Protein AF-A0A535AXN0-F1 (afdb_monomer_lite)

Structure (mmCIF, N/CA/C/O backbone):
data_AF-A0A535AXN0-F1
#
_entry.id   AF-A0A535AXN0-F1
#
loop_
_atom_site.group_PDB
_atom_site.id
_atom_site.type_symbol
_atom_site.label_atom_id
_atom_site.label_alt_id
_atom_site.label_comp_id
_atom_site.label_asym_id
_atom_site.label_entity_id
_atom_site.label_seq_id
_atom_site.pdbx_PDB_ins_code
_atom_site.Cartn_x
_atom_site.Cartn_y
_atom_site.Cartn_z
_atom_site.occupancy
_atom_site.B_iso_or_equiv
_atom_site.auth_seq_id
_atom_site.auth_comp_id
_atom_site.auth_asym_id
_atom_site.auth_atom_id
_atom_site.pdbx_PDB_model_num
ATOM 1 N N . MET A 1 1 ? -4.168 15.571 4.339 1.00 54.66 1 MET A N 1
ATOM 2 C CA . MET A 1 1 ? -5.260 16.503 3.947 1.00 54.66 1 MET A CA 1
ATOM 3 C C . MET A 1 1 ? -6.375 15.758 3.228 1.00 54.66 1 MET A C 1
ATOM 5 O O . MET A 1 1 ? -7.516 15.892 3.648 1.00 54.66 1 MET A O 1
ATOM 9 N N . SER A 1 2 ? -6.088 14.974 2.182 1.00 71.62 2 SER A N 1
ATOM 10 C CA . SER A 1 2 ? -7.107 14.157 1.498 1.00 71.62 2 SER A CA 1
ATOM 11 C C . SER A 1 2 ? -7.768 13.126 2.425 1.00 71.62 2 SER A C 1
ATOM 13 O O . SER A 1 2 ? -8.986 12.974 2.404 1.00 71.62 2 SER A O 1
ATOM 15 N N . ASP A 1 3 ? -6.998 12.490 3.307 1.00 82.44 3 ASP A N 1
ATOM 16 C CA . ASP A 1 3 ? -7.505 11.619 4.371 1.00 82.44 3 ASP A CA 1
ATOM 17 C C . ASP A 1 3 ? -8.405 12.361 5.366 1.00 82.44 3 ASP A C 1
ATOM 19 O O . ASP A 1 3 ? -9.475 11.862 5.700 1.00 82.44 3 ASP A O 1
ATOM 23 N N . CYS A 1 4 ? -8.018 13.564 5.805 1.00 85.75 4 CYS A N 1
ATOM 24 C CA . CYS A 1 4 ? -8.821 14.381 6.718 1.00 85.75 4 CYS A CA 1
ATOM 25 C C . CYS A 1 4 ? -10.216 14.661 6.138 1.00 85.75 4 CYS A C 1
ATOM 27 O O . CYS A 1 4 ? -11.217 14.509 6.837 1.00 85.75 4 CYS A O 1
ATOM 29 N N . ILE A 1 5 ? -10.286 15.022 4.850 1.00 88.62 5 ILE A N 1
ATOM 30 C CA . ILE A 1 5 ? -11.553 15.284 4.152 1.00 88.62 5 ILE A CA 1
ATOM 31 C C . ILE A 1 5 ? -12.386 14.001 4.060 1.00 88.62 5 ILE A C 1
ATOM 33 O O . ILE A 1 5 ? -13.572 14.026 4.382 1.00 88.62 5 ILE A O 1
ATOM 37 N N . ALA A 1 6 ? -11.775 12.870 3.692 1.00 91.56 6 ALA A N 1
ATOM 38 C CA . ALA A 1 6 ? -12.471 11.586 3.633 1.00 91.56 6 ALA A CA 1
ATOM 39 C C . ALA A 1 6 ? -13.056 11.187 5.001 1.00 91.56 6 ALA A C 1
ATOM 41 O O . ALA A 1 6 ? -14.216 10.788 5.089 1.00 91.56 6 ALA A O 1
ATOM 42 N N . ARG A 1 7 ? -12.296 11.359 6.091 1.00 91.75 7 ARG A N 1
ATOM 43 C CA . ARG A 1 7 ? -12.771 11.091 7.461 1.00 91.75 7 ARG A CA 1
ATOM 44 C C . ARG A 1 7 ? -13.912 12.018 7.871 1.00 91.75 7 ARG A C 1
ATOM 46 O O . ARG A 1 7 ? -14.872 11.561 8.493 1.00 91.75 7 ARG A O 1
ATOM 53 N N . MET A 1 8 ? -13.824 13.300 7.515 1.00 91.94 8 MET A N 1
ATOM 54 C CA . MET A 1 8 ? -14.873 14.286 7.778 1.00 91.94 8 MET A CA 1
ATOM 55 C C . MET A 1 8 ? -16.177 13.911 7.061 1.00 91.94 8 MET A C 1
ATOM 57 O O . MET A 1 8 ? -17.225 13.846 7.699 1.00 91.94 8 MET A O 1
ATOM 61 N N . LEU A 1 9 ? -16.107 13.605 5.762 1.00 93.25 9 LEU A N 1
ATOM 62 C CA . LEU A 1 9 ? -17.261 13.187 4.960 1.00 93.25 9 LEU A CA 1
ATOM 63 C C . LEU A 1 9 ? -17.874 11.883 5.486 1.00 93.25 9 LEU A C 1
ATOM 65 O O . LEU A 1 9 ? -19.088 11.813 5.667 1.00 93.25 9 LEU A O 1
ATOM 69 N N . TYR A 1 10 ? -17.041 10.895 5.822 1.00 93.69 10 TYR A N 1
ATOM 70 C CA . TYR A 1 10 ? -17.498 9.642 6.426 1.00 93.69 10 TYR A CA 1
ATOM 71 C C . TYR A 1 10 ? -18.230 9.871 7.749 1.00 93.69 10 TYR A C 1
ATOM 73 O O . TYR A 1 10 ? -19.306 9.318 7.968 1.00 93.69 10 TYR A O 1
ATOM 81 N N . SER A 1 11 ? -17.688 10.735 8.610 1.00 91.81 11 SER A N 1
ATOM 82 C CA . SER A 1 11 ? -18.324 11.098 9.881 1.00 91.81 11 SER A CA 1
ATOM 83 C C . SER A 1 11 ? -19.662 11.815 9.676 1.00 91.81 11 SER A C 1
ATOM 85 O O . SER A 1 11 ? -20.567 11.662 10.486 1.00 91.81 11 SER A O 1
ATOM 87 N N . ALA A 1 12 ? -19.829 12.548 8.575 1.00 91.81 12 ALA A N 1
ATOM 88 C CA . ALA A 1 12 ? -21.104 13.154 8.191 1.00 91.81 12 ALA A CA 1
ATOM 89 C C . ALA A 1 12 ? -22.101 12.156 7.559 1.00 91.81 12 ALA A C 1
ATOM 91 O O . ALA A 1 12 ? -23.173 12.558 7.114 1.00 91.81 12 ALA A O 1
ATOM 92 N N . GLY A 1 13 ? -21.764 10.862 7.503 1.00 91.06 13 GLY A N 1
ATOM 93 C CA . GLY A 1 13 ? -22.598 9.811 6.918 1.00 91.06 13 GLY A CA 1
ATOM 94 C C . GLY A 1 13 ? -22.396 9.603 5.415 1.00 91.06 13 GLY A C 1
ATOM 95 O O . GLY A 1 13 ? -23.083 8.768 4.829 1.00 91.06 13 GLY A O 1
ATOM 96 N N . ASN A 1 14 ? -21.454 10.311 4.781 1.00 91.88 14 ASN A N 1
ATOM 97 C CA . ASN A 1 14 ? -21.142 10.119 3.369 1.00 91.88 14 ASN A CA 1
ATOM 98 C C . ASN A 1 14 ? -20.102 9.001 3.186 1.00 91.88 14 ASN A C 1
ATOM 100 O O . ASN A 1 14 ? -18.931 9.155 3.525 1.00 91.88 14 ASN A O 1
ATOM 104 N N . GLN A 1 15 ? -20.538 7.871 2.630 1.00 87.25 15 GLN A N 1
ATOM 105 C CA . GLN A 1 15 ? -19.675 6.719 2.351 1.00 87.25 15 GLN A CA 1
ATOM 106 C C . GLN A 1 15 ? -19.031 6.756 0.959 1.00 87.25 15 GLN A C 1
ATOM 108 O O . GLN A 1 15 ? -18.202 5.893 0.668 1.00 87.25 15 GLN A O 1
ATOM 113 N N . ASP A 1 16 ? -19.369 7.738 0.119 1.00 91.62 16 ASP A N 1
ATOM 114 C CA . ASP A 1 16 ? -18.702 7.978 -1.163 1.00 91.62 16 ASP A CA 1
ATOM 115 C C . ASP A 1 16 ? -17.383 8.724 -0.930 1.00 91.62 16 ASP A C 1
ATOM 117 O O . ASP A 1 16 ? -17.217 9.916 -1.193 1.00 91.62 16 ASP A O 1
ATOM 121 N N . ILE A 1 17 ? -16.464 7.999 -0.301 1.00 93.69 17 ILE A N 1
ATOM 122 C CA . ILE A 1 17 ? -15.123 8.445 0.036 1.00 93.69 17 ILE A CA 1
ATOM 123 C C . ILE A 1 17 ? -14.109 7.421 -0.455 1.00 93.69 17 ILE A C 1
ATOM 125 O O . ILE A 1 17 ? -14.351 6.211 -0.466 1.00 93.69 17 ILE A O 1
ATOM 129 N N . ASN A 1 18 ? -12.924 7.913 -0.786 1.00 92.31 18 ASN A N 1
ATOM 130 C CA . ASN A 1 18 ? -11.798 7.089 -1.181 1.00 92.31 18 ASN A CA 1
ATOM 131 C C . ASN A 1 18 ? -10.652 7.290 -0.194 1.00 92.31 18 ASN A C 1
ATOM 133 O O . ASN A 1 18 ? -10.380 8.407 0.254 1.00 92.31 18 ASN A O 1
ATOM 137 N N . ALA A 1 19 ? -9.948 6.204 0.108 1.00 93.31 19 ALA A N 1
ATOM 138 C CA . ALA A 1 19 ? -8.625 6.280 0.693 1.00 93.31 19 ALA A CA 1
ATOM 139 C C . ALA A 1 19 ? -7.721 7.113 -0.209 1.00 93.31 19 ALA A C 1
ATOM 141 O O . ALA A 1 19 ? -7.874 7.030 -1.424 1.00 93.31 19 ALA A O 1
ATOM 142 N N . PRO A 1 20 ? -6.803 7.926 0.332 1.00 88.56 20 PRO A N 1
ATOM 143 C CA . PRO A 1 20 ? -5.921 8.724 -0.503 1.00 88.56 20 PRO A CA 1
ATOM 144 C C . PRO A 1 20 ? -5.189 7.882 -1.533 1.00 88.56 20 PRO A C 1
ATOM 146 O O . PRO A 1 20 ? -4.758 6.760 -1.267 1.00 88.56 20 PRO A O 1
ATOM 149 N N . TRP A 1 21 ? -5.055 8.435 -2.728 1.00 84.75 21 TRP A N 1
ATOM 150 C CA . TRP A 1 21 ? -4.371 7.772 -3.816 1.00 84.75 21 TRP A CA 1
ATOM 151 C C . TRP A 1 21 ? -3.410 8.713 -4.497 1.00 84.75 21 TRP A C 1
ATOM 153 O O . TRP A 1 21 ? -3.575 9.930 -4.442 1.00 84.75 21 TRP A O 1
ATOM 163 N N . GLN A 1 22 ? -2.414 8.086 -5.117 1.00 67.62 22 GLN A N 1
ATOM 164 C CA . GLN A 1 22 ? -1.168 8.697 -5.541 1.00 67.62 22 GLN A CA 1
ATOM 165 C C . GLN A 1 22 ? -0.289 9.162 -4.373 1.00 67.62 22 GLN A C 1
ATOM 167 O O . GLN A 1 22 ? -0.715 9.871 -3.462 1.00 67.62 22 GLN A O 1
ATOM 172 N N . GLY A 1 23 ? 0.981 8.754 -4.409 1.00 61.34 23 GLY A N 1
ATOM 173 C CA . GLY A 1 23 ? 2.008 9.319 -3.544 1.00 61.34 23 GLY A CA 1
ATOM 174 C C . GLY A 1 23 ? 2.173 10.822 -3.792 1.00 61.34 23 GLY A C 1
ATOM 175 O O . GLY A 1 23 ? 1.845 11.329 -4.866 1.00 61.34 23 GLY A O 1
ATOM 176 N N . VAL A 1 24 ? 2.742 11.525 -2.808 1.00 52.12 24 VAL A N 1
ATOM 177 C CA . VAL A 1 24 ? 2.989 12.988 -2.784 1.00 52.12 24 VAL A CA 1
ATOM 178 C C . VAL A 1 24 ? 3.671 13.526 -4.061 1.00 52.12 24 VAL A C 1
ATOM 180 O O . VAL A 1 24 ? 3.621 14.718 -4.352 1.00 52.12 24 VAL A O 1
ATOM 183 N N . TRP A 1 25 ? 4.285 12.650 -4.854 1.00 55.31 25 TRP A N 1
ATOM 184 C CA . TRP A 1 25 ? 5.150 12.975 -5.983 1.00 55.31 25 TRP A CA 1
ATOM 185 C C . TRP A 1 25 ? 4.444 13.150 -7.339 1.00 55.31 25 TRP A C 1
ATOM 187 O O . TRP A 1 25 ? 5.086 13.615 -8.277 1.00 55.31 25 TRP A O 1
ATOM 197 N N . TYR A 1 26 ? 3.153 12.813 -7.462 1.00 57.91 26 TYR A N 1
ATOM 198 C CA . TYR A 1 26 ? 2.438 12.743 -8.752 1.00 57.91 26 TYR A CA 1
ATOM 199 C C . TYR A 1 26 ? 1.319 13.782 -8.933 1.00 57.91 26 TYR A C 1
ATOM 201 O O . TYR A 1 26 ? 0.366 13.543 -9.675 1.00 57.91 26 TYR A O 1
ATOM 209 N N . ALA A 1 27 ? 1.449 14.951 -8.297 1.00 51.69 27 ALA A N 1
ATOM 210 C CA . ALA A 1 27 ? 0.465 16.036 -8.318 1.00 51.69 27 ALA A CA 1
ATOM 211 C C . ALA A 1 27 ? 0.296 16.705 -9.709 1.00 51.69 27 ALA A C 1
ATOM 213 O O . ALA A 1 27 ? 0.666 17.857 -9.915 1.00 51.69 27 ALA A O 1
ATOM 214 N N . GLY A 1 28 ? -0.295 15.989 -10.673 1.00 52.88 28 GLY A N 1
ATOM 215 C CA . GLY A 1 28 ? -0.845 16.515 -11.933 1.00 52.88 28 GLY A CA 1
ATOM 216 C C . GLY A 1 28 ? 0.128 16.789 -13.079 1.00 52.88 28 GLY A C 1
ATOM 217 O O . GLY A 1 28 ? -0.326 17.195 -14.145 1.00 52.88 28 GLY A O 1
ATOM 218 N N . GLY A 1 29 ? 1.433 16.588 -12.894 1.00 59.72 29 GLY A N 1
ATOM 219 C CA . GLY A 1 29 ? 2.435 16.735 -13.956 1.00 59.72 29 GLY A CA 1
ATOM 220 C C . GLY A 1 29 ? 2.799 15.405 -14.629 1.00 59.72 29 GLY A C 1
ATOM 221 O O . GLY A 1 29 ? 2.585 14.338 -14.038 1.00 59.72 29 GLY A O 1
ATOM 222 N N . PRO A 1 30 ? 3.398 15.429 -15.837 1.00 61.28 30 PRO A N 1
ATOM 223 C CA . PRO A 1 30 ? 4.089 14.241 -16.318 1.00 61.28 30 PRO A CA 1
ATOM 224 C C . PRO A 1 30 ? 5.195 13.902 -15.319 1.00 61.28 30 PRO A C 1
ATOM 226 O O . PRO A 1 30 ? 5.858 14.808 -14.819 1.00 61.28 30 PRO A O 1
ATOM 229 N N . GLY A 1 31 ? 5.372 12.618 -15.002 1.00 72.12 31 GLY A N 1
ATOM 230 C CA . GLY A 1 31 ? 6.266 12.206 -13.917 1.00 72.12 31 GLY A CA 1
ATOM 231 C C . GLY A 1 31 ? 7.673 12.784 -14.083 1.00 72.12 31 GLY A C 1
ATOM 232 O O . GLY A 1 31 ? 8.094 13.648 -13.319 1.00 72.12 31 GLY A O 1
ATOM 233 N N . PHE A 1 32 ? 8.388 12.343 -15.117 1.00 79.75 32 PHE A N 1
ATOM 234 C CA . PHE A 1 32 ? 9.748 12.801 -15.400 1.00 79.75 32 PHE A CA 1
ATOM 235 C C . PHE A 1 32 ? 9.852 13.357 -16.807 1.00 79.75 32 PHE A C 1
ATOM 237 O O . PHE A 1 32 ? 9.308 12.777 -17.749 1.00 79.75 32 PHE A O 1
ATOM 244 N N . PHE A 1 33 ? 10.581 14.463 -16.944 1.00 87.12 33 PHE A N 1
ATOM 245 C CA . PHE A 1 33 ? 10.860 15.095 -18.221 1.00 87.12 33 PHE A CA 1
ATOM 246 C C . PHE A 1 33 ? 12.129 14.525 -18.823 1.00 87.12 33 PHE A C 1
ATOM 248 O O . PHE A 1 33 ? 13.201 14.602 -18.218 1.00 87.12 33 PHE A O 1
ATOM 255 N N . TYR A 1 34 ? 11.998 14.014 -20.041 1.00 91.12 34 TYR A N 1
ATOM 256 C CA . TYR A 1 34 ? 13.124 13.579 -20.850 1.00 91.12 34 TYR A CA 1
ATOM 257 C C . TYR A 1 34 ? 13.596 14.717 -21.744 1.00 91.12 34 TYR A C 1
ATOM 259 O O . TYR A 1 34 ? 12.904 15.719 -21.934 1.00 91.12 34 TYR A O 1
ATOM 267 N N . GLY A 1 35 ? 14.836 14.624 -22.197 1.00 92.31 35 GLY A N 1
ATOM 268 C CA . GLY A 1 35 ? 15.426 15.558 -23.146 1.00 92.31 35 GLY A CA 1
ATOM 269 C C . GLY A 1 35 ? 16.575 14.923 -23.905 1.00 92.31 35 GLY A C 1
ATOM 270 O O . GLY A 1 35 ? 16.973 13.813 -23.556 1.00 92.31 35 GLY A O 1
ATOM 271 N N . GLY A 1 36 ? 17.078 15.629 -24.913 1.00 93.69 36 GLY A N 1
ATOM 272 C CA . GLY A 1 36 ? 18.008 15.099 -25.914 1.00 93.69 36 GLY A CA 1
ATOM 273 C C . GLY A 1 36 ? 17.283 14.883 -27.238 1.00 93.69 36 GLY A C 1
ATOM 274 O O . GLY A 1 36 ? 16.280 15.552 -27.497 1.00 93.69 36 GLY A O 1
ATOM 275 N N . HIS A 1 37 ? 17.749 13.938 -28.045 1.00 94.25 37 HIS A N 1
ATOM 276 C CA . HIS A 1 37 ? 17.153 13.603 -29.337 1.00 94.25 37 HIS A CA 1
ATOM 277 C C . HIS A 1 37 ? 16.773 12.123 -29.407 1.00 94.25 37 HIS A C 1
ATOM 279 O O . HIS A 1 37 ? 17.422 11.273 -28.806 1.00 94.25 37 HIS A O 1
ATOM 285 N N . HIS A 1 38 ? 15.708 11.795 -30.136 1.00 91.00 38 HIS A N 1
ATOM 286 C CA . HIS A 1 38 ? 15.384 10.395 -30.427 1.00 91.00 38 HIS A CA 1
ATOM 287 C C . HIS A 1 38 ? 16.184 9.872 -31.638 1.00 91.00 38 HIS A C 1
ATOM 289 O O . HIS A 1 38 ? 16.898 10.640 -32.285 1.00 91.00 38 HIS A O 1
ATOM 295 N N . ARG A 1 39 ? 15.969 8.610 -32.035 1.00 89.50 39 ARG A N 1
ATOM 296 C CA . ARG A 1 39 ? 16.710 7.935 -33.122 1.00 89.50 39 ARG A CA 1
ATOM 297 C C . ARG A 1 39 ? 16.725 8.649 -34.476 1.00 89.50 39 ARG A C 1
ATOM 299 O O . ARG A 1 39 ? 17.743 8.592 -35.155 1.00 89.50 39 ARG A O 1
ATOM 306 N N . ASP A 1 40 ? 15.665 9.377 -34.833 1.00 91.06 40 ASP A N 1
ATOM 307 C CA . ASP A 1 40 ? 15.621 10.146 -36.091 1.00 91.06 40 ASP A CA 1
ATOM 308 C C . ASP A 1 40 ? 16.097 11.605 -35.924 1.00 91.06 40 ASP A C 1
ATOM 310 O O . ASP A 1 40 ? 15.832 12.459 -36.764 1.00 91.06 40 ASP A O 1
ATOM 314 N N . GLY A 1 41 ? 16.767 11.928 -34.811 1.00 90.81 41 GLY A N 1
ATOM 315 C CA . GLY A 1 41 ? 17.361 13.245 -34.562 1.00 90.81 41 GLY A CA 1
ATOM 316 C C . GLY A 1 41 ? 16.383 14.367 -34.191 1.00 90.81 41 GLY A C 1
ATOM 317 O O . GLY A 1 41 ? 16.794 15.522 -34.138 1.00 90.81 41 GLY A O 1
ATOM 318 N N . ILE A 1 42 ? 15.105 14.074 -33.920 1.00 91.00 42 ILE A N 1
ATOM 319 C CA . ILE A 1 42 ? 14.134 15.080 -33.455 1.00 91.00 42 ILE A CA 1
ATOM 320 C C . ILE A 1 42 ? 14.318 15.302 -31.944 1.00 91.00 42 ILE A C 1
ATOM 322 O O . ILE A 1 42 ? 14.463 14.327 -31.196 1.00 91.00 42 ILE A O 1
ATOM 326 N N . PRO A 1 43 ? 14.295 16.565 -31.476 1.00 91.50 43 PRO A N 1
ATOM 327 C CA . PRO A 1 43 ? 14.364 16.877 -30.057 1.00 91.50 43 PRO A CA 1
ATOM 328 C C . PRO A 1 43 ? 13.215 16.260 -29.255 1.00 91.50 43 PRO A C 1
ATOM 330 O O . PRO A 1 43 ? 12.039 16.406 -29.591 1.00 91.50 43 PRO A O 1
ATOM 333 N N . VAL A 1 44 ? 13.560 15.649 -28.127 1.00 88.31 44 VAL A N 1
ATOM 334 C CA . VAL A 1 44 ? 12.626 15.245 -27.077 1.00 88.31 44 VAL A CA 1
ATOM 335 C C . VAL A 1 44 ? 12.583 16.362 -26.041 1.00 88.31 44 VAL A C 1
ATOM 337 O O . VAL A 1 44 ? 13.614 16.787 -25.532 1.00 88.31 44 VAL A O 1
ATOM 340 N N . ALA A 1 45 ? 11.393 16.853 -25.710 1.00 80.62 45 ALA A N 1
ATOM 341 C CA . ALA A 1 45 ? 11.211 17.882 -24.682 1.00 80.62 45 ALA A CA 1
ATOM 342 C C . ALA A 1 45 ? 9.898 17.686 -23.913 1.00 80.62 45 ALA A C 1
ATOM 344 O O . ALA A 1 45 ? 9.200 18.645 -23.590 1.00 80.62 45 ALA A O 1
ATOM 345 N N . GLN A 1 46 ? 9.535 16.431 -23.637 1.00 80.31 46 GLN A N 1
ATOM 346 C CA . GLN A 1 46 ? 8.254 16.101 -23.021 1.00 80.31 46 GLN A CA 1
ATOM 347 C C . GLN A 1 46 ? 8.406 15.078 -21.901 1.00 80.31 46 GLN A C 1
ATOM 349 O O . GLN A 1 46 ? 9.325 14.256 -21.883 1.00 80.31 46 GLN A O 1
ATOM 354 N N . GLY A 1 47 ? 7.496 15.148 -20.933 1.00 83.75 47 GLY A N 1
ATOM 355 C CA . GLY A 1 47 ? 7.465 14.202 -19.835 1.00 83.75 47 GLY A CA 1
ATOM 356 C C . GLY A 1 47 ? 6.633 12.960 -20.136 1.00 83.75 47 GLY A C 1
ATOM 357 O O . GLY A 1 47 ? 5.726 12.988 -20.965 1.00 83.75 47 GLY A O 1
ATOM 358 N N . LEU A 1 48 ? 6.972 11.862 -19.463 1.00 85.56 48 LEU A N 1
ATOM 359 C CA . LEU A 1 48 ? 6.245 10.604 -19.586 1.00 85.56 48 LEU A CA 1
ATOM 360 C C . LEU A 1 48 ? 4.967 10.654 -18.730 1.00 85.56 48 LEU A C 1
ATOM 362 O O . LEU A 1 48 ? 5.032 10.822 -17.509 1.00 85.56 48 LEU A O 1
ATOM 366 N N . TYR A 1 49 ? 3.812 10.496 -19.376 1.00 84.94 49 TYR A N 1
ATOM 367 C CA . TYR A 1 49 ? 2.482 10.614 -18.757 1.00 84.94 49 TYR A CA 1
ATOM 368 C C . TYR A 1 49 ? 1.903 9.288 -18.249 1.00 84.94 49 TYR A C 1
ATOM 370 O O . TYR A 1 49 ? 0.730 9.205 -17.897 1.00 84.94 49 TYR A O 1
ATOM 378 N N . ASP A 1 50 ? 2.729 8.254 -18.122 1.00 85.62 50 ASP A N 1
ATOM 379 C CA . ASP A 1 50 ? 2.320 6.988 -17.508 1.00 85.62 50 ASP A CA 1
ATOM 380 C C . ASP A 1 50 ? 1.821 7.155 -16.056 1.00 85.62 50 ASP A C 1
ATOM 382 O O . ASP A 1 50 ? 1.152 6.270 -15.533 1.00 85.62 50 ASP A O 1
ATOM 386 N N . SER A 1 51 ? 2.100 8.289 -15.396 1.00 82.62 51 SER A N 1
ATOM 387 C CA . SER A 1 51 ? 1.514 8.647 -14.094 1.00 82.62 51 SER A CA 1
ATOM 388 C C . SER A 1 51 ? -0.017 8.748 -14.111 1.00 82.62 51 SER A C 1
ATOM 390 O O . SER A 1 51 ? -0.641 8.764 -13.048 1.00 82.62 51 SER A O 1
ATOM 392 N N . HIS A 1 52 ? -0.635 8.808 -15.294 1.00 86.69 52 HIS A N 1
ATOM 393 C CA . HIS A 1 52 ? -2.079 8.671 -15.462 1.00 86.69 52 HIS A CA 1
ATOM 394 C C . HIS A 1 52 ? -2.578 7.241 -15.224 1.00 86.69 52 HIS A C 1
ATOM 396 O O . HIS A 1 52 ? -3.744 7.055 -14.915 1.00 86.69 52 HIS A O 1
ATOM 402 N N . GLY A 1 53 ? -1.700 6.239 -15.258 1.00 87.00 53 GLY A N 1
ATOM 403 C CA . GLY A 1 53 ? -2.000 4.844 -14.934 1.00 87.00 53 GLY A CA 1
ATOM 404 C C . GLY A 1 53 ? -1.742 4.506 -13.467 1.00 87.00 53 GLY A C 1
ATOM 405 O O . GLY A 1 53 ? -1.260 3.414 -13.168 1.00 87.00 53 GLY A O 1
ATOM 406 N N . ALA A 1 54 ? -1.999 5.431 -12.541 1.00 88.12 54 ALA A N 1
ATOM 407 C CA . ALA A 1 54 ? -1.849 5.156 -11.114 1.00 88.12 54 ALA A CA 1
ATOM 408 C C . ALA A 1 54 ? -3.036 4.369 -10.556 1.00 88.12 54 ALA A C 1
ATOM 410 O O . ALA A 1 54 ? -4.130 4.360 -11.121 1.00 88.12 54 ALA A O 1
ATOM 411 N N . GLY A 1 55 ? -2.824 3.719 -9.417 1.00 91.00 55 GLY A N 1
ATOM 412 C CA . GLY A 1 55 ? -3.904 3.051 -8.703 1.00 91.00 55 GLY A CA 1
ATOM 413 C C . GLY A 1 55 ? -4.813 4.042 -7.977 1.00 91.00 55 GLY A C 1
ATOM 414 O O . GLY A 1 55 ? -4.327 4.958 -7.316 1.00 91.00 55 GLY A O 1
ATOM 415 N N . LEU A 1 56 ? -6.132 3.851 -8.069 1.00 92.44 56 LEU A N 1
ATOM 416 C CA . LEU A 1 56 ? -7.103 4.634 -7.297 1.00 92.44 56 LEU A CA 1
ATOM 417 C C . LEU A 1 56 ? -7.237 4.095 -5.871 1.00 92.44 56 LEU A C 1
ATOM 419 O O . LEU A 1 56 ? -6.941 2.935 -5.603 1.00 92.44 56 LEU A O 1
ATOM 423 N N . GLY A 1 57 ? -7.717 4.916 -4.946 1.00 93.94 57 GLY A N 1
ATOM 424 C CA . GLY A 1 57 ? -7.875 4.525 -3.547 1.00 93.94 57 GLY A CA 1
ATOM 425 C C . GLY A 1 57 ? -9.069 3.611 -3.310 1.00 93.94 57 GLY A C 1
ATOM 426 O O . GLY A 1 57 ? -10.089 3.728 -3.997 1.00 93.94 57 GLY A O 1
ATOM 427 N N . ALA A 1 58 ? -8.950 2.725 -2.320 1.00 96.31 58 ALA A N 1
ATOM 428 C CA . ALA A 1 58 ? -10.052 1.888 -1.853 1.00 96.31 58 ALA A CA 1
ATOM 429 C C . ALA A 1 58 ? -11.204 2.722 -1.274 1.00 96.31 58 ALA A C 1
ATOM 431 O O . ALA A 1 58 ? -11.018 3.869 -0.883 1.00 96.31 58 ALA A O 1
ATOM 432 N N . THR A 1 59 ? -12.390 2.135 -1.170 1.00 95.81 59 THR A N 1
ATOM 433 C CA . THR A 1 59 ? -13.590 2.779 -0.606 1.00 95.81 59 THR A CA 1
ATOM 434 C C . THR A 1 59 ? -14.181 1.906 0.509 1.00 95.81 59 THR A C 1
ATOM 436 O O . THR A 1 59 ? -13.766 0.753 0.653 1.00 95.81 59 THR A O 1
ATOM 439 N N . PRO A 1 60 ? -15.198 2.380 1.253 1.00 96.12 60 PRO A N 1
ATOM 440 C CA . PRO A 1 60 ? -15.920 1.550 2.216 1.00 96.12 60 PRO A CA 1
ATOM 441 C C . PRO A 1 60 ? -16.625 0.317 1.632 1.00 96.12 60 PRO A C 1
ATOM 443 O O . PRO A 1 60 ? -17.059 -0.539 2.402 1.00 96.12 60 PRO A O 1
ATOM 446 N N . THR A 1 61 ? -16.782 0.223 0.307 1.00 95.88 61 THR A N 1
ATOM 447 C CA . THR A 1 61 ? -17.609 -0.810 -0.345 1.00 95.88 61 THR A CA 1
ATOM 448 C C . THR A 1 61 ? -16.915 -1.565 -1.478 1.00 95.88 61 THR A C 1
ATOM 450 O O . THR A 1 61 ? -17.423 -2.596 -1.919 1.00 95.88 61 THR A O 1
ATOM 453 N N . ARG A 1 62 ? -15.769 -1.082 -1.969 1.00 96.50 62 ARG A N 1
ATOM 454 C CA . ARG A 1 62 ? -15.036 -1.682 -3.092 1.00 96.50 62 ARG A CA 1
ATOM 455 C C . ARG A 1 62 ? -13.551 -1.342 -3.086 1.00 96.50 62 ARG A C 1
ATOM 457 O O . ARG A 1 62 ? -13.139 -0.291 -2.588 1.00 96.50 62 ARG A O 1
ATOM 464 N N . ASP A 1 63 ? -12.787 -2.208 -3.742 1.00 97.88 63 ASP A N 1
ATOM 465 C CA . ASP A 1 63 ? -11.380 -1.985 -4.062 1.00 97.88 63 ASP A CA 1
ATOM 466 C C . ASP A 1 63 ? -11.192 -0.750 -4.965 1.00 97.88 63 ASP A C 1
ATOM 468 O O . ASP A 1 63 ? -12.080 -0.332 -5.724 1.00 97.88 63 ASP A O 1
ATOM 472 N N . GLY A 1 64 ? -9.998 -0.173 -4.882 1.00 95.44 64 GLY A N 1
ATOM 473 C CA . GLY A 1 64 ? -9.511 0.834 -5.804 1.00 95.44 64 GLY A CA 1
ATOM 474 C C . GLY A 1 64 ? -9.192 0.230 -7.172 1.00 95.44 64 GLY A C 1
ATOM 475 O O . GLY A 1 64 ? -8.782 -0.924 -7.300 1.00 95.44 64 GLY A O 1
ATOM 476 N N . VAL A 1 65 ? -9.377 1.023 -8.225 1.00 94.44 65 VAL A N 1
ATOM 477 C CA . VAL A 1 65 ? -9.142 0.581 -9.605 1.00 94.44 65 VAL A CA 1
ATOM 478 C C . VAL A 1 65 ? -7.637 0.542 -9.880 1.00 94.44 65 VAL A C 1
ATOM 480 O O . VAL A 1 65 ? -6.943 1.541 -9.680 1.00 94.44 65 VAL A O 1
ATOM 483 N N . HIS A 1 66 ? -7.128 -0.610 -10.321 1.00 94.00 66 HIS A N 1
ATOM 484 C CA . HIS A 1 66 ? -5.740 -0.753 -10.771 1.00 94.00 66 HIS A CA 1
ATOM 485 C C . HIS A 1 66 ? -5.507 0.080 -12.031 1.00 94.00 66 HIS A C 1
ATOM 487 O O . HIS A 1 66 ? -6.331 0.023 -12.942 1.00 94.00 66 HIS A O 1
ATOM 493 N N . CYS A 1 67 ? -4.412 0.841 -12.081 1.00 91.44 67 CYS A N 1
ATOM 494 C CA . CYS A 1 67 ? -4.113 1.776 -13.171 1.00 91.44 67 CYS A CA 1
ATOM 495 C C . CYS A 1 67 ? -5.325 2.622 -13.611 1.00 91.44 67 CYS A C 1
ATOM 497 O O . CYS A 1 67 ? -5.553 2.826 -14.800 1.00 91.44 67 CYS A O 1
ATOM 499 N N . GLY A 1 68 ? -6.136 3.056 -12.644 1.00 90.00 68 GLY A N 1
ATOM 500 C CA . GLY A 1 68 ? -7.449 3.640 -12.889 1.00 90.00 68 GLY A CA 1
ATOM 501 C C . GLY A 1 68 ? -7.474 5.146 -13.130 1.00 90.00 68 GLY A C 1
ATOM 502 O O . GLY A 1 68 ? -8.550 5.656 -13.418 1.00 90.00 68 GLY A O 1
ATOM 503 N N . GLY A 1 69 ? -6.358 5.863 -12.980 1.00 86.31 69 GLY A N 1
ATOM 504 C CA . GLY A 1 69 ? -6.312 7.295 -13.288 1.00 86.31 69 GLY A CA 1
ATOM 505 C C . GLY A 1 69 ? -5.356 8.101 -12.413 1.00 86.31 69 GLY A C 1
ATOM 506 O O . GLY A 1 69 ? -4.762 7.597 -11.457 1.00 86.31 69 GLY A O 1
ATOM 507 N N . ASN A 1 70 ? -5.256 9.401 -12.709 1.00 82.25 70 ASN A N 1
ATOM 508 C CA . ASN A 1 70 ? -4.592 10.377 -11.844 1.00 82.25 70 ASN A CA 1
ATOM 509 C C . ASN A 1 70 ? -5.609 11.169 -11.016 1.00 82.25 70 ASN A C 1
ATOM 511 O O . ASN A 1 70 ? -6.691 11.465 -11.506 1.00 82.25 70 ASN A O 1
ATOM 515 N N . MET A 1 71 ? -5.284 11.552 -9.777 1.00 78.12 71 MET A N 1
ATOM 516 C CA . MET A 1 71 ? -6.215 12.321 -8.935 1.00 78.12 71 MET A CA 1
ATOM 517 C C . MET A 1 71 ? -6.632 13.666 -9.557 1.00 78.12 71 MET A C 1
ATOM 519 O O . MET A 1 71 ? -7.761 14.103 -9.357 1.00 78.12 71 MET A O 1
ATOM 523 N N . ASN A 1 72 ? -5.750 14.290 -10.343 1.00 78.50 72 ASN A N 1
ATOM 524 C CA . ASN A 1 72 ? -6.019 15.565 -11.011 1.00 78.50 72 ASN A CA 1
ATOM 525 C C . ASN A 1 72 ? -6.668 15.387 -12.390 1.00 78.50 72 ASN A C 1
ATOM 527 O O . ASN A 1 72 ? -7.292 16.315 -12.898 1.00 78.50 72 ASN A O 1
ATOM 531 N N . ILE A 1 73 ? -6.524 14.204 -12.996 1.00 80.94 73 ILE A N 1
ATOM 532 C CA . ILE A 1 73 ? -7.124 13.848 -14.289 1.00 80.94 73 ILE A CA 1
ATOM 533 C C . ILE A 1 73 ? -7.656 12.407 -14.191 1.00 80.94 73 ILE A C 1
ATOM 535 O O . ILE A 1 73 ? -7.022 11.478 -14.701 1.00 80.94 73 ILE A O 1
ATOM 539 N N . PRO A 1 74 ? -8.796 12.181 -13.510 1.00 78.19 74 PRO A N 1
ATOM 540 C CA . PRO A 1 74 ? -9.284 10.826 -13.232 1.00 78.19 74 PRO A CA 1
ATOM 541 C C . PRO A 1 74 ? -9.657 10.036 -14.488 1.00 78.19 74 PRO A C 1
ATOM 543 O O . PRO A 1 74 ? -9.581 8.816 -14.490 1.00 78.19 74 PRO A O 1
ATOM 546 N N . SER A 1 75 ? -10.027 10.728 -15.565 1.00 83.50 75 SER A N 1
ATOM 547 C CA . SER A 1 75 ? -10.302 10.146 -16.883 1.00 83.50 75 SER A CA 1
ATOM 548 C C . SER A 1 75 ? -9.062 10.046 -17.782 1.00 83.50 75 SER A C 1
ATOM 550 O O . SER A 1 75 ? -9.183 9.727 -18.964 1.00 83.50 75 SER A O 1
ATOM 552 N N . GLY A 1 76 ? -7.873 10.358 -17.258 1.00 78.94 76 GLY A N 1
ATOM 553 C CA . GLY A 1 76 ? -6.623 10.312 -18.007 1.00 78.94 76 GLY A CA 1
ATOM 554 C C . GLY A 1 76 ? -6.224 8.877 -18.341 1.00 78.94 76 GLY A C 1
ATOM 555 O O . GLY A 1 76 ? -6.216 8.011 -17.472 1.00 78.94 76 GLY A O 1
ATOM 556 N N . GLY A 1 77 ? -5.863 8.636 -19.600 1.00 83.06 77 GLY A N 1
ATOM 557 C CA . GLY A 1 77 ? -5.270 7.376 -20.048 1.00 83.06 77 GLY A CA 1
ATOM 558 C C . GLY A 1 77 ? -3.744 7.439 -20.110 1.00 83.06 77 GLY A C 1
ATOM 559 O O . GLY A 1 77 ? -3.146 8.519 -20.072 1.00 83.06 77 GLY A O 1
ATOM 560 N N . ILE A 1 78 ? -3.123 6.269 -20.249 1.00 88.81 78 ILE A N 1
ATOM 561 C CA . ILE A 1 78 ? -1.700 6.125 -20.581 1.00 88.81 78 ILE A CA 1
ATOM 562 C C . ILE A 1 78 ? -1.547 5.781 -22.063 1.00 88.81 78 ILE A C 1
ATOM 564 O O . ILE A 1 78 ? -2.356 5.035 -22.610 1.00 88.81 78 ILE A O 1
ATOM 568 N N . SER A 1 79 ? -0.519 6.326 -22.713 1.00 90.31 79 SER A N 1
ATOM 569 C CA . SER A 1 79 ? -0.261 6.098 -24.140 1.00 90.31 79 SER A CA 1
ATOM 570 C C . SER A 1 79 ? 0.164 4.656 -24.425 1.00 90.31 79 SER A C 1
ATOM 572 O O . SER A 1 79 ? 0.731 3.988 -23.558 1.00 90.31 79 SER A O 1
ATOM 574 N N . ASP A 1 80 ? -0.028 4.182 -25.653 1.00 94.31 80 ASP A N 1
ATOM 575 C CA . ASP A 1 80 ? 0.553 2.914 -26.104 1.00 94.31 80 ASP A CA 1
ATOM 576 C C . ASP A 1 80 ? 2.084 2.954 -26.062 1.00 94.31 80 ASP A C 1
ATOM 578 O O . ASP A 1 80 ? 2.699 3.982 -26.359 1.00 94.31 80 ASP A O 1
ATOM 582 N N . VAL A 1 81 ? 2.709 1.826 -25.706 1.00 94.56 81 VAL A N 1
ATOM 583 C CA . VAL A 1 81 ? 4.179 1.730 -25.655 1.00 94.56 81 VAL A CA 1
ATOM 584 C C . VAL A 1 81 ? 4.797 1.990 -27.028 1.00 94.56 81 VAL A C 1
ATOM 586 O O . VAL A 1 81 ? 5.763 2.734 -27.120 1.00 94.56 81 VAL A O 1
ATOM 589 N N . GLU A 1 82 ? 4.168 1.506 -28.101 1.00 94.44 82 GLU A N 1
ATOM 590 C CA . GLU A 1 82 ? 4.597 1.728 -29.488 1.00 94.44 82 GLU A CA 1
ATOM 591 C C . GLU A 1 82 ? 4.627 3.223 -29.836 1.00 94.44 82 GLU A C 1
ATOM 593 O O . GLU A 1 82 ? 5.560 3.722 -30.464 1.00 94.44 82 GLU A O 1
ATOM 598 N N . ARG A 1 83 ? 3.627 3.979 -29.360 1.00 92.12 83 ARG A N 1
ATOM 599 C CA . ARG A 1 83 ? 3.572 5.431 -29.546 1.00 92.12 83 ARG A CA 1
ATOM 600 C C . ARG A 1 83 ? 4.701 6.136 -28.807 1.00 92.12 83 ARG A C 1
ATOM 602 O O . ARG A 1 83 ? 5.257 7.095 -29.341 1.00 92.12 83 ARG A O 1
ATOM 609 N N . ILE A 1 84 ? 5.025 5.667 -27.605 1.00 92.06 84 ILE A N 1
ATOM 610 C CA . ILE A 1 84 ? 6.128 6.200 -26.807 1.00 92.06 84 ILE A CA 1
ATOM 611 C C . ILE A 1 84 ? 7.466 5.886 -27.490 1.00 92.06 84 ILE A C 1
ATOM 613 O O . ILE A 1 84 ? 8.266 6.797 -27.660 1.00 92.06 84 ILE A O 1
ATOM 617 N N . GLU A 1 85 ? 7.705 4.659 -27.952 1.00 93.00 85 GLU A N 1
ATOM 618 C CA . GLU A 1 85 ? 8.964 4.272 -28.616 1.00 93.00 85 GLU A CA 1
ATOM 619 C C . GLU A 1 85 ? 9.220 4.999 -29.944 1.00 93.00 85 GLU A C 1
ATOM 621 O O . GLU A 1 85 ? 10.374 5.167 -30.341 1.00 93.00 85 GLU A O 1
ATOM 626 N N . MET A 1 86 ? 8.166 5.475 -30.617 1.00 90.00 86 MET A N 1
ATOM 627 C CA . MET A 1 86 ? 8.298 6.356 -31.784 1.00 90.00 86 MET A CA 1
ATOM 628 C C . MET A 1 86 ? 8.743 7.780 -31.419 1.00 90.00 86 MET A C 1
ATOM 630 O O . MET A 1 86 ? 9.341 8.462 -32.241 1.00 90.00 86 MET A O 1
ATOM 634 N N . GLN A 1 87 ? 8.408 8.271 -30.221 1.00 89.31 87 GLN A N 1
ATOM 635 C CA . GLN A 1 87 ? 8.656 9.666 -29.822 1.00 89.31 87 GLN A CA 1
ATOM 636 C C . GLN A 1 87 ? 9.856 9.830 -28.889 1.00 89.31 87 GLN A C 1
ATOM 638 O O . GLN A 1 87 ? 10.463 10.898 -28.846 1.00 89.31 87 GLN A O 1
ATOM 643 N N . TYR A 1 88 ? 10.181 8.793 -28.125 1.00 92.94 88 TYR A N 1
ATOM 644 C CA . TYR A 1 88 ? 11.236 8.780 -27.124 1.00 92.94 88 TYR A CA 1
ATOM 645 C C . TYR A 1 88 ? 12.321 7.778 -27.529 1.00 92.94 88 TYR A C 1
ATOM 647 O O . TYR A 1 88 ? 12.017 6.779 -28.180 1.00 92.94 88 TYR A O 1
ATOM 655 N N . PRO A 1 89 ? 13.585 7.979 -27.116 1.00 94.62 89 PRO A N 1
ATOM 656 C CA . PRO A 1 89 ? 14.669 7.037 -27.379 1.00 94.62 89 PRO A CA 1
ATOM 657 C C . PRO A 1 89 ? 14.596 5.835 -26.436 1.00 94.62 89 PRO A C 1
ATOM 659 O O . PRO A 1 89 ? 15.551 5.541 -25.723 1.00 94.62 8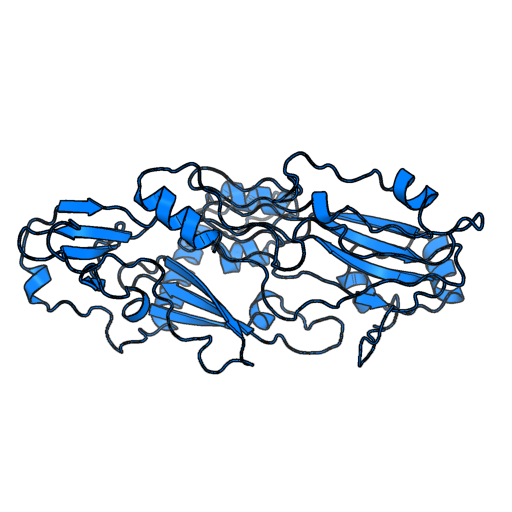9 PRO A O 1
ATOM 662 N N . PHE A 1 90 ? 13.437 5.188 -26.355 1.00 94.38 90 PHE A N 1
ATOM 663 C CA . PHE A 1 90 ? 13.194 4.062 -25.466 1.00 94.38 90 PHE A CA 1
ATOM 664 C C . PHE A 1 90 ? 13.019 2.778 -26.268 1.00 94.38 90 PHE A C 1
ATOM 666 O O . PHE A 1 90 ? 12.534 2.786 -27.399 1.00 94.38 90 PHE A O 1
ATOM 673 N N . LEU A 1 91 ? 13.386 1.677 -25.629 1.00 94.19 91 LEU A N 1
ATOM 674 C CA . LEU A 1 91 ? 12.940 0.333 -25.956 1.00 94.19 91 LEU A CA 1
ATOM 675 C C . LEU A 1 91 ? 12.399 -0.292 -24.669 1.00 94.19 91 LEU A C 1
ATOM 677 O O . LEU A 1 91 ? 13.156 -0.482 -23.714 1.00 94.19 91 LEU A O 1
ATOM 681 N N . TYR A 1 92 ? 11.100 -0.561 -24.606 1.00 95.94 92 TYR A N 1
ATOM 682 C CA . TYR A 1 92 ? 10.452 -1.161 -23.446 1.00 95.94 92 TYR A CA 1
ATOM 683 C C . TYR A 1 92 ? 10.689 -2.669 -23.418 1.00 95.94 92 TYR A C 1
ATOM 685 O O . TYR A 1 92 ? 10.463 -3.376 -24.395 1.00 95.94 92 TYR A O 1
ATOM 693 N N . PHE A 1 93 ? 11.076 -3.182 -22.253 1.00 95.75 93 PHE A N 1
ATOM 694 C CA . PHE A 1 93 ? 11.053 -4.619 -21.974 1.00 95.75 93 PHE A CA 1
ATOM 695 C C . PHE A 1 93 ? 9.747 -5.033 -21.300 1.00 95.75 93 PHE A C 1
ATOM 697 O O . PHE A 1 93 ? 9.283 -6.158 -21.463 1.00 95.75 93 PHE A O 1
ATOM 704 N N . THR A 1 94 ? 9.143 -4.129 -20.525 1.00 94.81 94 THR A N 1
ATOM 705 C CA . THR A 1 94 ? 7.911 -4.407 -19.786 1.00 94.81 94 THR A CA 1
ATOM 706 C C . THR A 1 94 ? 7.186 -3.121 -19.403 1.00 94.81 94 THR A C 1
ATOM 708 O O . THR A 1 94 ? 7.804 -2.096 -19.091 1.00 94.81 94 THR A O 1
ATOM 711 N N . ARG A 1 95 ? 5.857 -3.206 -19.366 1.00 93.62 95 ARG A N 1
ATOM 712 C CA . ARG A 1 95 ? 4.974 -2.286 -18.649 1.00 93.62 95 ARG A CA 1
ATOM 713 C C . ARG A 1 95 ? 3.822 -3.108 -18.086 1.00 93.62 95 ARG A C 1
ATOM 715 O O . ARG A 1 95 ? 3.031 -3.649 -18.854 1.00 93.62 95 ARG A O 1
ATOM 722 N N . ASN A 1 96 ? 3.750 -3.248 -16.767 1.00 92.25 96 ASN A N 1
ATOM 723 C CA . ASN A 1 96 ? 2.818 -4.176 -16.123 1.00 92.25 96 ASN A CA 1
ATOM 724 C C . ASN A 1 96 ? 2.400 -3.677 -14.731 1.00 92.25 96 ASN A C 1
ATOM 726 O O . ASN A 1 96 ? 2.911 -2.665 -14.257 1.00 92.25 96 ASN A O 1
ATOM 730 N N . PHE A 1 97 ? 1.464 -4.356 -14.072 1.00 91.69 97 PHE A N 1
ATOM 731 C CA . PHE A 1 97 ? 1.040 -4.030 -12.713 1.00 91.69 97 PHE A CA 1
ATOM 732 C C . PHE A 1 97 ? 2.166 -4.211 -11.703 1.00 91.69 97 PHE A C 1
ATOM 734 O O . PHE A 1 97 ? 2.930 -5.173 -11.757 1.00 91.69 97 PHE A O 1
ATOM 741 N N . HIS A 1 98 ? 2.244 -3.290 -10.747 1.00 87.62 98 HIS A N 1
ATOM 742 C CA . HIS A 1 98 ? 3.208 -3.379 -9.662 1.00 87.62 98 HIS A CA 1
ATOM 743 C C . HIS A 1 98 ? 2.740 -4.411 -8.624 1.00 87.62 98 HIS A C 1
ATOM 745 O O . HIS A 1 98 ? 1.685 -4.256 -8.001 1.00 87.62 98 HIS A O 1
ATOM 751 N N . LEU A 1 99 ? 3.512 -5.488 -8.462 1.00 90.00 99 LEU A N 1
ATOM 752 C CA . LEU A 1 99 ? 3.251 -6.520 -7.460 1.00 90.00 99 LEU A CA 1
ATOM 753 C C . LEU A 1 99 ? 3.318 -5.895 -6.061 1.00 90.00 99 LEU A C 1
ATOM 755 O O . LEU A 1 99 ? 4.318 -5.277 -5.705 1.00 90.00 99 LEU A O 1
ATOM 759 N N . ASN A 1 100 ? 2.264 -6.081 -5.264 1.00 90.81 100 ASN A N 1
ATOM 760 C CA . ASN A 1 100 ? 2.085 -5.478 -3.938 1.00 90.81 100 ASN A CA 1
ATOM 761 C C . ASN A 1 100 ? 2.004 -3.935 -3.934 1.00 90.81 100 ASN A C 1
ATOM 763 O O . ASN A 1 100 ? 2.175 -3.317 -2.886 1.00 90.81 100 ASN A O 1
ATOM 767 N N . GLY A 1 101 ? 1.730 -3.300 -5.080 1.00 89.06 101 GLY A N 1
ATOM 768 C CA . GLY A 1 101 ? 1.789 -1.838 -5.204 1.00 89.06 101 GLY A CA 1
ATOM 769 C C . GLY A 1 101 ? 0.619 -1.062 -4.596 1.00 89.06 101 GLY A C 1
ATOM 770 O O . GLY A 1 101 ? 0.777 0.108 -4.238 1.00 89.06 101 GLY A O 1
ATOM 771 N N . GLY A 1 102 ? -0.551 -1.692 -4.473 1.00 92.19 102 GLY A N 1
ATOM 772 C CA . GLY A 1 102 ? -1.724 -1.113 -3.812 1.00 92.19 102 GLY A CA 1
ATOM 773 C C . GLY A 1 102 ? -1.673 -1.289 -2.294 1.00 92.19 102 GLY A C 1
ATOM 774 O O . GLY A 1 102 ? -1.191 -2.306 -1.799 1.00 92.19 102 GLY A O 1
ATOM 775 N N . GLY A 1 103 ? -2.196 -0.315 -1.548 1.00 94.50 103 GLY A N 1
ATOM 776 C CA . GLY A 1 103 ? -2.297 -0.404 -0.095 1.00 94.50 103 GLY A CA 1
ATOM 777 C C . GLY A 1 103 ? -3.245 -1.522 0.337 1.00 94.50 103 GLY A C 1
ATOM 778 O O . GLY A 1 103 ? -4.384 -1.601 -0.132 1.00 94.50 103 GLY A O 1
ATOM 779 N N . ALA A 1 104 ? -2.771 -2.395 1.223 1.00 95.94 104 ALA A N 1
ATOM 780 C CA . ALA A 1 104 ? -3.552 -3.516 1.730 1.00 95.94 104 ALA A CA 1
ATOM 781 C C . ALA A 1 104 ? -4.710 -3.042 2.616 1.00 95.94 104 ALA A C 1
ATOM 783 O O . ALA A 1 104 ? -4.565 -2.104 3.396 1.00 95.94 104 ALA A O 1
ATOM 784 N N . GLY A 1 105 ? -5.860 -3.704 2.537 1.00 97.50 105 GLY A N 1
ATOM 785 C CA . GLY A 1 105 ? -6.982 -3.430 3.431 1.00 97.50 105 GLY A CA 1
ATOM 786 C C . GLY A 1 105 ? -8.088 -4.469 3.313 1.00 97.50 105 GLY A C 1
ATOM 787 O O . GLY A 1 105 ? -7.994 -5.405 2.520 1.00 97.50 105 GLY A O 1
ATOM 788 N N . LYS A 1 106 ? -9.174 -4.290 4.073 1.00 98.44 106 LYS A N 1
ATOM 789 C CA . LYS A 1 106 ? -10.455 -4.978 3.816 1.00 98.44 106 LYS A CA 1
ATOM 790 C C . LYS A 1 106 ? -10.836 -4.814 2.342 1.00 98.44 106 LYS A C 1
ATOM 792 O O . LYS A 1 106 ? -11.146 -5.796 1.663 1.00 98.44 106 LYS A O 1
ATOM 797 N N . PHE A 1 107 ? -10.715 -3.580 1.856 1.00 98.38 107 PHE A N 1
ATOM 798 C CA . PHE A 1 107 ? -10.675 -3.252 0.439 1.00 98.38 107 PHE A CA 1
ATOM 799 C C . PHE A 1 107 ? -9.290 -2.725 0.071 1.00 98.38 107 PHE A C 1
ATOM 801 O O . PHE A 1 107 ? -8.734 -1.864 0.757 1.00 98.38 107 PHE A O 1
ATOM 808 N N . ASN A 1 108 ? -8.736 -3.256 -1.012 1.00 96.81 108 ASN A N 1
ATOM 809 C CA . ASN A 1 108 ? -7.392 -2.935 -1.466 1.00 96.81 108 ASN A CA 1
ATOM 810 C C . ASN A 1 108 ? -7.392 -1.638 -2.250 1.00 96.81 108 ASN A C 1
ATOM 812 O O . ASN A 1 108 ? -8.283 -1.389 -3.063 1.00 96.81 108 ASN A O 1
ATOM 816 N N . GLY A 1 109 ? -6.362 -0.826 -2.049 1.00 95.81 109 GLY A N 1
ATOM 817 C CA . GLY A 1 109 ? -6.053 0.232 -2.989 1.00 95.81 109 GLY A CA 1
ATOM 818 C C . GLY A 1 109 ? -5.682 -0.362 -4.345 1.00 95.81 109 GLY A C 1
ATOM 819 O O . GLY A 1 109 ? -5.153 -1.472 -4.446 1.00 95.81 109 GLY A O 1
ATOM 820 N N . GLY A 1 110 ? -5.968 0.372 -5.412 1.00 94.56 110 GLY A N 1
ATOM 821 C CA . GLY A 1 110 ? -5.559 -0.018 -6.748 1.00 94.56 110 GLY A CA 1
ATOM 822 C C . GLY A 1 110 ? -4.034 -0.063 -6.834 1.00 94.56 110 GLY A C 1
ATOM 823 O O . GLY A 1 110 ? -3.368 0.812 -6.284 1.00 94.56 110 GLY A O 1
ATOM 824 N N . THR A 1 111 ? -3.463 -1.051 -7.522 1.00 92.44 111 THR A N 1
ATOM 825 C CA . THR A 1 111 ? -2.036 -1.007 -7.848 1.00 92.44 111 THR A CA 1
ATOM 826 C C . THR A 1 111 ? -1.787 -0.077 -9.035 1.00 92.44 111 THR A C 1
ATOM 828 O O . THR A 1 111 ? -2.650 0.075 -9.906 1.00 92.44 111 THR A O 1
ATOM 831 N N . GLY A 1 112 ? -0.626 0.573 -9.050 1.00 89.88 112 GLY A N 1
ATOM 832 C CA . GLY A 1 112 ? -0.134 1.273 -10.230 1.00 89.88 112 GLY A CA 1
ATOM 833 C C . GLY A 1 112 ? 0.609 0.326 -11.174 1.00 89.88 112 GLY A C 1
ATOM 834 O O . GLY A 1 112 ? 0.550 -0.901 -11.049 1.00 89.88 112 GLY A O 1
ATOM 835 N N . SER A 1 113 ? 1.331 0.902 -12.127 1.00 89.44 113 SER A N 1
ATOM 836 C CA . SER A 1 113 ? 2.172 0.159 -13.068 1.00 89.44 113 SER A CA 1
ATOM 837 C C . SER A 1 113 ? 3.654 0.290 -12.735 1.00 89.44 113 SER A C 1
ATOM 839 O O . SER A 1 113 ? 4.080 1.341 -12.268 1.00 89.44 113 SER A O 1
ATOM 841 N N . PHE A 1 114 ? 4.469 -0.691 -13.095 1.00 89.75 114 PHE A N 1
ATOM 842 C CA . PHE A 1 114 ? 5.912 -0.529 -13.247 1.00 89.75 114 PHE A CA 1
ATOM 843 C C . PHE A 1 114 ? 6.328 -0.705 -14.707 1.00 89.75 114 PHE A C 1
ATOM 845 O O . PHE A 1 114 ? 5.567 -1.207 -15.538 1.00 89.75 114 PHE A O 1
ATOM 852 N N . ARG A 1 115 ? 7.545 -0.266 -15.016 1.00 91.62 115 ARG A N 1
ATOM 853 C CA . ARG A 1 115 ? 8.156 -0.357 -16.337 1.00 91.62 115 ARG A CA 1
ATOM 854 C C . ARG A 1 115 ? 9.655 -0.580 -16.226 1.00 91.62 115 ARG A C 1
ATOM 856 O O . ARG A 1 115 ? 10.302 -0.068 -15.313 1.00 91.62 115 ARG A O 1
ATOM 863 N N . VAL A 1 116 ? 10.183 -1.301 -17.203 1.00 94.38 116 VAL A N 1
ATOM 864 C CA . VAL A 1 116 ? 11.617 -1.426 -17.458 1.00 94.38 116 VAL A CA 1
ATOM 865 C C . VAL A 1 116 ? 11.824 -1.128 -18.932 1.00 94.38 116 VAL A C 1
ATOM 867 O O . VAL A 1 116 ? 11.190 -1.746 -19.789 1.00 94.38 116 VAL A O 1
ATOM 870 N N . TYR A 1 117 ? 12.674 -0.153 -19.218 1.00 94.62 117 TYR A N 1
ATOM 871 C CA . TYR A 1 117 ? 13.020 0.240 -20.578 1.00 94.62 117 TYR A CA 1
ATOM 872 C C . TYR A 1 117 ? 14.490 0.624 -20.658 1.00 94.62 117 TYR A C 1
ATOM 874 O O . TYR A 1 117 ? 15.122 0.997 -19.670 1.00 94.62 117 TYR A O 1
ATOM 882 N N . MET A 1 118 ? 15.031 0.525 -21.859 1.00 95.12 118 MET A N 1
ATOM 883 C CA . MET A 1 118 ? 16.402 0.858 -22.192 1.00 95.12 118 MET A CA 1
ATOM 884 C C . MET A 1 118 ? 16.433 2.127 -23.039 1.00 95.12 118 MET A C 1
ATOM 886 O O . MET A 1 118 ? 15.561 2.326 -23.883 1.00 95.12 118 MET A O 1
ATOM 890 N N . ILE A 1 119 ? 17.452 2.965 -22.855 1.00 94.94 119 ILE A N 1
ATOM 891 C CA . ILE A 1 119 ? 17.733 4.052 -23.791 1.00 94.94 119 ILE A CA 1
ATOM 892 C C . ILE A 1 119 ? 18.318 3.474 -25.076 1.00 94.94 119 ILE A C 1
ATOM 894 O O . ILE A 1 119 ? 19.325 2.771 -25.040 1.00 94.94 119 ILE A O 1
ATOM 898 N N . TYR A 1 120 ? 17.702 3.779 -26.210 1.00 93.56 120 TYR A N 1
ATOM 899 C CA . TYR A 1 120 ? 18.065 3.217 -27.503 1.00 93.56 120 TYR A CA 1
ATOM 900 C C . TYR A 1 120 ? 17.985 4.271 -28.609 1.00 93.56 120 TYR A C 1
ATOM 902 O O . TYR A 1 120 ? 16.971 4.961 -28.739 1.00 93.56 120 TYR A O 1
ATOM 910 N N . GLY A 1 121 ? 19.047 4.392 -29.412 1.00 91.69 121 GLY A N 1
ATOM 911 C CA . GLY A 1 121 ? 19.100 5.337 -30.526 1.00 91.69 121 GLY A CA 1
ATOM 912 C C . GLY A 1 121 ? 19.234 6.795 -30.087 1.00 91.69 121 GLY A C 1
ATOM 913 O O . GLY A 1 121 ? 18.703 7.681 -30.741 1.00 91.69 121 GLY A O 1
ATOM 914 N N . SER A 1 122 ? 19.904 7.066 -28.966 1.00 93.81 122 SER A N 1
ATOM 915 C CA . SER A 1 122 ? 20.152 8.434 -28.499 1.00 93.81 122 SER A CA 1
ATOM 916 C C . SER A 1 122 ? 21.513 8.554 -27.841 1.00 93.81 122 SER A C 1
ATOM 918 O O . SER A 1 122 ? 21.864 7.751 -26.980 1.00 93.81 122 SER A O 1
ATOM 920 N N . GLN A 1 123 ? 22.231 9.627 -28.168 1.00 89.25 123 GLN A N 1
ATOM 921 C CA . GLN A 1 123 ? 23.562 9.909 -27.621 1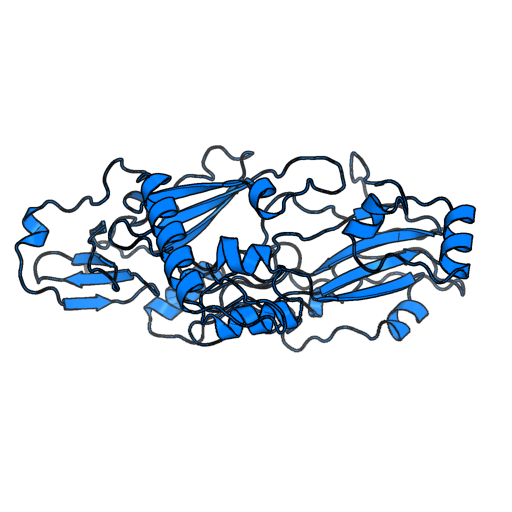.00 89.25 123 GLN A CA 1
ATOM 922 C C . GLN A 1 123 ? 23.553 10.971 -26.512 1.00 89.25 123 GLN A C 1
ATOM 924 O O . GLN A 1 123 ? 24.508 11.061 -25.746 1.00 89.25 123 GLN A O 1
ATOM 929 N N . ASP A 1 124 ? 22.473 11.742 -26.380 1.00 93.88 124 ASP A N 1
ATOM 930 C CA . ASP A 1 124 ? 22.377 12.886 -25.467 1.00 93.88 124 ASP A CA 1
ATOM 931 C C . ASP A 1 124 ? 21.120 12.847 -24.576 1.00 93.88 124 ASP A C 1
ATOM 933 O O . ASP A 1 124 ? 20.666 13.879 -24.071 1.00 93.88 124 ASP A O 1
ATOM 937 N N . CYS A 1 125 ? 20.557 11.652 -24.342 1.00 94.06 125 CYS A N 1
ATOM 938 C CA . CYS A 1 125 ? 19.355 11.523 -23.524 1.00 94.06 125 CYS A CA 1
ATOM 939 C C . CYS A 1 125 ? 19.645 11.930 -22.074 1.00 94.06 125 CYS A C 1
ATOM 941 O O . CYS A 1 125 ? 20.645 11.535 -21.469 1.00 94.06 125 CYS A O 1
ATOM 943 N N . SER A 1 126 ? 18.736 12.701 -21.487 1.00 92.50 126 SER A N 1
ATOM 944 C CA . SER A 1 126 ? 18.781 13.069 -20.075 1.00 92.50 126 SER A CA 1
ATOM 945 C C . SER A 1 126 ? 17.383 13.164 -19.476 1.00 92.50 126 SER A C 1
ATOM 947 O O . SER A 1 126 ? 16.395 13.351 -20.188 1.00 92.50 126 SER A O 1
ATOM 949 N N . VAL A 1 127 ? 17.294 13.068 -18.150 1.00 89.94 127 VAL A N 1
ATOM 950 C CA . VAL A 1 127 ? 16.021 13.052 -17.421 1.00 89.94 127 VAL A CA 1
ATOM 951 C C . VAL A 1 127 ? 16.063 13.926 -16.166 1.00 89.94 127 VAL A C 1
ATOM 953 O O . VAL A 1 127 ? 17.068 13.982 -15.454 1.00 89.94 127 VAL A O 1
ATOM 956 N N . SER A 1 128 ? 14.954 14.596 -15.849 1.00 85.44 128 SER A N 1
ATOM 957 C CA . SER A 1 128 ? 14.735 15.199 -14.529 1.00 85.44 128 SER A CA 1
ATOM 958 C C . SER A 1 128 ? 14.378 14.104 -13.515 1.00 85.44 128 SER A C 1
ATOM 960 O O . SER A 1 128 ? 13.208 13.878 -13.220 1.00 85.44 128 SER A O 1
ATOM 962 N N . TYR A 1 129 ? 15.371 13.360 -13.041 1.00 78.31 129 TYR A N 1
ATOM 963 C CA . TYR A 1 129 ? 15.155 12.146 -12.257 1.00 78.31 129 TYR A CA 1
ATOM 964 C C . TYR A 1 129 ? 15.180 12.398 -10.750 1.00 78.31 129 TYR A C 1
ATOM 966 O O . TYR A 1 129 ? 16.003 13.164 -10.251 1.00 78.31 129 TYR A O 1
ATOM 974 N N . ARG A 1 130 ? 14.314 11.695 -10.014 1.00 75.88 130 ARG A N 1
ATOM 975 C CA . ARG A 1 130 ? 14.388 11.590 -8.553 1.00 75.88 130 ARG A CA 1
ATOM 976 C C . ARG A 1 130 ? 14.311 10.124 -8.127 1.00 75.88 130 ARG A C 1
ATOM 978 O O . ARG A 1 130 ? 13.370 9.451 -8.552 1.00 75.88 130 ARG A O 1
ATOM 985 N N . PRO A 1 131 ? 15.249 9.632 -7.297 1.00 74.12 131 PRO A N 1
ATOM 986 C CA . PRO A 1 131 ? 15.235 8.265 -6.796 1.00 74.12 131 PRO A CA 1
ATOM 987 C C . PRO A 1 131 ? 14.010 8.021 -5.912 1.00 74.12 131 PRO A C 1
ATOM 989 O O . PRO A 1 131 ? 13.286 8.948 -5.541 1.00 74.12 131 PRO A O 1
ATOM 992 N N . TYR A 1 132 ? 13.777 6.752 -5.586 1.00 75.88 132 TYR A N 1
ATOM 993 C CA . TYR A 1 132 ? 12.744 6.374 -4.629 1.00 75.88 132 TYR A CA 1
ATOM 994 C C . TYR A 1 132 ? 12.962 7.087 -3.284 1.00 75.88 132 TYR A C 1
ATOM 996 O O . TYR A 1 132 ? 14.080 7.108 -2.771 1.00 75.88 132 TYR A O 1
ATOM 1004 N N . SER A 1 133 ? 11.904 7.649 -2.690 1.00 71.50 133 SER A N 1
ATOM 1005 C CA . SER A 1 133 ? 11.994 8.542 -1.521 1.00 71.50 133 SER A CA 1
ATOM 1006 C C . SER A 1 133 ? 12.362 7.857 -0.201 1.00 71.50 133 SER A C 1
ATOM 1008 O O . S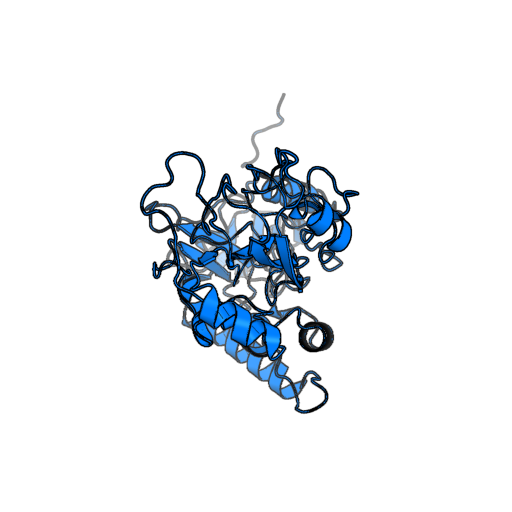ER A 1 133 ? 12.364 8.518 0.833 1.00 71.50 133 SER A O 1
ATOM 1010 N N . ARG A 1 134 ? 12.651 6.546 -0.211 1.00 82.88 134 ARG A N 1
ATOM 1011 C CA . ARG A 1 134 ? 12.998 5.735 0.977 1.00 82.88 134 ARG A CA 1
ATOM 1012 C C . ARG A 1 134 ? 11.937 5.796 2.093 1.00 82.88 134 ARG A C 1
ATOM 1014 O O . ARG A 1 134 ? 12.213 5.421 3.225 1.00 82.88 134 ARG A O 1
ATOM 1021 N N . LEU A 1 135 ? 10.721 6.222 1.755 1.00 81.69 135 LEU A N 1
ATOM 1022 C CA . LEU A 1 135 ? 9.556 6.375 2.626 1.00 81.69 135 LEU A CA 1
ATOM 1023 C C . LEU A 1 135 ? 8.338 5.743 1.944 1.00 81.69 135 LEU A C 1
ATOM 1025 O O . LEU A 1 135 ? 8.327 5.661 0.712 1.00 81.69 135 LEU A O 1
ATOM 1029 N N . PRO A 1 136 ? 7.326 5.305 2.707 1.00 77.19 136 PRO A N 1
ATOM 1030 C CA . PRO A 1 136 ? 6.085 4.803 2.128 1.00 77.19 136 PRO A CA 1
ATOM 1031 C C . PRO A 1 136 ? 5.307 5.904 1.393 1.00 77.19 136 PRO A C 1
ATOM 1033 O O . PRO A 1 136 ? 5.426 7.088 1.717 1.00 77.19 136 PRO A O 1
ATOM 1036 N N . GLU A 1 137 ? 4.483 5.513 0.417 1.00 76.44 137 GLU A N 1
ATOM 1037 C CA . GLU A 1 137 ? 3.716 6.453 -0.400 1.00 76.44 137 GLU A CA 1
ATOM 1038 C C . GLU A 1 137 ? 2.229 6.485 -0.017 1.00 76.44 137 GLU A C 1
ATOM 1040 O O . GLU A 1 137 ? 1.533 5.469 0.018 1.00 76.44 137 GLU A O 1
ATOM 1045 N N . GLY A 1 138 ? 1.716 7.695 0.219 1.00 78.06 138 GLY A N 1
ATOM 1046 C CA . GLY A 1 138 ? 0.310 7.918 0.553 1.00 78.06 138 GLY A CA 1
ATOM 1047 C C . GLY A 1 138 ? -0.051 7.491 1.977 1.00 78.06 138 GLY A C 1
ATOM 1048 O O . GLY A 1 138 ? 0.812 7.329 2.839 1.00 78.06 138 GLY A O 1
ATOM 1049 N N . VAL A 1 139 ? -1.352 7.346 2.226 1.00 87.56 139 VAL A N 1
ATOM 1050 C CA . VAL A 1 139 ? -1.919 6.863 3.493 1.00 87.56 139 VAL A CA 1
ATOM 1051 C C . VAL A 1 139 ? -3.142 5.997 3.196 1.00 87.56 139 VAL A C 1
ATOM 1053 O O . VAL A 1 139 ? -3.830 6.230 2.201 1.00 87.56 139 VAL A O 1
ATOM 1056 N N . GLY A 1 140 ? -3.421 5.004 4.036 1.00 93.00 140 GLY A N 1
ATOM 1057 C CA . GLY A 1 140 ? -4.685 4.268 3.981 1.00 93.00 140 GLY A CA 1
ATOM 1058 C C . GLY A 1 140 ? -5.752 4.874 4.896 1.00 93.00 140 GLY A C 1
ATOM 1059 O O . GLY A 1 140 ? -5.505 5.838 5.628 1.00 93.00 140 GLY A O 1
ATOM 1060 N N . LEU A 1 141 ? -6.961 4.314 4.855 1.00 95.31 141 LEU A N 1
ATOM 1061 C CA . LEU A 1 141 ? -8.069 4.719 5.720 1.00 95.31 141 LEU A CA 1
ATOM 1062 C C . LEU A 1 141 ? -8.490 3.608 6.669 1.00 95.31 141 LEU A C 1
ATOM 1064 O O . LEU A 1 141 ? -8.668 2.455 6.278 1.00 95.31 141 LEU A O 1
ATOM 1068 N N . PHE A 1 142 ? -8.720 4.005 7.918 1.00 96.44 142 PHE A N 1
ATOM 1069 C CA . PHE A 1 142 ? -9.374 3.196 8.943 1.00 96.44 142 PHE A CA 1
ATOM 1070 C C . PHE A 1 142 ? -8.769 1.802 9.137 1.00 96.44 142 PHE A C 1
ATOM 1072 O O . PHE A 1 142 ? -9.499 0.829 9.288 1.00 96.44 142 PHE A O 1
ATOM 1079 N N . GLY A 1 143 ? -7.439 1.704 9.103 1.00 96.50 143 GLY A N 1
ATOM 1080 C CA . GLY A 1 143 ? -6.698 0.451 9.260 1.00 96.50 143 GLY A CA 1
ATOM 1081 C C . GLY A 1 143 ? -6.147 -0.113 7.954 1.00 96.50 143 GLY A C 1
ATOM 1082 O O . GLY A 1 143 ? -5.353 -1.045 8.000 1.00 96.50 143 GLY A O 1
ATOM 1083 N N . GLY A 1 144 ? -6.513 0.469 6.810 1.00 96.62 144 GLY A N 1
ATOM 1084 C CA . GLY A 1 144 ? -5.853 0.177 5.545 1.00 96.62 144 GLY A CA 1
ATOM 1085 C C . GLY A 1 144 ? -4.428 0.729 5.519 1.00 96.62 144 GLY A C 1
ATOM 1086 O O . GLY A 1 144 ? -4.155 1.801 6.066 1.00 96.62 144 GLY A O 1
ATOM 1087 N N . HIS A 1 145 ? -3.523 0.006 4.868 1.00 94.50 145 HIS A N 1
ATOM 1088 C CA . HIS A 1 145 ? -2.128 0.393 4.705 1.00 94.50 145 HIS A CA 1
ATOM 1089 C C . HIS A 1 145 ? -1.951 1.459 3.611 1.00 94.50 145 HIS A C 1
ATOM 1091 O O . HIS A 1 145 ? -2.737 1.522 2.654 1.00 94.50 145 HIS A O 1
ATOM 1097 N N . PRO A 1 146 ? -0.892 2.283 3.714 1.00 91.44 146 PRO A N 1
ATOM 1098 C CA . PRO A 1 146 ? -0.379 3.076 2.599 1.00 91.44 146 PRO A CA 1
ATOM 1099 C C . PRO A 1 146 ? 0.001 2.211 1.388 1.00 91.44 146 PRO A C 1
ATOM 1101 O O . PRO A 1 146 ? 0.167 0.996 1.498 1.00 91.44 146 PRO A O 1
ATOM 1104 N N . ALA A 1 147 ? 0.153 2.846 0.228 1.00 87.50 147 ALA A N 1
ATOM 1105 C CA . ALA A 1 147 ? 0.569 2.182 -1.002 1.00 87.50 147 ALA A CA 1
ATOM 1106 C C . ALA A 1 147 ? 2.102 2.104 -1.122 1.00 87.50 147 ALA A C 1
ATOM 1108 O O . ALA A 1 147 ? 2.853 2.697 -0.342 1.00 87.50 147 ALA A O 1
ATOM 1109 N N . GLY A 1 148 ? 2.569 1.412 -2.163 1.00 72.00 148 GLY A N 1
ATOM 1110 C CA . GLY A 1 148 ? 3.953 1.530 -2.627 1.00 72.00 148 GLY A CA 1
ATOM 1111 C C . GLY A 1 148 ? 4.975 0.637 -1.924 1.00 72.00 148 GLY A C 1
ATOM 1112 O O . GLY A 1 148 ? 6.174 0.817 -2.144 1.00 72.00 148 GLY A O 1
ATOM 1113 N N . ILE A 1 149 ? 4.547 -0.356 -1.131 1.00 70.06 149 ILE A N 1
ATOM 1114 C CA . ILE A 1 149 ? 5.469 -1.389 -0.640 1.00 70.06 149 ILE A CA 1
ATOM 1115 C C . ILE A 1 149 ? 6.084 -2.085 -1.861 1.00 70.06 149 ILE A C 1
ATOM 1117 O O . ILE A 1 149 ? 5.389 -2.675 -2.682 1.00 70.06 149 ILE A O 1
ATOM 1121 N N . GLY A 1 150 ? 7.406 -1.991 -2.003 1.00 62.97 150 GLY A N 1
ATOM 1122 C CA . GLY A 1 150 ? 8.129 -2.643 -3.092 1.00 62.97 150 GLY A CA 1
ATOM 1123 C C . GLY A 1 150 ? 8.285 -1.825 -4.377 1.00 62.97 150 GLY A C 1
ATOM 1124 O O . GLY A 1 150 ? 8.770 -2.391 -5.357 1.00 62.97 150 GLY A O 1
ATOM 1125 N N . GLY A 1 151 ? 7.964 -0.524 -4.403 1.00 72.62 151 GLY A N 1
ATOM 1126 C CA . GLY A 1 151 ? 8.290 0.357 -5.537 1.00 72.62 151 GLY A CA 1
ATOM 1127 C C . GLY A 1 151 ? 9.796 0.374 -5.844 1.00 72.62 151 GLY A C 1
ATOM 1128 O O . GLY A 1 151 ? 10.622 0.454 -4.931 1.00 72.62 151 GLY A O 1
ATOM 1129 N N . ILE A 1 152 ? 10.179 0.246 -7.120 1.00 74.12 152 ILE A N 1
ATOM 1130 C CA . ILE A 1 152 ? 11.582 0.328 -7.569 1.00 74.12 152 ILE A CA 1
ATOM 1131 C C . ILE A 1 152 ? 11.711 1.477 -8.540 1.00 74.12 152 ILE A C 1
ATOM 1133 O O . ILE A 1 152 ? 11.060 1.485 -9.581 1.00 74.12 152 ILE A O 1
ATOM 1137 N N . ARG A 1 153 ? 12.604 2.412 -8.216 1.00 85.19 153 ARG A N 1
ATOM 1138 C CA . ARG A 1 153 ? 13.074 3.388 -9.185 1.00 85.19 153 ARG A CA 1
ATOM 1139 C C . ARG A 1 153 ? 14.589 3.441 -9.191 1.00 85.19 153 ARG A C 1
ATOM 1141 O O . ARG A 1 153 ? 15.193 3.844 -8.194 1.00 85.19 153 ARG A O 1
ATOM 1148 N N . ALA A 1 154 ? 15.174 3.053 -10.316 1.00 88.44 154 ALA A N 1
ATOM 1149 C CA . ALA A 1 154 ? 16.613 3.002 -10.496 1.00 88.44 154 ALA A CA 1
ATOM 1150 C C . ALA A 1 154 ? 17.033 3.271 -11.937 1.00 88.44 154 ALA A C 1
ATOM 1152 O O . ALA A 1 154 ? 16.309 2.992 -12.893 1.00 88.44 154 ALA A O 1
ATOM 1153 N N . VAL A 1 155 ? 18.245 3.806 -12.058 1.00 90.81 155 VAL A N 1
ATOM 1154 C CA . VAL A 1 155 ? 18.974 3.944 -13.317 1.00 90.81 155 VAL A CA 1
ATOM 1155 C C . VAL A 1 155 ? 20.153 2.988 -13.252 1.00 90.81 155 VAL A C 1
ATOM 1157 O O . VAL A 1 155 ? 20.893 3.002 -12.270 1.00 90.81 155 VAL A O 1
ATOM 1160 N N . TYR A 1 156 ? 20.339 2.199 -14.301 1.00 91.75 156 TYR A N 1
ATOM 1161 C CA . TYR A 1 156 ? 21.371 1.179 -14.393 1.00 91.75 156 TYR A CA 1
ATOM 1162 C C . TYR A 1 156 ? 22.282 1.455 -15.583 1.00 91.75 156 TYR A C 1
ATOM 1164 O O . TYR A 1 156 ? 21.838 1.523 -16.733 1.00 91.75 156 TYR A O 1
ATOM 1172 N N . ARG A 1 157 ? 23.580 1.598 -15.312 1.00 92.00 157 ARG A N 1
ATOM 1173 C CA . ARG A 1 157 ? 24.615 1.632 -16.347 1.00 92.00 157 ARG A CA 1
ATOM 1174 C C . ARG A 1 157 ? 24.883 0.211 -16.808 1.00 92.00 157 ARG A C 1
ATOM 1176 O O . ARG A 1 157 ? 25.117 -0.677 -15.996 1.00 92.00 157 ARG A O 1
ATOM 1183 N N . THR A 1 158 ? 24.857 0.011 -18.114 1.00 89.50 158 THR A N 1
ATOM 1184 C CA . THR A 1 158 ? 25.081 -1.292 -18.738 1.00 89.50 158 THR A CA 1
ATOM 1185 C C . THR A 1 158 ? 26.367 -1.268 -19.557 1.00 89.50 158 THR A C 1
ATOM 1187 O O . THR A 1 158 ? 26.927 -0.208 -19.850 1.00 89.50 158 THR A O 1
ATOM 1190 N N . VAL A 1 159 ? 26.841 -2.455 -19.934 1.00 79.75 159 VAL A N 1
ATOM 1191 C CA . VAL A 1 159 ? 27.929 -2.620 -20.901 1.00 79.75 159 VAL A CA 1
ATOM 1192 C C . VAL A 1 159 ? 27.306 -3.059 -22.226 1.00 79.75 159 VAL A C 1
ATOM 1194 O O . VAL A 1 159 ? 26.802 -4.173 -22.340 1.00 79.75 159 VAL A O 1
ATOM 1197 N N . GLY A 1 160 ? 27.317 -2.181 -23.234 1.00 71.25 160 GLY A N 1
ATOM 1198 C CA . GLY A 1 160 ? 26.535 -2.366 -24.466 1.00 71.25 160 GLY A CA 1
ATOM 1199 C C . GLY A 1 160 ? 26.795 -3.682 -25.213 1.00 71.25 160 GLY A C 1
ATOM 1200 O O . GLY A 1 160 ? 25.849 -4.326 -25.655 1.00 71.25 160 GLY A O 1
ATOM 1201 N N . ALA A 1 161 ? 28.050 -4.135 -25.317 1.00 72.38 161 ALA A N 1
ATOM 1202 C CA . ALA A 1 161 ? 28.382 -5.362 -26.053 1.00 72.38 161 ALA A CA 1
ATOM 1203 C C . ALA A 1 161 ? 27.788 -6.629 -25.409 1.00 72.38 161 ALA A C 1
ATOM 1205 O O . ALA A 1 161 ? 27.195 -7.448 -26.106 1.00 72.38 161 ALA A O 1
ATOM 1206 N N . SER A 1 162 ? 27.890 -6.776 -24.083 1.00 79.38 162 SER A N 1
ATOM 1207 C CA . SER A 1 162 ? 27.297 -7.918 -23.374 1.00 79.38 162 SER A CA 1
ATOM 1208 C C . SER A 1 162 ? 25.773 -7.828 -23.330 1.00 79.38 162 SER A C 1
ATOM 1210 O O . SER A 1 162 ? 25.095 -8.848 -23.433 1.00 79.38 162 SER A O 1
ATOM 1212 N N . LEU A 1 163 ? 25.226 -6.614 -23.235 1.00 87.06 163 LEU A N 1
ATOM 1213 C CA . LEU A 1 163 ? 23.789 -6.380 -23.284 1.00 87.06 163 LEU A CA 1
ATOM 1214 C C . LEU A 1 163 ? 23.187 -6.828 -24.621 1.00 87.06 163 LEU A C 1
ATOM 1216 O O . LEU A 1 163 ? 22.221 -7.585 -24.633 1.00 87.06 163 LEU A O 1
ATOM 1220 N N . LEU A 1 164 ? 23.767 -6.397 -25.743 1.00 88.12 164 LEU A N 1
ATOM 1221 C CA . LEU A 1 164 ? 23.260 -6.728 -27.075 1.00 88.12 164 LEU A CA 1
ATOM 1222 C C . LEU A 1 164 ? 23.301 -8.236 -27.354 1.00 88.12 164 LEU A C 1
ATOM 1224 O O . LEU A 1 164 ? 22.363 -8.755 -27.950 1.00 88.12 164 LEU A O 1
ATOM 1228 N N . GLU A 1 165 ? 24.333 -8.955 -26.903 1.00 89.56 165 GLU A N 1
ATOM 1229 C CA . GLU A 1 165 ? 24.390 -10.421 -27.029 1.00 89.56 165 GLU A CA 1
ATOM 1230 C C . GLU A 1 165 ? 23.269 -11.117 -26.236 1.00 89.56 165 GLU A C 1
ATOM 1232 O O . GLU A 1 165 ? 22.615 -12.035 -26.741 1.00 89.56 165 GLU A O 1
ATOM 1237 N N . ARG A 1 166 ? 22.957 -10.631 -25.027 1.00 91.75 166 ARG A N 1
ATOM 1238 C CA . ARG A 1 166 ? 21.809 -11.133 -24.252 1.00 91.75 166 ARG A CA 1
ATOM 1239 C C . ARG A 1 166 ? 20.489 -10.864 -24.973 1.00 91.75 166 ARG A C 1
ATOM 1241 O O . ARG A 1 166 ? 19.696 -11.788 -25.135 1.00 91.75 166 ARG A O 1
ATOM 1248 N N . LEU A 1 167 ? 20.291 -9.650 -25.488 1.00 92.75 167 LEU A N 1
ATOM 1249 C CA . LEU A 1 167 ? 19.086 -9.297 -26.247 1.00 92.75 167 LEU A CA 1
ATOM 1250 C C . LEU A 1 167 ? 18.929 -10.161 -27.513 1.00 92.75 167 LEU A C 1
ATOM 1252 O O . LEU A 1 167 ? 17.840 -10.667 -27.774 1.00 92.75 167 LEU A O 1
ATOM 1256 N N . LYS A 1 168 ? 20.012 -10.408 -28.267 1.00 92.81 168 LYS A N 1
ATOM 1257 C CA . LYS A 1 168 ? 20.001 -11.281 -29.462 1.00 92.81 168 LYS A CA 1
ATOM 1258 C C . LYS A 1 168 ? 19.617 -12.726 -29.153 1.00 92.81 168 LYS A C 1
ATOM 1260 O O . LYS A 1 168 ? 19.020 -13.386 -29.997 1.00 92.81 168 LYS A O 1
ATOM 1265 N N . SER A 1 169 ? 19.951 -13.216 -27.960 1.00 93.38 169 SER A N 1
ATOM 1266 C CA . SER A 1 169 ? 19.551 -14.552 -27.496 1.00 93.38 169 SER A CA 1
ATOM 1267 C C . SER A 1 169 ? 18.138 -14.597 -26.896 1.00 93.38 169 SER A C 1
ATOM 1269 O O . SER A 1 169 ? 17.723 -15.638 -26.392 1.00 93.38 169 SER A O 1
ATOM 1271 N N . GLY A 1 170 ? 17.384 -13.493 -26.966 1.00 92.81 170 GLY A N 1
ATOM 1272 C CA . GLY A 1 170 ? 16.000 -13.413 -26.497 1.00 92.81 170 GLY A CA 1
ATOM 1273 C C . GLY A 1 170 ? 15.858 -13.199 -24.990 1.00 92.81 170 GLY A C 1
ATOM 1274 O O . GLY A 1 170 ? 14.781 -13.427 -24.447 1.00 92.81 170 GLY A O 1
ATOM 1275 N N . GLN A 1 171 ? 16.920 -12.777 -24.302 1.00 92.69 171 GLN A N 1
ATOM 1276 C CA . GLN A 1 171 ? 16.873 -12.453 -22.877 1.00 92.69 171 GLN A CA 1
ATOM 1277 C C . GLN A 1 171 ? 16.649 -10.954 -22.684 1.00 92.69 171 GLN A C 1
ATOM 1279 O O . GLN A 1 171 ? 17.286 -10.154 -23.363 1.00 92.69 171 GLN A O 1
ATOM 1284 N N . TYR A 1 172 ? 15.799 -10.566 -21.733 1.00 92.00 172 TYR A N 1
ATOM 1285 C CA . TYR A 1 172 ? 15.575 -9.174 -21.319 1.00 92.00 172 TYR A CA 1
ATOM 1286 C C . TYR A 1 172 ? 14.964 -9.132 -19.902 1.00 92.00 172 TYR A C 1
ATOM 1288 O O . TYR A 1 172 ? 14.193 -10.032 -19.557 1.00 92.00 172 TYR A O 1
ATOM 1296 N N . PRO A 1 173 ? 15.289 -8.126 -19.064 1.00 92.38 173 PRO A N 1
ATOM 1297 C CA . PRO A 1 173 ? 14.754 -8.024 -17.710 1.00 92.38 173 PRO A CA 1
ATOM 1298 C C . PRO A 1 173 ? 13.328 -7.460 -17.743 1.00 92.38 173 PRO A C 1
ATOM 1300 O O . PRO A 1 173 ? 13.110 -6.303 -18.108 1.00 92.38 173 PRO A O 1
ATOM 1303 N N . ILE A 1 174 ? 12.350 -8.273 -17.346 1.00 91.50 174 ILE A N 1
ATOM 1304 C CA . ILE A 1 174 ? 10.919 -7.918 -17.330 1.00 91.50 174 ILE A CA 1
ATOM 1305 C C . ILE A 1 174 ? 10.396 -7.567 -15.935 1.00 91.50 174 ILE A C 1
ATOM 1307 O O . ILE A 1 174 ? 9.226 -7.208 -15.788 1.00 91.50 174 ILE A O 1
ATOM 1311 N N . GLN A 1 175 ? 11.248 -7.666 -14.920 1.00 89.31 175 GLN A N 1
ATOM 1312 C CA . GLN A 1 175 ? 10.995 -7.223 -13.556 1.00 89.31 175 GLN A CA 1
ATOM 1313 C C . GLN A 1 175 ? 12.215 -6.446 -13.041 1.00 89.31 175 GLN A C 1
ATOM 1315 O O . GLN A 1 175 ? 13.340 -6.750 -13.443 1.00 89.31 175 GLN A O 1
ATOM 1320 N N . PRO A 1 176 ? 12.044 -5.433 -12.174 1.00 84.50 176 PRO A N 1
ATOM 1321 C CA . PRO A 1 176 ? 13.185 -4.634 -11.744 1.00 84.50 176 PRO A CA 1
ATOM 1322 C C . PRO A 1 176 ? 14.192 -5.398 -10.866 1.00 84.50 176 PRO A C 1
ATOM 1324 O O . PRO A 1 176 ? 15.377 -5.096 -10.911 1.00 84.50 176 PRO A O 1
ATOM 1327 N N . ASP A 1 177 ? 13.752 -6.401 -10.104 1.00 84.62 177 ASP A N 1
ATOM 1328 C CA . ASP A 1 177 ? 14.615 -7.275 -9.293 1.00 84.62 177 ASP A CA 1
ATOM 1329 C C . ASP A 1 177 ? 15.548 -8.158 -10.142 1.00 84.62 177 ASP A C 1
ATOM 1331 O O . ASP A 1 177 ? 16.681 -8.421 -9.738 1.00 84.62 177 ASP A O 1
ATOM 1335 N N . GLN A 1 178 ? 15.125 -8.543 -11.351 1.00 89.12 178 GLN A N 1
ATOM 1336 C CA . GLN A 1 178 ? 15.971 -9.266 -12.310 1.00 89.12 178 GLN A CA 1
ATOM 1337 C C . GLN A 1 178 ? 17.172 -8.441 -12.774 1.00 89.12 178 GLN A C 1
ATOM 1339 O O . GLN A 1 178 ? 18.200 -9.012 -13.122 1.00 89.12 178 GLN A O 1
ATOM 1344 N N . ILE A 1 179 ? 17.074 -7.106 -12.793 1.00 87.88 179 ILE A N 1
ATOM 1345 C CA . ILE A 1 179 ? 18.159 -6.244 -13.283 1.00 87.88 179 ILE A CA 1
ATOM 1346 C C . ILE A 1 179 ? 19.403 -6.421 -12.407 1.00 87.88 179 ILE A C 1
ATOM 1348 O O . ILE A 1 179 ? 20.497 -6.646 -12.928 1.00 87.88 179 ILE A O 1
ATOM 1352 N N . ASP A 1 180 ? 19.213 -6.369 -11.089 1.00 83.12 180 ASP A N 1
ATOM 1353 C CA . ASP A 1 180 ? 20.272 -6.583 -10.104 1.00 83.12 180 ASP A CA 1
ATOM 1354 C C . ASP A 1 180 ? 20.637 -8.072 -9.983 1.00 83.12 180 ASP A C 1
ATOM 1356 O O . ASP A 1 180 ? 21.820 -8.418 -10.023 1.00 83.12 180 ASP A O 1
ATOM 1360 N N . GLY A 1 181 ? 19.633 -8.956 -9.892 1.00 85.69 181 GLY A N 1
ATOM 1361 C CA . GLY A 1 181 ? 19.825 -10.398 -9.689 1.00 85.69 181 GLY A CA 1
ATOM 1362 C C . GLY A 1 181 ? 20.543 -11.110 -10.838 1.00 85.69 181 GLY A C 1
ATOM 1363 O O . GLY A 1 181 ? 21.401 -11.954 -10.593 1.00 85.69 181 GLY A O 1
ATOM 1364 N N . ASP A 1 182 ? 20.259 -10.720 -12.082 1.00 89.25 182 ASP A N 1
ATOM 1365 C CA . ASP A 1 182 ? 20.874 -11.298 -13.283 1.00 89.25 182 ASP A CA 1
ATOM 1366 C C . ASP A 1 182 ? 21.983 -10.397 -13.861 1.00 89.25 182 ASP A C 1
ATOM 1368 O O . ASP A 1 182 ? 22.346 -10.521 -15.040 1.00 89.25 182 ASP A O 1
ATOM 1372 N N . HIS A 1 183 ? 22.486 -9.448 -13.063 1.00 88.44 183 HIS A N 1
ATOM 1373 C CA . HIS A 1 183 ? 23.617 -8.574 -13.385 1.00 88.44 183 HIS A CA 1
ATOM 1374 C C . HIS A 1 183 ? 23.501 -7.862 -14.748 1.00 88.44 183 HIS A C 1
ATOM 1376 O O . HIS A 1 183 ? 24.438 -7.844 -15.550 1.00 88.44 183 HIS A O 1
ATOM 1382 N N . TRP A 1 184 ? 22.337 -7.276 -15.043 1.00 90.31 184 TRP A N 1
ATOM 1383 C CA . TRP A 1 184 ? 22.103 -6.519 -16.283 1.00 90.31 184 TRP A CA 1
ATOM 1384 C C . TRP A 1 184 ? 22.853 -5.185 -16.329 1.00 90.31 184 TRP A C 1
ATOM 1386 O O . TRP A 1 184 ? 23.156 -4.682 -17.412 1.00 90.31 184 TRP A O 1
ATOM 1396 N N . GLY A 1 185 ? 23.168 -4.613 -15.170 1.00 89.94 185 GLY A N 1
ATOM 1397 C CA . GLY A 1 185 ? 23.908 -3.366 -15.060 1.00 89.94 185 GLY A CA 1
ATOM 1398 C C . GLY A 1 185 ? 24.265 -3.037 -13.619 1.00 89.94 185 GLY A C 1
ATOM 1399 O O . GLY A 1 185 ? 23.958 -3.789 -12.699 1.00 89.94 185 GLY A O 1
ATOM 1400 N N . THR A 1 186 ? 24.917 -1.897 -13.430 1.00 90.12 186 THR A N 1
ATOM 1401 C CA . THR A 1 186 ? 25.238 -1.354 -12.112 1.00 90.12 186 THR A CA 1
ATOM 1402 C C . THR A 1 186 ? 24.388 -0.130 -11.831 1.00 90.12 186 THR A C 1
ATOM 1404 O O . THR A 1 186 ? 24.172 0.719 -12.700 1.00 90.12 186 THR A O 1
ATOM 1407 N N . VAL A 1 187 ? 23.895 -0.035 -10.602 1.00 89.38 187 VAL A N 1
ATOM 1408 C CA . VAL A 1 187 ? 23.109 1.110 -10.153 1.00 89.38 187 VAL A CA 1
ATOM 1409 C C . VAL A 1 187 ? 23.930 2.393 -10.302 1.00 89.38 187 VAL A C 1
ATOM 1411 O O . VAL A 1 187 ? 25.071 2.485 -9.857 1.00 89.38 187 VAL A O 1
ATOM 1414 N N . ALA A 1 188 ? 23.337 3.393 -10.946 1.00 87.12 188 ALA A N 1
ATOM 1415 C CA . ALA A 1 188 ? 23.996 4.626 -11.355 1.00 87.12 188 ALA A CA 1
ATOM 1416 C C . ALA A 1 188 ? 23.216 5.859 -10.893 1.00 87.12 188 ALA A C 1
ATOM 1418 O O . ALA A 1 188 ? 22.850 6.735 -11.682 1.00 87.12 188 ALA A O 1
ATOM 1419 N N . HIS A 1 189 ? 22.954 5.923 -9.588 1.00 80.19 189 HIS A N 1
ATOM 1420 C CA . HIS A 1 189 ? 22.404 7.120 -8.966 1.00 80.19 189 HIS A CA 1
ATOM 1421 C C . HIS A 1 189 ? 23.491 8.192 -8.801 1.00 80.19 189 HIS A C 1
ATOM 1423 O O . HIS A 1 189 ? 24.588 7.881 -8.335 1.00 80.19 189 HIS A O 1
ATOM 1429 N N . PRO A 1 190 ? 23.210 9.464 -9.138 1.00 73.56 190 PRO A N 1
ATOM 1430 C CA . PRO A 1 190 ? 24.095 10.549 -8.743 1.00 73.56 190 PRO A CA 1
ATOM 1431 C C . PRO A 1 190 ? 24.075 10.686 -7.217 1.00 73.56 190 PRO A C 1
ATOM 1433 O O . PRO A 1 190 ? 22.996 10.693 -6.626 1.00 73.56 190 PRO A O 1
ATOM 1436 N N . VAL A 1 191 ? 25.246 10.856 -6.596 1.00 70.44 191 VAL A N 1
ATOM 1437 C CA . VAL A 1 191 ? 25.365 11.140 -5.150 1.00 70.44 191 VAL A CA 1
ATOM 1438 C C . VAL A 1 191 ? 24.643 12.444 -4.789 1.00 70.44 191 VAL A C 1
ATOM 1440 O O . VAL A 1 191 ? 23.971 12.530 -3.768 1.00 70.44 191 VAL A O 1
ATOM 1443 N N . GLU A 1 192 ? 24.722 13.444 -5.671 1.00 70.62 192 GLU A N 1
ATOM 1444 C CA . GLU A 1 192 ? 23.947 14.681 -5.593 1.00 70.62 192 GLU A CA 1
ATOM 1445 C C . GLU A 1 192 ? 23.244 14.939 -6.927 1.00 70.62 192 GLU A C 1
ATOM 1447 O O . GLU A 1 192 ? 23.867 14.923 -7.992 1.00 70.62 192 GLU A O 1
ATOM 1452 N N . ILE A 1 193 ? 21.944 15.227 -6.882 1.00 72.94 193 ILE A N 1
ATOM 1453 C CA . ILE A 1 193 ? 21.158 15.526 -8.083 1.00 72.94 193 ILE A CA 1
ATOM 1454 C C . ILE A 1 193 ? 21.201 17.033 -8.339 1.00 72.94 193 ILE A C 1
ATOM 1456 O O . ILE A 1 193 ? 20.360 17.788 -7.852 1.00 72.94 193 ILE A O 1
ATOM 1460 N N . LYS A 1 194 ? 22.196 17.474 -9.114 1.00 75.25 194 LYS A N 1
ATOM 1461 C CA . LYS A 1 194 ? 22.304 18.853 -9.614 1.00 75.25 194 LYS A CA 1
ATOM 1462 C C . LYS A 1 194 ? 21.845 18.903 -11.070 1.00 75.25 194 LYS A C 1
ATOM 1464 O O . LYS A 1 194 ? 22.620 18.642 -11.983 1.00 75.25 194 LYS A O 1
ATOM 1469 N N . GLY A 1 195 ? 20.573 19.232 -11.286 1.00 82.94 195 GLY A N 1
ATOM 1470 C CA . GLY A 1 195 ? 19.995 19.331 -12.628 1.00 82.94 195 GLY A CA 1
ATOM 1471 C C . GLY A 1 195 ? 19.528 17.986 -13.191 1.00 82.94 195 GLY A C 1
ATOM 1472 O O . GLY A 1 195 ? 18.883 17.205 -12.492 1.00 82.94 195 GLY A O 1
ATOM 1473 N N . ARG A 1 196 ? 19.787 17.747 -14.481 1.00 87.50 196 ARG A N 1
ATOM 1474 C CA . ARG A 1 196 ? 19.345 16.542 -15.201 1.00 87.50 196 ARG A CA 1
ATOM 1475 C C . ARG A 1 196 ? 20.362 15.407 -15.073 1.00 87.50 196 ARG A C 1
ATOM 1477 O O . ARG A 1 196 ? 21.565 15.642 -15.057 1.00 87.50 196 ARG A O 1
ATOM 1484 N N . VAL A 1 197 ? 19.867 14.173 -15.025 1.00 89.88 197 VAL A N 1
ATOM 1485 C CA . VAL A 1 197 ? 20.686 12.954 -15.016 1.00 89.88 197 VAL A CA 1
ATOM 1486 C C . VAL A 1 197 ? 20.883 12.476 -16.448 1.00 89.88 197 VAL A C 1
ATOM 1488 O O . VAL A 1 197 ? 19.907 12.265 -17.166 1.00 89.88 197 VAL A O 1
ATOM 1491 N N . ASN A 1 198 ? 22.138 12.292 -16.857 1.00 91.75 198 ASN A N 1
ATOM 1492 C CA . ASN A 1 198 ? 22.470 11.783 -18.186 1.00 91.75 198 ASN A CA 1
ATOM 1493 C C . ASN A 1 198 ? 22.166 10.286 -18.294 1.00 91.75 198 ASN A C 1
ATOM 1495 O O . ASN A 1 198 ? 22.597 9.490 -17.452 1.00 91.75 198 ASN A O 1
ATOM 1499 N N . LEU A 1 199 ? 21.507 9.897 -19.381 1.00 93.06 199 LEU A N 1
ATOM 1500 C CA . LEU A 1 199 ? 21.187 8.521 -19.736 1.00 93.06 199 LEU A CA 1
ATOM 1501 C C . LEU A 1 199 ? 21.820 8.155 -21.097 1.00 93.06 199 LEU A C 1
ATOM 1503 O O . LEU A 1 199 ? 21.119 8.120 -22.102 1.00 93.06 199 LEU A O 1
ATOM 1507 N N . PRO A 1 200 ? 23.141 7.901 -21.155 1.00 92.62 200 PRO A N 1
ATOM 1508 C CA . PRO A 1 200 ? 23.799 7.278 -22.296 1.00 92.62 200 PRO A CA 1
ATOM 1509 C C . PRO A 1 200 ? 23.027 6.105 -22.895 1.00 92.62 200 PRO A C 1
ATOM 1511 O O . PRO A 1 200 ? 22.299 5.402 -22.185 1.00 92.62 200 PRO A O 1
ATOM 1514 N N . GLU A 1 201 ? 23.256 5.863 -24.183 1.00 93.38 201 GLU A N 1
ATOM 1515 C CA . GLU A 1 201 ? 22.710 4.708 -24.889 1.00 93.38 201 GLU A CA 1
ATOM 1516 C C . GLU A 1 201 ? 22.936 3.409 -24.101 1.00 93.38 201 GLU A C 1
ATOM 1518 O O . GLU A 1 201 ? 23.952 3.236 -23.423 1.00 93.38 201 GLU A O 1
ATOM 1523 N N . PHE A 1 202 ? 21.948 2.519 -24.162 1.00 93.62 202 PHE A N 1
ATOM 1524 C CA . PHE A 1 202 ? 21.868 1.246 -23.449 1.00 93.62 202 PHE A CA 1
ATOM 1525 C C . PHE A 1 202 ? 21.641 1.326 -21.935 1.00 93.62 202 PHE A C 1
ATOM 1527 O O . PHE A 1 202 ? 21.481 0.288 -21.293 1.00 93.62 202 PHE A O 1
ATOM 1534 N N . THR A 1 203 ? 21.554 2.522 -21.345 1.00 94.38 203 THR A N 1
ATOM 1535 C CA . THR A 1 203 ? 21.141 2.677 -19.940 1.00 94.38 203 THR A CA 1
ATOM 1536 C C . THR A 1 203 ? 19.756 2.063 -19.730 1.00 94.38 203 THR A C 1
ATOM 1538 O O . THR A 1 203 ? 18.826 2.396 -20.462 1.00 94.38 203 THR A O 1
ATOM 1541 N N . ILE A 1 204 ? 19.602 1.204 -18.722 1.00 94.25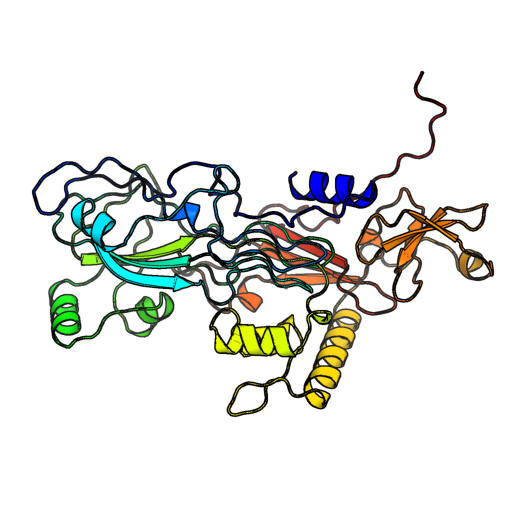 204 ILE A N 1
ATOM 1542 C CA . ILE A 1 204 ? 18.300 0.647 -18.335 1.00 94.25 204 ILE A CA 1
ATOM 1543 C C . ILE A 1 204 ? 17.710 1.514 -17.226 1.00 94.25 204 ILE A C 1
ATOM 1545 O O . ILE A 1 204 ? 18.402 1.902 -16.286 1.00 94.25 204 ILE A O 1
ATOM 1549 N N . VAL A 1 205 ? 16.421 1.815 -17.324 1.00 92.56 205 VAL A N 1
ATOM 1550 C CA . VAL A 1 205 ? 15.664 2.523 -16.297 1.00 92.56 205 VAL A CA 1
ATOM 1551 C C . VAL A 1 205 ? 14.517 1.633 -15.839 1.00 92.56 205 VAL A C 1
ATOM 1553 O O . VAL A 1 205 ? 13.704 1.179 -16.644 1.00 92.56 205 VAL A O 1
ATOM 1556 N N . ALA A 1 206 ? 14.458 1.405 -14.530 1.00 91.19 206 ALA A N 1
ATOM 1557 C CA . ALA A 1 206 ? 13.298 0.840 -13.864 1.00 91.19 206 ALA A CA 1
ATOM 1558 C C . ALA A 1 206 ? 12.538 1.963 -13.166 1.00 91.19 206 ALA A C 1
ATOM 1560 O O . ALA A 1 206 ? 13.128 2.777 -12.449 1.00 91.19 206 ALA A O 1
ATOM 1561 N N . ASP A 1 207 ? 11.230 2.005 -13.371 1.00 88.06 207 ASP A N 1
ATOM 1562 C CA . ASP A 1 207 ? 10.365 3.009 -12.769 1.00 88.06 207 ASP A CA 1
ATOM 1563 C C . ASP A 1 207 ? 9.002 2.408 -12.430 1.00 88.06 207 ASP A C 1
ATOM 1565 O O . ASP A 1 207 ? 8.569 1.416 -13.017 1.00 88.06 207 ASP A O 1
ATOM 1569 N N . PHE A 1 208 ? 8.305 3.031 -11.491 1.00 87.56 208 PHE A N 1
ATOM 1570 C CA . PHE A 1 208 ? 6.966 2.646 -11.084 1.00 87.56 208 PHE A CA 1
ATOM 1571 C C . PHE A 1 208 ? 6.088 3.875 -10.893 1.00 87.56 208 PHE A C 1
ATOM 1573 O O . PHE A 1 208 ? 6.558 4.991 -10.673 1.00 87.56 208 PHE A O 1
ATOM 1580 N N . VAL A 1 209 ? 4.791 3.637 -10.994 1.00 87.31 209 VAL A N 1
ATOM 1581 C CA . VAL A 1 209 ? 3.710 4.571 -10.731 1.00 87.31 209 VAL A CA 1
ATOM 1582 C C . VAL A 1 209 ? 3.002 4.080 -9.478 1.00 87.31 209 VAL A C 1
ATOM 1584 O O . VAL A 1 209 ? 2.722 2.890 -9.339 1.00 87.31 209 VAL A O 1
ATOM 1587 N N . ALA A 1 210 ? 2.730 5.005 -8.565 1.00 85.88 210 ALA A N 1
ATOM 1588 C CA . ALA A 1 210 ? 2.146 4.708 -7.267 1.00 85.88 210 ALA A CA 1
ATOM 1589 C C . ALA A 1 210 ? 0.766 4.029 -7.360 1.00 85.88 210 ALA A C 1
ATOM 1591 O O . ALA A 1 210 ? -0.013 4.263 -8.292 1.00 85.88 210 ALA A O 1
ATOM 1592 N N . GLY A 1 211 ? 0.448 3.232 -6.342 1.00 90.06 211 GLY A N 1
ATOM 1593 C CA . GLY A 1 211 ? -0.904 2.744 -6.090 1.00 90.06 211 GLY A CA 1
ATOM 1594 C C . GLY A 1 211 ? -1.765 3.724 -5.284 1.00 90.06 211 GLY A C 1
ATOM 1595 O O . GLY A 1 211 ? -1.374 4.858 -4.990 1.00 90.06 211 GLY A O 1
ATOM 1596 N N . GLY A 1 212 ? -2.949 3.254 -4.900 1.00 92.38 212 GLY A N 1
ATOM 1597 C CA . GLY A 1 212 ? -3.833 3.907 -3.936 1.00 92.38 212 GLY A CA 1
ATOM 1598 C C . GLY A 1 212 ? -3.752 3.266 -2.553 1.00 92.38 212 GLY A C 1
ATOM 1599 O O . GLY A 1 212 ? -3.337 2.115 -2.429 1.00 92.38 212 GLY A O 1
ATOM 1600 N N . GLY A 1 213 ? -4.151 3.995 -1.510 1.00 94.25 213 GLY A N 1
ATOM 1601 C CA . GLY A 1 213 ? -4.239 3.474 -0.146 1.00 94.25 213 GLY A CA 1
ATOM 1602 C C . GLY A 1 213 ? -5.363 2.448 0.027 1.00 94.25 213 GLY A C 1
ATOM 1603 O O . GLY A 1 213 ? -6.368 2.473 -0.692 1.00 94.25 213 GLY A O 1
ATOM 1604 N N . GLY A 1 214 ? -5.185 1.545 0.992 1.00 96.75 214 GLY A N 1
ATOM 1605 C CA . GLY A 1 214 ? -6.194 0.562 1.388 1.00 96.75 214 GLY A CA 1
ATOM 1606 C C . GLY A 1 214 ? -7.261 1.143 2.316 1.00 96.75 214 GLY A C 1
ATOM 1607 O O . GLY A 1 214 ? -7.103 2.230 2.877 1.00 96.75 214 GLY A O 1
ATOM 1608 N N . TYR A 1 215 ? -8.343 0.392 2.516 1.00 97.88 215 TYR A N 1
ATOM 1609 C CA . TYR A 1 215 ? -9.422 0.717 3.451 1.00 97.88 215 TYR A CA 1
ATOM 1610 C C . TYR A 1 215 ? -9.681 -0.456 4.399 1.00 97.88 215 TYR A C 1
ATOM 1612 O O . TYR A 1 215 ? -9.920 -1.572 3.937 1.00 97.88 215 TYR A O 1
ATOM 1620 N N . GLY A 1 216 ? -9.721 -0.200 5.708 1.00 98.19 216 GLY A N 1
ATOM 1621 C CA . GLY A 1 216 ? -10.044 -1.205 6.727 1.00 98.19 216 GLY A CA 1
ATOM 1622 C C . GLY A 1 216 ? -8.914 -2.201 7.014 1.00 98.19 216 GLY A C 1
ATOM 1623 O O . GLY A 1 216 ? -7.953 -2.305 6.260 1.00 98.19 216 GLY A O 1
ATOM 1624 N N . ASP A 1 217 ? -9.058 -2.976 8.088 1.00 98.69 217 ASP A N 1
ATOM 1625 C CA . ASP A 1 217 ? -8.107 -4.011 8.508 1.00 98.69 217 ASP A CA 1
ATOM 1626 C C . ASP A 1 217 ? -7.975 -5.103 7.425 1.00 98.69 217 ASP A C 1
ATOM 1628 O O . ASP A 1 217 ? -8.982 -5.734 7.081 1.00 98.69 217 ASP A O 1
ATOM 1632 N N . PRO A 1 218 ? -6.763 -5.393 6.913 1.00 98.44 218 PRO A N 1
ATOM 1633 C CA . PRO A 1 218 ? -6.537 -6.468 5.945 1.00 98.44 218 PRO A CA 1
ATOM 1634 C C . PRO A 1 218 ? -7.051 -7.848 6.383 1.00 98.44 218 PRO A C 1
ATOM 1636 O O . PRO A 1 218 ? -7.443 -8.653 5.536 1.00 98.44 218 PRO A O 1
ATOM 1639 N N . LEU A 1 219 ? -7.125 -8.125 7.693 1.00 98.69 219 LEU A N 1
ATOM 1640 C CA . LEU A 1 219 ? -7.673 -9.390 8.203 1.00 98.69 219 LEU A CA 1
ATOM 1641 C C . LEU A 1 219 ? -9.188 -9.537 7.984 1.00 98.69 219 LEU A C 1
ATOM 1643 O O . LEU A 1 219 ? -9.723 -10.627 8.196 1.00 98.69 219 LEU A O 1
ATOM 1647 N N . ASP A 1 220 ? -9.878 -8.477 7.557 1.00 98.44 220 ASP A N 1
ATOM 1648 C CA . ASP A 1 220 ? -11.297 -8.509 7.192 1.00 98.44 220 ASP A CA 1
ATOM 1649 C C . ASP A 1 220 ? -11.529 -8.768 5.700 1.00 98.44 220 ASP A C 1
ATOM 1651 O O . ASP A 1 220 ? -12.670 -8.993 5.291 1.00 98.44 220 ASP A O 1
ATOM 1655 N N . ARG A 1 221 ? -10.480 -8.734 4.867 1.00 98.50 221 ARG A N 1
ATOM 1656 C CA . ARG A 1 221 ? -10.620 -8.995 3.430 1.00 98.50 221 ARG A CA 1
ATOM 1657 C C . ARG A 1 221 ? -11.134 -10.416 3.204 1.00 98.50 221 ARG A C 1
ATOM 1659 O O . ARG A 1 221 ? -10.718 -11.350 3.891 1.00 98.50 221 ARG A O 1
ATOM 1666 N N . ALA A 1 222 ? -12.020 -10.614 2.231 1.00 98.25 222 ALA A N 1
ATOM 1667 C CA . ALA A 1 222 ? -12.487 -11.957 1.892 1.00 98.25 222 ALA A CA 1
ATOM 1668 C C . ALA A 1 222 ? -11.311 -12.819 1.369 1.00 98.25 222 ALA A C 1
ATOM 1670 O O . ALA A 1 222 ? -10.636 -12.387 0.429 1.00 98.25 222 ALA A O 1
ATOM 1671 N N . PRO A 1 223 ? -11.053 -14.020 1.930 1.00 98.19 223 PRO A N 1
ATOM 1672 C CA . PRO A 1 223 ? -9.911 -14.852 1.531 1.00 98.19 223 PRO A CA 1
ATOM 1673 C C . PRO A 1 223 ? -9.870 -15.197 0.036 1.00 98.19 223 PRO A C 1
ATOM 1675 O O . PRO A 1 223 ? -8.807 -15.135 -0.581 1.00 98.19 223 PRO A O 1
ATOM 1678 N N . ASP A 1 224 ? -11.028 -15.448 -0.581 1.00 97.19 224 ASP A N 1
ATOM 1679 C CA . ASP A 1 224 ? -11.123 -15.747 -2.015 1.00 97.19 224 ASP A CA 1
ATOM 1680 C C . ASP A 1 224 ? -10.709 -14.569 -2.909 1.00 97.19 224 ASP A C 1
ATOM 1682 O O . ASP A 1 224 ? -10.176 -14.774 -4.006 1.00 97.19 224 ASP A O 1
ATOM 1686 N N . LEU A 1 225 ? -10.921 -13.329 -2.448 1.00 97.69 225 LEU A N 1
ATOM 1687 C CA . LEU A 1 225 ? -10.443 -12.136 -3.151 1.00 97.69 225 LEU A CA 1
ATOM 1688 C C . LEU A 1 225 ? -8.920 -12.036 -3.072 1.00 97.69 225 LEU A C 1
ATOM 1690 O O . LEU A 1 225 ? -8.289 -11.748 -4.082 1.00 97.69 225 LEU A O 1
ATOM 1694 N N . VAL A 1 226 ? -8.319 -12.366 -1.926 1.00 98.12 226 VAL A N 1
ATOM 1695 C CA . VAL A 1 226 ? -6.853 -12.429 -1.793 1.00 98.12 226 VAL A CA 1
ATOM 1696 C C . VAL A 1 226 ? -6.273 -13.511 -2.704 1.00 98.12 226 VAL A C 1
ATOM 1698 O O . VAL A 1 226 ? -5.338 -13.245 -3.455 1.00 98.12 226 VAL A O 1
ATOM 1701 N N . ALA A 1 227 ? -6.858 -14.712 -2.725 1.00 97.25 227 ALA A N 1
ATOM 1702 C CA . ALA A 1 227 ? -6.420 -15.780 -3.624 1.00 97.25 227 ALA A CA 1
ATOM 1703 C C . ALA A 1 227 ? -6.537 -15.370 -5.107 1.00 97.25 227 ALA A C 1
ATOM 1705 O O . ALA A 1 227 ? -5.667 -15.685 -5.922 1.00 97.25 227 ALA A O 1
ATOM 1706 N N . LYS A 1 228 ? -7.590 -14.626 -5.470 1.00 96.50 228 LYS A N 1
ATOM 1707 C CA . LYS A 1 228 ? -7.758 -14.046 -6.811 1.00 96.50 228 LYS A CA 1
ATOM 1708 C C . LYS A 1 228 ? -6.680 -13.009 -7.133 1.00 96.50 228 LYS A C 1
ATOM 1710 O O . LYS A 1 228 ? -6.163 -13.034 -8.249 1.00 96.50 228 LYS A O 1
ATOM 1715 N N . ASP A 1 229 ? -6.339 -12.137 -6.190 1.00 96.31 229 ASP A N 1
ATOM 1716 C CA . ASP A 1 229 ? -5.283 -11.134 -6.357 1.00 96.31 229 ASP A CA 1
ATOM 1717 C C . ASP A 1 229 ? -3.912 -11.794 -6.552 1.00 96.31 229 ASP A C 1
ATOM 1719 O O . ASP A 1 229 ? -3.129 -11.352 -7.395 1.00 96.31 229 ASP A O 1
ATOM 1723 N N . VAL A 1 230 ? -3.659 -12.910 -5.859 1.00 96.06 230 VAL A N 1
ATOM 1724 C CA . VAL A 1 230 ? -2.439 -13.711 -6.029 1.00 96.06 230 VAL A CA 1
ATOM 1725 C C . VAL A 1 230 ? -2.367 -14.350 -7.409 1.00 96.06 230 VAL A C 1
ATOM 1727 O O . VAL A 1 230 ? -1.360 -14.206 -8.100 1.00 96.06 230 VAL A O 1
ATOM 1730 N N . ARG A 1 231 ? -3.451 -14.981 -7.880 1.00 94.81 231 ARG A N 1
ATOM 1731 C CA . ARG A 1 231 ? -3.499 -15.552 -9.241 1.00 94.81 231 ARG A CA 1
ATOM 1732 C C . ARG A 1 231 ? -3.307 -14.504 -10.342 1.00 94.81 231 ARG A C 1
ATOM 1734 O O . ARG A 1 231 ? -2.908 -14.854 -11.446 1.00 94.81 231 ARG A O 1
ATOM 1741 N N . ARG A 1 232 ? -3.608 -13.235 -10.056 1.00 93.88 232 ARG A N 1
ATOM 1742 C CA . ARG A 1 232 ? -3.443 -12.104 -10.981 1.00 93.88 232 ARG A CA 1
ATOM 1743 C C . ARG A 1 232 ? -2.075 -11.423 -10.888 1.00 93.88 232 ARG A C 1
ATOM 1745 O O . ARG A 1 232 ? -1.834 -10.499 -11.656 1.00 93.88 232 ARG A O 1
ATOM 1752 N N . GLY A 1 233 ? -1.210 -11.831 -9.957 1.00 91.69 233 GLY A N 1
ATOM 1753 C CA . GLY A 1 233 ? 0.073 -11.165 -9.721 1.00 91.69 233 GLY A CA 1
ATOM 1754 C C . GLY A 1 233 ? -0.062 -9.757 -9.129 1.00 91.69 233 GLY A C 1
ATOM 1755 O O . GLY A 1 233 ? 0.852 -8.952 -9.260 1.00 91.69 233 GLY A O 1
ATOM 1756 N N . ILE A 1 234 ? -1.195 -9.442 -8.492 1.00 93.62 234 ILE A N 1
ATOM 1757 C CA . ILE A 1 234 ? -1.395 -8.164 -7.789 1.00 93.62 234 ILE A CA 1
ATOM 1758 C C . ILE A 1 234 ? -0.808 -8.236 -6.380 1.00 93.62 234 ILE A C 1
ATOM 1760 O O . ILE A 1 234 ? -0.209 -7.276 -5.904 1.00 93.62 234 ILE A O 1
ATOM 1764 N N . VAL A 1 235 ? -0.963 -9.386 -5.724 1.00 93.94 235 VAL A N 1
ATOM 1765 C CA . VAL A 1 235 ? -0.467 -9.666 -4.372 1.00 93.94 235 VAL A CA 1
ATOM 1766 C C . VAL A 1 235 ? 0.447 -10.885 -4.433 1.00 93.94 235 VAL A C 1
ATOM 1768 O O . VAL A 1 235 ? 0.136 -11.858 -5.114 1.00 93.94 235 VAL A O 1
ATOM 1771 N N . SER A 1 236 ? 1.580 -10.867 -3.735 1.00 93.06 236 SER A N 1
ATOM 1772 C CA . SER A 1 236 ? 2.444 -12.046 -3.650 1.00 93.06 236 SER A CA 1
ATOM 1773 C C . SER A 1 236 ? 1.901 -13.061 -2.632 1.00 93.06 236 SER A C 1
ATOM 1775 O O . SER A 1 236 ? 1.258 -12.659 -1.658 1.00 93.06 236 SER A O 1
ATOM 1777 N N . PRO A 1 237 ? 2.190 -14.370 -2.783 1.00 94.75 237 PRO A N 1
ATOM 1778 C CA . PRO A 1 237 ? 1.794 -15.384 -1.799 1.00 94.75 237 PRO A CA 1
ATOM 1779 C C . PRO A 1 237 ? 2.238 -15.044 -0.370 1.00 94.75 237 PRO A C 1
ATOM 1781 O O . PRO A 1 237 ? 1.476 -15.210 0.576 1.00 94.75 237 PRO A O 1
ATOM 1784 N N . ARG A 1 238 ? 3.437 -14.469 -0.227 1.00 93.62 238 ARG A N 1
ATOM 1785 C CA . ARG A 1 238 ? 3.953 -13.994 1.058 1.00 93.62 238 ARG A CA 1
ATOM 1786 C C . ARG A 1 238 ? 3.068 -12.904 1.665 1.00 93.62 238 ARG A C 1
ATOM 1788 O O . ARG A 1 238 ? 2.685 -13.002 2.821 1.00 93.62 238 ARG A O 1
ATOM 1795 N N . ILE A 1 239 ? 2.719 -11.870 0.894 1.00 94.25 239 ILE A N 1
ATOM 1796 C CA . ILE A 1 239 ? 1.868 -10.781 1.395 1.00 94.25 239 ILE A CA 1
ATOM 1797 C C . ILE A 1 239 ? 0.453 -11.288 1.713 1.00 94.25 239 ILE A C 1
ATOM 1799 O O . ILE A 1 239 ? -0.147 -10.828 2.687 1.00 94.25 239 ILE A O 1
ATOM 1803 N N . ALA A 1 240 ? -0.067 -12.260 0.953 1.00 96.56 240 ALA A N 1
ATOM 1804 C CA . ALA A 1 240 ? -1.323 -12.937 1.279 1.00 96.56 240 ALA A CA 1
ATOM 1805 C C . ALA A 1 240 ? -1.297 -13.535 2.697 1.00 96.56 240 ALA A C 1
ATOM 1807 O O . ALA A 1 240 ? -2.226 -13.306 3.474 1.00 96.56 240 ALA A O 1
ATOM 1808 N N . GLU A 1 241 ? -0.213 -14.217 3.061 1.00 97.19 241 GLU A N 1
ATOM 1809 C CA . GLU A 1 241 ? -0.051 -14.842 4.373 1.00 97.19 241 GLU A CA 1
ATOM 1810 C C . GLU A 1 241 ? 0.287 -13.837 5.487 1.00 97.19 241 GLU A C 1
ATOM 1812 O O . GLU A 1 241 ? -0.340 -13.857 6.545 1.00 97.19 241 GLU A O 1
ATOM 1817 N N . GLU A 1 242 ? 1.253 -12.943 5.270 1.00 95.31 242 GLU A N 1
ATOM 1818 C CA . GLU A 1 242 ? 1.784 -12.046 6.306 1.00 95.31 242 GLU A CA 1
ATOM 1819 C C . GLU A 1 242 ? 0.849 -10.880 6.645 1.00 95.31 242 GLU A C 1
ATOM 1821 O O . GLU A 1 242 ? 0.773 -10.469 7.803 1.00 95.31 242 GLU A O 1
ATOM 1826 N N . ILE A 1 243 ? 0.148 -10.326 5.649 1.00 95.62 243 ILE A N 1
ATOM 1827 C CA . ILE A 1 243 ? -0.679 -9.124 5.825 1.00 95.62 243 ILE A CA 1
ATOM 1828 C C . ILE A 1 243 ? -2.162 -9.479 5.937 1.00 95.62 243 ILE A C 1
ATOM 1830 O O . ILE A 1 243 ? -2.844 -8.986 6.835 1.00 95.62 243 ILE A O 1
ATOM 1834 N N . TYR A 1 244 ? -2.671 -10.355 5.066 1.00 98.19 244 TYR A N 1
ATOM 1835 C CA . TYR A 1 244 ? -4.093 -10.729 5.063 1.00 98.19 244 TYR A CA 1
ATOM 1836 C C . TYR A 1 244 ? -4.404 -11.973 5.909 1.00 98.19 244 TYR A C 1
ATOM 1838 O O . TYR A 1 244 ? -5.584 -12.288 6.129 1.00 98.19 244 TYR A O 1
ATOM 1846 N N . GLY A 1 245 ? -3.373 -12.693 6.368 1.00 98.38 245 GLY A N 1
ATOM 1847 C CA . GLY A 1 245 ? -3.513 -13.957 7.087 1.00 98.38 245 GLY A CA 1
ATOM 1848 C C . GLY A 1 245 ? -4.111 -15.080 6.245 1.00 98.38 245 GLY A C 1
ATOM 1849 O O . GLY A 1 245 ? -4.688 -16.004 6.807 1.00 98.38 245 GLY A O 1
ATOM 1850 N N . VAL A 1 246 ? -4.060 -14.975 4.915 1.00 98.56 246 VAL A N 1
ATOM 1851 C CA . VAL A 1 246 ? -4.655 -15.949 3.996 1.00 98.56 246 VAL A CA 1
ATOM 1852 C C . VAL A 1 246 ? -3.605 -16.969 3.598 1.00 98.56 246 VAL A C 1
ATOM 1854 O O . VAL A 1 246 ? -2.629 -16.641 2.928 1.00 98.56 246 VAL A O 1
ATOM 1857 N N . VAL A 1 247 ? -3.850 -18.218 3.979 1.00 97.81 247 VAL A N 1
ATOM 1858 C CA . VAL A 1 247 ? -3.020 -19.357 3.590 1.00 97.81 247 VAL A CA 1
ATOM 1859 C C . VAL A 1 247 ? -3.591 -19.950 2.308 1.00 97.81 247 VAL A C 1
ATOM 1861 O O . VAL A 1 247 ? -4.798 -20.183 2.202 1.00 97.81 247 VAL A O 1
ATOM 1864 N N . LEU A 1 248 ? -2.729 -20.169 1.318 1.00 95.94 248 LEU A N 1
ATOM 1865 C CA . LEU A 1 248 ? -3.119 -20.697 0.014 1.00 95.94 248 LEU A CA 1
ATOM 1866 C C . LEU A 1 248 ? -2.879 -22.207 -0.045 1.00 95.94 248 LEU A C 1
ATOM 1868 O O . LEU A 1 248 ? -1.809 -22.684 0.329 1.00 95.94 248 LEU A O 1
ATOM 1872 N N . SER A 1 249 ? -3.848 -22.956 -0.564 1.00 89.44 249 SER A N 1
ATOM 1873 C CA . SER A 1 249 ? -3.654 -24.347 -0.961 1.00 89.44 249 SER A CA 1
ATOM 1874 C C . SER A 1 249 ? -2.869 -24.434 -2.275 1.00 89.44 249 SER A C 1
ATOM 1876 O O . SER A 1 249 ? -2.845 -23.497 -3.083 1.00 89.44 249 SER A O 1
ATOM 1878 N N . GLN A 1 250 ? -2.188 -25.561 -2.495 1.00 78.19 250 GLN A N 1
ATOM 1879 C CA . GLN A 1 250 ? -1.442 -25.779 -3.733 1.00 78.19 250 GLN A CA 1
ATOM 1880 C C . GLN A 1 250 ? -2.383 -26.095 -4.907 1.00 78.19 250 GLN A C 1
ATOM 1882 O O . GLN A 1 250 ? -3.283 -26.915 -4.773 1.00 78.19 250 GLN A O 1
ATOM 1887 N N . ASN A 1 251 ? -2.107 -25.463 -6.056 1.00 70.69 251 ASN A N 1
ATOM 1888 C CA . ASN A 1 251 ? -2.618 -25.737 -7.409 1.00 70.69 251 ASN A CA 1
ATOM 1889 C C . ASN A 1 251 ? -4.110 -26.141 -7.561 1.00 70.69 251 ASN A C 1
ATOM 1891 O O . ASN A 1 251 ? -4.432 -27.326 -7.478 1.00 70.69 251 ASN A O 1
ATOM 1895 N N . PRO A 1 252 ? -5.010 -25.208 -7.953 1.00 75.00 252 PRO A N 1
ATOM 1896 C CA . PRO A 1 252 ? -4.802 -23.763 -8.103 1.00 75.00 252 PRO A CA 1
ATOM 1897 C C . PRO A 1 252 ? -4.680 -23.074 -6.739 1.00 75.00 252 PRO A C 1
ATOM 1899 O O . PRO A 1 252 ? -5.200 -23.570 -5.748 1.00 75.00 252 PRO A O 1
ATOM 1902 N N . ALA A 1 253 ? -4.042 -21.898 -6.699 1.00 78.38 253 ALA A N 1
ATOM 1903 C CA . ALA A 1 253 ? -3.992 -21.072 -5.493 1.00 78.38 253 ALA A CA 1
ATOM 1904 C C . ALA A 1 253 ? -5.415 -20.679 -5.058 1.00 78.38 253 ALA A C 1
ATOM 1906 O O . ALA A 1 253 ? -5.999 -19.745 -5.614 1.00 78.38 253 ALA A O 1
ATOM 1907 N N . ALA A 1 254 ? -5.976 -21.405 -4.098 1.00 90.25 254 ALA A N 1
ATOM 1908 C CA . ALA A 1 254 ? -7.257 -21.142 -3.451 1.00 90.25 254 ALA A CA 1
ATOM 1909 C C . ALA A 1 254 ? -7.015 -20.919 -1.955 1.00 90.25 254 ALA A C 1
ATOM 1911 O O . ALA A 1 254 ? -6.002 -21.366 -1.425 1.00 90.25 254 ALA A O 1
ATOM 1912 N N . SER A 1 255 ? -7.896 -20.201 -1.260 1.00 92.31 255 SER A N 1
ATOM 1913 C CA . SER A 1 255 ? -7.712 -20.010 0.181 1.00 92.31 255 SER A CA 1
ATOM 1914 C C . SER A 1 255 ? -8.087 -21.274 0.954 1.00 92.31 255 SER A C 1
ATOM 1916 O O . SER A 1 255 ? -9.197 -21.785 0.801 1.00 92.31 255 SER A O 1
ATOM 1918 N N . ASP A 1 256 ? -7.200 -21.734 1.832 1.00 95.50 256 ASP A N 1
ATOM 1919 C CA . ASP A 1 256 ? -7.515 -22.747 2.837 1.00 95.50 256 ASP A CA 1
ATOM 1920 C C . ASP A 1 256 ? -8.224 -22.069 4.012 1.00 95.50 256 ASP A C 1
ATOM 1922 O O . ASP A 1 256 ? -7.625 -21.276 4.740 1.00 95.50 256 ASP A O 1
ATOM 1926 N N . SER A 1 257 ? -9.512 -22.361 4.191 1.00 94.56 257 SER A N 1
ATOM 1927 C CA . SER A 1 257 ? -10.333 -21.722 5.226 1.00 94.56 257 SER A CA 1
ATOM 1928 C C . SER A 1 257 ? -9.834 -21.981 6.653 1.00 94.56 257 SER A C 1
ATOM 1930 O O . SER A 1 257 ? -9.790 -21.048 7.456 1.00 94.56 257 SER A O 1
ATOM 1932 N N . VAL A 1 258 ? -9.417 -23.210 6.974 1.00 96.69 258 VAL A N 1
ATOM 1933 C CA . VAL A 1 258 ? -9.004 -23.597 8.331 1.00 96.69 258 VAL A CA 1
ATOM 1934 C C . VAL A 1 258 ? -7.641 -22.994 8.643 1.00 96.69 258 VAL A C 1
ATOM 1936 O O . VAL A 1 258 ? -7.471 -22.352 9.683 1.00 96.69 258 VAL A O 1
ATOM 1939 N N . ALA A 1 259 ? -6.687 -23.133 7.721 1.00 97.31 259 ALA A N 1
ATOM 1940 C CA . ALA A 1 259 ? -5.360 -22.556 7.885 1.00 97.31 259 ALA A CA 1
ATOM 1941 C C . ALA A 1 259 ? -5.407 -21.018 7.905 1.00 97.31 259 ALA A C 1
ATOM 1943 O O . ALA A 1 259 ? -4.720 -20.399 8.714 1.00 97.31 259 ALA A O 1
ATOM 1944 N N . THR A 1 260 ? -6.279 -20.397 7.102 1.00 98.31 260 THR A N 1
ATOM 1945 C CA . THR A 1 260 ? -6.507 -18.941 7.115 1.00 98.31 260 THR A CA 1
ATOM 1946 C C . THR A 1 260 ? -7.077 -18.468 8.450 1.00 98.31 260 THR A C 1
ATOM 1948 O O . THR A 1 260 ? -6.595 -17.485 9.005 1.00 98.31 260 THR A O 1
ATOM 1951 N N . LEU A 1 261 ? -8.083 -19.149 9.012 1.00 98.12 261 LEU A N 1
ATOM 1952 C CA . LEU A 1 261 ? -8.620 -18.781 10.329 1.00 98.12 261 LEU A CA 1
ATOM 1953 C C . LEU A 1 261 ? -7.540 -18.850 11.411 1.00 98.12 261 LEU A C 1
ATOM 1955 O O . LEU A 1 261 ? -7.405 -17.912 12.198 1.00 98.12 261 LEU A O 1
ATOM 1959 N N . LYS A 1 262 ? -6.736 -19.920 11.403 1.00 98.50 262 LYS A N 1
ATOM 1960 C CA . LYS A 1 262 ? -5.606 -20.084 12.319 1.00 98.50 262 LYS A CA 1
ATOM 1961 C C . LYS A 1 262 ? -4.583 -18.958 12.150 1.00 98.50 262 LYS A C 1
ATOM 1963 O O . LYS A 1 262 ? -4.285 -18.271 13.122 1.00 98.50 262 LYS A O 1
ATOM 1968 N N . ARG A 1 263 ? -4.112 -18.702 10.925 1.00 98.62 263 ARG A N 1
ATOM 1969 C CA . ARG A 1 263 ? -3.108 -17.662 10.653 1.00 98.62 263 ARG A CA 1
ATOM 1970 C C . ARG A 1 263 ? -3.610 -16.268 11.025 1.00 98.62 263 ARG A C 1
ATOM 1972 O O . ARG A 1 263 ? -2.886 -15.476 11.617 1.00 98.62 263 ARG A O 1
ATOM 1979 N N . ARG A 1 264 ? -4.879 -15.961 10.751 1.00 98.69 264 ARG A N 1
ATOM 1980 C CA . ARG A 1 264 ? -5.499 -14.699 11.178 1.00 98.69 264 ARG A CA 1
ATOM 1981 C C . ARG A 1 264 ? -5.586 -14.567 12.697 1.00 98.69 264 ARG A C 1
ATOM 1983 O O . ARG A 1 264 ? -5.518 -13.445 13.195 1.00 98.69 264 ARG A O 1
ATOM 1990 N N . GLN A 1 265 ? -5.788 -15.659 13.431 1.00 98.62 265 GLN A N 1
ATOM 1991 C CA . GLN A 1 265 ? -5.740 -15.627 14.892 1.00 98.62 265 GLN A CA 1
ATOM 1992 C C . GLN A 1 265 ? -4.310 -15.378 15.383 1.00 98.62 265 GLN A C 1
ATOM 1994 O O . GLN A 1 265 ? -4.109 -14.490 16.203 1.00 98.62 265 GLN A O 1
ATOM 1999 N N . GLU A 1 266 ? -3.318 -16.056 14.803 1.00 98.69 266 GLU A N 1
ATOM 2000 C CA . GLU A 1 266 ? -1.901 -15.839 15.123 1.00 98.69 266 GLU A CA 1
ATOM 2001 C C . GLU A 1 266 ? -1.486 -14.375 14.920 1.00 98.69 266 GLU A C 1
ATOM 2003 O O . GLU A 1 266 ? -0.900 -13.782 15.819 1.00 98.69 266 GLU A O 1
ATOM 2008 N N . ILE A 1 267 ? -1.874 -13.742 13.803 1.00 98.50 267 ILE A N 1
ATOM 2009 C CA . ILE A 1 267 ? -1.582 -12.317 13.558 1.00 98.50 267 ILE A CA 1
ATOM 2010 C C . ILE A 1 267 ? -2.249 -11.416 14.610 1.00 98.50 267 ILE A C 1
ATOM 2012 O O . ILE A 1 267 ? -1.676 -10.405 15.021 1.00 98.50 267 ILE A O 1
ATOM 2016 N N . ARG A 1 268 ? -3.463 -11.748 15.068 1.00 98.56 268 ARG A N 1
ATOM 2017 C CA . ARG A 1 268 ? -4.122 -10.998 16.151 1.00 98.56 268 ARG A CA 1
ATOM 2018 C C . ARG A 1 268 ? -3.355 -11.134 17.462 1.00 98.56 268 ARG A C 1
ATOM 2020 O O . ARG A 1 268 ? -3.126 -10.126 18.126 1.00 98.56 268 ARG A O 1
ATOM 2027 N N . ASP A 1 269 ? -2.919 -12.341 17.797 1.00 98.38 269 ASP A N 1
ATOM 2028 C CA . ASP A 1 269 ? -2.141 -12.611 19.005 1.00 98.38 269 ASP A CA 1
ATOM 2029 C C . ASP A 1 269 ? -0.764 -11.920 18.950 1.00 98.38 269 ASP A C 1
ATOM 2031 O O . ASP A 1 269 ? -0.331 -11.325 19.936 1.00 98.38 269 ASP A O 1
ATOM 2035 N N . GLU A 1 270 ? -0.106 -11.918 17.784 1.00 97.88 270 GLU A N 1
ATOM 2036 C CA . GLU A 1 270 ? 1.126 -11.165 17.503 1.00 97.88 270 GLU A CA 1
ATOM 2037 C C . GLU A 1 270 ? 0.919 -9.660 17.727 1.00 97.88 270 GLU A C 1
ATOM 2039 O O . GLU A 1 270 ? 1.653 -9.047 18.506 1.00 97.88 270 GLU A O 1
ATOM 2044 N N . ARG A 1 271 ? -0.128 -9.067 17.125 1.00 97.38 271 ARG A N 1
ATOM 2045 C CA . ARG A 1 271 ? -0.476 -7.647 17.322 1.00 97.38 271 ARG A CA 1
ATOM 2046 C C . ARG A 1 271 ? -0.656 -7.313 18.802 1.00 97.38 271 ARG A C 1
ATOM 2048 O O . ARG A 1 271 ? -0.195 -6.262 19.234 1.00 97.38 271 ARG A O 1
ATOM 2055 N N . MET A 1 272 ? -1.305 -8.182 19.576 1.00 96.56 272 MET A N 1
ATOM 2056 C CA . MET A 1 272 ? -1.524 -7.979 21.013 1.00 96.56 272 MET A CA 1
ATOM 2057 C C . MET A 1 272 ? -0.233 -8.091 21.831 1.00 96.56 272 MET A C 1
ATOM 2059 O O . MET A 1 272 ? -0.008 -7.289 22.734 1.00 96.56 272 MET A O 1
ATOM 2063 N N . ARG A 1 273 ? 0.612 -9.078 21.521 1.00 97.00 273 ARG A N 1
ATOM 2064 C CA . ARG A 1 273 ? 1.840 -9.384 22.268 1.00 97.00 273 ARG A CA 1
ATOM 2065 C C . ARG A 1 273 ? 2.953 -8.362 22.035 1.00 97.00 273 ARG A C 1
ATOM 2067 O O . ARG A 1 273 ? 3.702 -8.055 22.958 1.00 97.00 273 ARG A O 1
ATOM 2074 N N . GLU A 1 274 ? 3.083 -7.863 20.811 1.00 96.38 274 GLU A N 1
ATOM 2075 C CA . GLU A 1 274 ? 4.201 -7.004 20.387 1.00 96.38 274 GLU A CA 1
ATOM 2076 C C . GLU A 1 274 ? 3.922 -5.508 20.555 1.00 96.38 274 GLU A C 1
ATOM 2078 O O . GLU A 1 274 ? 4.826 -4.686 20.408 1.00 96.38 274 GLU A O 1
ATOM 2083 N N . SER A 1 275 ? 2.681 -5.140 20.869 1.00 97.25 275 SER A N 1
ATOM 2084 C CA . SER A 1 275 ? 2.249 -3.746 20.918 1.00 97.25 275 SER A CA 1
ATOM 2085 C C . SER A 1 275 ? 2.034 -3.253 22.346 1.00 97.25 275 SER A C 1
ATOM 2087 O O . SER A 1 275 ? 1.667 -4.009 23.244 1.00 97.25 275 SER A O 1
ATOM 2089 N N . LYS A 1 276 ? 2.207 -1.947 22.560 1.00 97.38 276 LYS A N 1
ATOM 2090 C CA . LYS A 1 276 ? 1.944 -1.280 23.848 1.00 97.38 276 LYS A CA 1
ATOM 2091 C C . LYS A 1 276 ? 1.204 0.040 23.623 1.00 97.38 276 LYS A C 1
ATOM 2093 O O . LYS A 1 276 ? 1.414 0.662 22.584 1.00 97.38 276 LYS A O 1
ATOM 2098 N N . PRO A 1 277 ? 0.337 0.489 24.545 1.00 97.25 277 PRO A N 1
ATOM 2099 C CA . PRO A 1 277 ? -0.304 1.793 24.415 1.00 9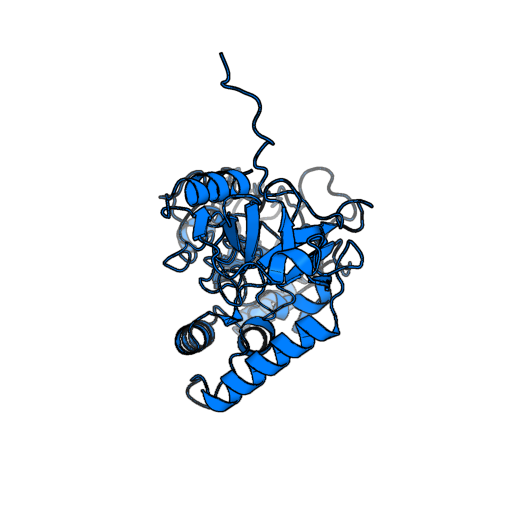7.25 277 PRO A CA 1
ATOM 2100 C C . PRO A 1 277 ? 0.701 2.929 24.626 1.00 97.25 277 PRO A C 1
ATOM 2102 O O . PRO A 1 277 ? 1.620 2.810 25.437 1.00 97.25 277 PRO A O 1
ATOM 2105 N N . PHE A 1 278 ? 0.516 4.050 23.922 1.00 96.31 278 PHE A N 1
ATOM 2106 C CA . PHE A 1 278 ? 1.381 5.226 24.080 1.00 96.31 278 PHE A CA 1
ATOM 2107 C C . PHE A 1 278 ? 1.250 5.849 25.479 1.00 96.31 278 PHE A C 1
ATOM 2109 O O . PHE A 1 278 ? 2.248 6.237 26.073 1.00 96.31 278 PHE A O 1
ATOM 2116 N N . SER A 1 279 ? 0.033 5.907 26.025 1.00 95.56 279 SER A N 1
ATOM 2117 C CA . SER A 1 279 ? -0.260 6.470 27.350 1.00 95.56 279 SER A CA 1
ATOM 2118 C C . SER A 1 279 ? 0.158 5.573 28.523 1.00 95.56 279 SER A C 1
ATOM 2120 O O . SER A 1 279 ? 0.054 5.987 29.675 1.00 95.56 279 SER A O 1
ATOM 2122 N N . GLY A 1 280 ? 0.579 4.332 28.256 1.00 96.06 280 GLY A N 1
ATOM 2123 C CA . GLY A 1 280 ? 0.807 3.305 29.275 1.00 96.06 280 GLY A CA 1
ATOM 2124 C C . GLY A 1 280 ? -0.454 2.546 29.713 1.00 96.06 280 GLY A C 1
ATOM 2125 O O . GLY A 1 280 ? -0.324 1.495 30.335 1.00 96.06 280 GLY A O 1
ATOM 2126 N N . THR A 1 281 ? -1.661 2.996 29.341 1.00 95.25 281 THR A N 1
ATOM 2127 C CA . THR A 1 281 ? -2.931 2.299 29.624 1.00 95.25 281 THR A CA 1
ATOM 2128 C C . THR A 1 281 ? -3.774 2.116 28.361 1.00 95.25 281 THR A C 1
ATOM 2130 O O . THR A 1 281 ? -3.678 2.878 27.405 1.00 95.25 281 THR A O 1
ATOM 2133 N N . THR A 1 282 ? -4.640 1.102 28.338 1.00 95.81 282 THR A N 1
ATOM 2134 C CA . THR A 1 282 ? -5.531 0.831 27.191 1.00 95.81 282 THR A CA 1
ATOM 2135 C C . THR A 1 282 ? -6.857 1.594 27.250 1.00 95.81 282 THR A C 1
ATOM 2137 O O . THR A 1 282 ? -7.681 1.479 26.341 1.00 95.81 282 THR A O 1
ATOM 2140 N N . SER A 1 283 ? -7.067 2.368 28.318 1.00 94.75 283 SER A N 1
ATOM 2141 C CA . SER A 1 283 ? -8.226 3.232 28.533 1.00 94.75 283 SER A CA 1
ATOM 2142 C C . SER A 1 283 ? -7.874 4.376 29.497 1.00 94.75 283 SER A C 1
ATOM 2144 O O . SER A 1 283 ? -7.122 4.156 30.452 1.00 94.75 283 SER A O 1
ATOM 2146 N N . SER A 1 284 ? -8.418 5.581 29.286 1.00 92.69 284 SER A N 1
ATOM 2147 C CA . SER A 1 284 ? -8.476 6.645 30.316 1.00 92.69 284 SER A CA 1
ATOM 2148 C C . SER A 1 284 ? -9.773 6.660 31.113 1.00 92.69 284 SER A C 1
ATOM 2150 O O . SER A 1 284 ? -9.915 7.420 32.071 1.00 92.69 284 SER A O 1
ATOM 2152 N N . LEU A 1 285 ? -10.739 5.842 30.716 1.00 87.00 285 LEU A N 1
ATOM 2153 C CA . LEU A 1 285 ? -12.011 5.712 31.402 1.00 87.00 285 LEU A CA 1
ATOM 2154 C C . LEU A 1 285 ? -11.828 4.736 32.563 1.00 87.00 285 LEU A C 1
ATOM 2156 O O . LEU A 1 285 ? -11.287 3.646 32.379 1.00 87.00 285 LEU A O 1
ATOM 2160 N N . SER A 1 286 ? -12.259 5.145 33.755 1.00 65.19 286 SER A N 1
ATOM 2161 C CA . SER A 1 286 ? -12.220 4.312 34.957 1.00 65.19 286 SER A CA 1
ATOM 2162 C C . SER A 1 286 ? -13.143 3.094 34.832 1.00 65.19 286 SER A C 1
ATOM 2164 O O . SER A 1 286 ? -14.135 3.129 34.099 1.00 65.19 286 SER A O 1
ATOM 2166 N N . ASP A 1 287 ? -12.885 2.044 35.623 1.00 58.78 287 ASP A N 1
ATOM 2167 C CA . ASP A 1 287 ? -13.733 0.838 35.721 1.00 58.78 287 ASP A CA 1
ATOM 2168 C C . ASP A 1 287 ? -15.216 1.156 36.003 1.00 58.78 287 ASP A C 1
ATOM 2170 O O . ASP A 1 287 ? -16.121 0.366 35.726 1.00 58.78 287 ASP A O 1
ATOM 2174 N N . THR A 1 288 ? -15.491 2.346 36.538 1.00 54.06 288 THR A N 1
ATOM 2175 C CA . THR A 1 288 ? -16.825 2.870 36.833 1.00 54.06 288 THR A CA 1
ATOM 2176 C C . THR A 1 288 ? -17.702 3.032 35.585 1.00 54.06 288 THR A C 1
ATOM 2178 O O . THR A 1 288 ? -18.922 2.899 35.680 1.00 54.06 288 THR A O 1
ATOM 2181 N N . VAL A 1 289 ? -17.109 3.269 34.409 1.00 59.78 289 VAL A N 1
ATOM 2182 C CA . VAL A 1 289 ? -17.810 3.420 33.117 1.00 59.78 289 VAL A CA 1
ATOM 2183 C C . VAL A 1 289 ? -18.371 2.075 32.625 1.00 59.78 289 VAL A C 1
ATOM 2185 O O . VAL A 1 289 ? -19.463 2.034 32.055 1.00 59.78 289 VAL A O 1
ATOM 2188 N N . GLY A 1 290 ? -17.700 0.965 32.955 1.00 53.53 290 GLY A N 1
ATOM 2189 C CA . GLY A 1 290 ? -18.137 -0.403 32.650 1.00 53.53 290 GLY A CA 1
ATOM 2190 C C . GLY A 1 290 ? -19.339 -0.903 33.465 1.00 53.53 290 GLY A C 1
ATOM 2191 O O . GLY A 1 290 ? -19.884 -1.957 33.151 1.00 53.53 290 GLY A O 1
ATOM 2192 N N . ARG A 1 291 ? -19.787 -0.164 34.494 1.00 53.06 291 ARG A N 1
ATOM 2193 C CA . ARG A 1 291 ? -20.950 -0.532 35.333 1.00 53.06 291 ARG A CA 1
ATOM 2194 C C . ARG A 1 291 ? -22.294 -0.007 34.814 1.00 53.06 291 ARG A C 1
ATOM 2196 O O . ARG A 1 291 ? -23.335 -0.420 35.317 1.00 53.06 291 ARG A O 1
ATOM 2203 N N . SER A 1 292 ? -22.297 0.914 33.847 1.00 62.19 292 SER A N 1
ATOM 2204 C CA . SER A 1 292 ? -23.529 1.408 33.220 1.00 62.19 292 SER A CA 1
ATOM 2205 C C . SER A 1 292 ? -23.980 0.435 32.130 1.00 62.19 292 SER A C 1
ATOM 2207 O O . SER A 1 292 ? -23.218 0.135 31.214 1.00 62.19 292 SER A O 1
ATOM 2209 N N . THR A 1 293 ? -25.208 -0.072 32.234 1.00 65.38 293 THR A N 1
ATOM 2210 C CA . THR A 1 293 ? -25.706 -1.186 31.411 1.00 65.38 293 THR A CA 1
ATOM 2211 C C . THR A 1 293 ? -26.230 -0.779 30.033 1.00 65.38 293 THR A C 1
ATOM 2213 O O . THR A 1 293 ? -26.477 -1.657 29.210 1.00 65.38 293 THR A O 1
ATOM 2216 N N . THR A 1 294 ? -26.372 0.517 29.733 1.00 84.50 294 THR A N 1
ATOM 2217 C CA . THR A 1 294 ? -26.930 0.984 28.451 1.00 84.50 294 THR A CA 1
ATOM 2218 C C . THR A 1 294 ? -26.102 2.111 27.840 1.00 84.50 294 THR A C 1
ATOM 2220 O O . THR A 1 294 ? -26.114 3.239 28.332 1.00 84.50 294 THR A O 1
ATOM 2223 N N . TRP A 1 295 ? -25.412 1.792 26.741 1.00 90.12 295 TRP A N 1
ATOM 2224 C CA . TRP A 1 295 ? -24.633 2.726 25.927 1.00 90.12 295 TRP A CA 1
ATOM 2225 C C . TRP A 1 295 ? -25.187 2.796 24.506 1.00 90.12 295 TRP A C 1
ATOM 2227 O O . TRP A 1 295 ? -25.090 1.822 23.752 1.00 90.12 295 TRP A O 1
ATOM 2237 N N . GLU A 1 296 ? -25.694 3.959 24.120 1.00 92.88 296 GLU A N 1
ATOM 2238 C CA . GLU A 1 296 ? -26.204 4.233 22.779 1.00 92.88 296 GLU A CA 1
ATOM 2239 C C . GLU A 1 296 ? -25.090 4.767 21.874 1.00 92.88 296 GLU A C 1
ATOM 2241 O O . GLU A 1 296 ? -24.260 5.563 22.306 1.00 92.88 296 GLU A O 1
ATOM 2246 N N . GLN A 1 297 ? -25.048 4.328 20.614 1.00 94.25 297 GLN A N 1
ATOM 2247 C CA . GLN A 1 297 ? -24.110 4.872 19.635 1.00 94.25 297 GLN A CA 1
ATOM 2248 C C . GLN A 1 297 ? -24.628 6.205 19.091 1.00 94.25 297 GLN A C 1
ATOM 2250 O O . GLN A 1 297 ? -25.693 6.243 18.490 1.00 94.25 297 GLN A O 1
ATOM 2255 N N . VAL A 1 298 ? -23.832 7.264 19.228 1.00 93.62 298 VAL A N 1
ATOM 2256 C CA . VAL A 1 298 ? -24.175 8.617 18.766 1.00 93.62 298 VAL A CA 1
ATOM 2257 C C . VAL A 1 298 ? -23.623 8.883 17.367 1.00 93.62 298 VAL A C 1
ATOM 2259 O O . VAL A 1 298 ? -24.317 9.426 16.516 1.00 93.62 298 VAL A O 1
ATOM 2262 N N . LEU A 1 299 ? -22.364 8.504 17.112 1.00 93.88 299 LEU A N 1
ATOM 2263 C CA . LEU A 1 299 ? -21.672 8.851 15.868 1.00 93.88 299 LEU A CA 1
ATOM 2264 C C . LEU A 1 299 ? -20.622 7.803 15.491 1.00 93.88 299 LEU A C 1
ATOM 2266 O O . LEU A 1 299 ? -19.669 7.587 16.237 1.00 93.88 299 LEU A O 1
ATOM 2270 N N . LYS A 1 300 ? -20.745 7.193 14.307 1.00 94.44 300 LYS A N 1
ATOM 2271 C CA . LYS A 1 300 ? -19.706 6.326 13.725 1.00 94.44 300 LYS A CA 1
ATOM 2272 C C . LYS A 1 300 ? -18.766 7.168 12.852 1.00 94.44 300 LYS A C 1
ATOM 2274 O O . LYS A 1 300 ? -19.024 7.355 11.671 1.00 94.44 300 LYS A O 1
ATOM 2279 N N . PHE A 1 301 ? -17.675 7.667 13.432 1.00 94.50 301 PHE A N 1
ATOM 2280 C CA . PHE A 1 301 ? -16.694 8.524 12.738 1.00 94.50 301 PHE A CA 1
ATOM 2281 C C . PHE A 1 301 ? -15.563 7.741 12.041 1.00 94.50 301 PHE A C 1
ATOM 2283 O O . PHE A 1 301 ? -14.717 8.307 11.351 1.00 94.50 301 PHE A O 1
ATOM 2290 N N . HIS A 1 302 ? -15.529 6.425 12.239 1.00 95.75 302 HIS A N 1
ATOM 2291 C CA . HIS A 1 302 ? -14.482 5.521 11.774 1.00 95.75 302 HIS A CA 1
ATOM 2292 C C . HIS A 1 302 ? -15.104 4.168 11.406 1.00 95.75 302 HIS A C 1
ATOM 2294 O O . HIS A 1 302 ? -16.155 3.820 11.943 1.00 95.75 302 HIS A O 1
ATOM 2300 N N . GLU A 1 303 ? -14.476 3.352 10.552 1.00 96.19 303 GLU A N 1
ATOM 2301 C CA . GLU A 1 303 ? -15.020 2.016 10.225 1.00 96.19 303 GLU A CA 1
ATOM 2302 C C . GLU A 1 303 ? -15.199 1.146 11.484 1.00 96.19 303 GLU A C 1
ATOM 2304 O O . GLU A 1 303 ? -16.225 0.494 11.672 1.00 96.19 303 GLU A O 1
ATOM 2309 N N . TYR A 1 304 ? -14.218 1.207 12.385 1.00 97.81 304 TYR A N 1
ATOM 2310 C CA . TYR A 1 304 ? -14.167 0.397 13.609 1.00 97.81 304 TYR A CA 1
ATOM 2311 C C . TYR A 1 304 ? -14.415 1.140 14.930 1.00 97.81 304 TYR A C 1
ATOM 2313 O O . TYR A 1 304 ? -14.393 0.500 15.984 1.00 97.81 304 TYR A O 1
ATOM 2321 N N . LEU A 1 305 ? -14.631 2.459 14.909 1.00 97.62 305 LEU A N 1
ATOM 2322 C CA . LEU A 1 305 ? -14.823 3.263 16.123 1.00 97.62 305 LEU A CA 1
ATOM 2323 C C . LEU A 1 305 ? -16.088 4.109 16.023 1.00 97.62 305 LEU A C 1
ATOM 2325 O O . LEU A 1 305 ? -16.456 4.597 14.953 1.00 97.62 305 LEU A O 1
ATOM 2329 N N . ALA A 1 306 ? -16.727 4.300 17.168 1.00 96.50 306 ALA A N 1
ATOM 2330 C CA . ALA A 1 306 ? -17.855 5.198 17.304 1.00 96.50 306 ALA A CA 1
ATOM 2331 C C . ALA A 1 306 ? -17.822 5.914 18.653 1.00 96.50 306 ALA A C 1
ATOM 2333 O O . ALA A 1 306 ? -17.254 5.414 19.625 1.00 96.50 306 ALA A O 1
ATOM 2334 N N . ILE A 1 307 ? -18.472 7.070 18.709 1.00 95.50 307 ILE A N 1
ATOM 2335 C CA . ILE A 1 307 ? -18.830 7.735 19.955 1.00 95.50 307 ILE A CA 1
ATOM 2336 C C . ILE A 1 307 ? -20.106 7.087 20.481 1.00 95.50 307 ILE A C 1
ATOM 2338 O O . ILE A 1 307 ? -21.079 6.923 19.740 1.00 95.50 307 ILE A O 1
ATOM 2342 N N . ALA A 1 308 ? -20.099 6.729 21.759 1.00 94.12 308 ALA A N 1
ATOM 2343 C CA . ALA A 1 308 ? -21.256 6.224 22.476 1.00 94.12 308 ALA A CA 1
ATOM 2344 C C . ALA A 1 308 ? -21.532 7.054 23.732 1.00 94.12 308 ALA A C 1
ATOM 2346 O O . ALA A 1 308 ? -20.598 7.580 24.335 1.00 94.12 308 ALA A O 1
ATOM 2347 N N . THR A 1 309 ? -22.800 7.135 24.133 1.00 92.25 309 THR A N 1
ATOM 2348 C CA . THR A 1 309 ? -23.265 7.866 25.316 1.00 92.25 309 THR A CA 1
ATOM 2349 C C . THR A 1 309 ? -24.059 6.970 26.256 1.00 92.25 309 THR A C 1
ATOM 2351 O O . THR A 1 309 ? -24.792 6.087 25.816 1.00 92.25 309 THR A O 1
ATOM 2354 N N . ASN A 1 310 ? -23.947 7.222 27.557 1.00 90.12 310 ASN A N 1
ATOM 2355 C CA . ASN A 1 310 ? -24.854 6.688 28.581 1.00 90.12 310 ASN A CA 1
ATOM 2356 C C . ASN A 1 310 ? -25.748 7.786 29.198 1.00 90.12 310 ASN A C 1
ATOM 2358 O O . ASN A 1 310 ? -26.259 7.634 30.308 1.00 90.12 310 ASN A O 1
ATOM 2362 N N . GLY A 1 311 ? -25.855 8.939 28.528 1.00 86.81 311 GLY A N 1
ATOM 2363 C CA . GLY A 1 311 ? -26.559 10.133 29.002 1.00 86.81 311 GLY A CA 1
ATOM 2364 C C . GLY A 1 311 ? -25.740 11.039 29.932 1.00 86.81 311 GLY A C 1
ATOM 2365 O O . GLY A 1 311 ? -26.101 12.199 30.104 1.00 86.81 311 GLY A O 1
ATOM 2366 N N . LYS A 1 312 ? -24.628 10.556 30.508 1.00 86.19 312 LYS A N 1
ATOM 2367 C CA . LYS A 1 312 ? -23.722 11.352 31.366 1.00 86.19 312 LYS A CA 1
ATOM 2368 C C . LYS A 1 312 ? -22.324 11.525 30.783 1.00 86.19 312 LYS A C 1
ATOM 2370 O O . LYS A 1 312 ? -21.656 12.517 31.055 1.00 86.19 312 LYS A O 1
ATOM 2375 N N . THR A 1 313 ? -21.855 10.540 30.032 1.00 88.56 313 THR A N 1
ATOM 2376 C CA . THR A 1 313 ? -20.501 10.486 29.489 1.00 88.56 313 THR A CA 1
ATO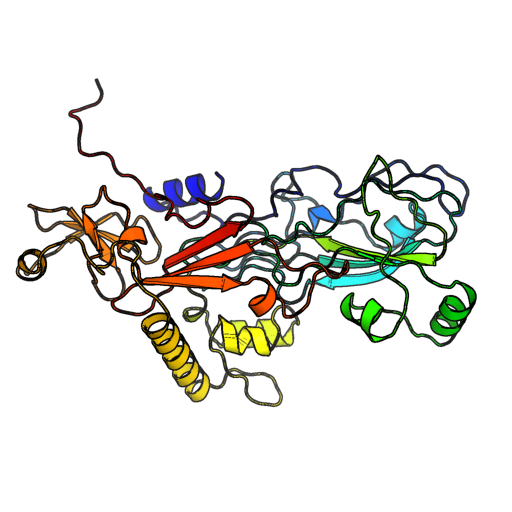M 2377 C C . THR A 1 313 ? -20.564 10.049 28.042 1.00 88.56 313 THR A C 1
ATOM 2379 O O . THR A 1 313 ? -21.295 9.120 27.708 1.00 88.56 313 THR A O 1
ATOM 2382 N N . GLU A 1 314 ? -19.758 10.695 27.204 1.00 91.94 314 GLU A N 1
ATOM 2383 C CA . GLU A 1 314 ? -19.555 10.313 25.813 1.00 91.94 314 GLU A CA 1
ATOM 2384 C C . GLU A 1 314 ? -18.125 9.821 25.611 1.00 91.94 314 GLU A C 1
ATOM 2386 O O . GLU A 1 314 ? -17.156 10.512 25.942 1.00 91.94 314 GLU A O 1
ATOM 2391 N N . ALA A 1 315 ? -17.999 8.622 25.057 1.00 93.44 315 ALA A N 1
ATOM 2392 C CA . ALA A 1 315 ? -16.741 7.903 24.963 1.00 93.44 315 ALA A CA 1
ATOM 2393 C C . ALA A 1 315 ? -16.536 7.290 23.579 1.00 93.44 315 ALA A C 1
ATOM 2395 O O . ALA A 1 315 ? -17.490 6.869 22.924 1.00 93.44 315 ALA A O 1
ATOM 2396 N N . ILE A 1 316 ? -15.275 7.201 23.158 1.00 95.38 316 ILE A N 1
ATOM 2397 C CA . ILE A 1 316 ? -14.877 6.471 21.955 1.00 95.38 316 ILE A CA 1
ATOM 2398 C C . ILE A 1 316 ? -14.799 4.986 22.301 1.00 95.38 316 ILE A C 1
ATOM 2400 O O . ILE A 1 316 ? -14.039 4.585 23.188 1.00 95.38 316 ILE A O 1
ATOM 2404 N N . ARG A 1 317 ? -15.560 4.164 21.575 1.00 95.12 317 ARG A N 1
ATOM 2405 C CA . ARG A 1 317 ? -15.557 2.705 21.708 1.00 95.12 317 ARG A CA 1
ATOM 2406 C C . ARG A 1 317 ? -15.293 2.003 20.386 1.00 95.12 317 ARG A C 1
ATOM 2408 O O . ARG A 1 317 ? -15.652 2.497 19.316 1.00 95.12 317 ARG A O 1
ATOM 2415 N N . CYS A 1 318 ? -14.727 0.806 20.470 1.00 97.12 318 CYS A N 1
ATOM 2416 C CA . CYS A 1 318 ? -14.672 -0.117 19.348 1.00 97.12 318 CYS A CA 1
ATOM 2417 C C . CYS A 1 318 ? -16.078 -0.631 19.030 1.00 97.12 318 CYS A C 1
ATOM 2419 O O . CYS A 1 318 ? -16.749 -1.176 19.905 1.00 97.12 318 CYS A O 1
ATOM 2421 N N . VAL A 1 319 ? -16.509 -0.521 17.773 1.00 96.44 319 VAL A N 1
ATOM 2422 C CA . VAL A 1 319 ? -17.825 -1.037 17.346 1.00 96.44 319 VAL A CA 1
ATOM 2423 C C . VAL A 1 319 ? -17.858 -2.563 17.249 1.00 96.44 319 VAL A C 1
ATOM 2425 O O . VAL A 1 319 ? -18.938 -3.137 17.213 1.00 96.44 319 VAL A O 1
ATOM 2428 N N . ARG A 1 320 ? -16.690 -3.225 17.208 1.00 95.69 320 ARG A N 1
ATOM 2429 C CA . ARG A 1 320 ? -16.598 -4.689 17.115 1.00 95.69 320 ARG A CA 1
ATOM 2430 C C . ARG A 1 320 ? -16.709 -5.384 18.462 1.00 95.69 320 ARG A C 1
ATOM 2432 O O . ARG A 1 320 ? -17.547 -6.258 18.625 1.00 95.69 320 ARG A O 1
ATOM 2439 N N . CYS A 1 321 ? -15.843 -5.024 19.408 1.00 95.75 321 CYS A N 1
ATOM 2440 C CA . CYS A 1 321 ? -15.764 -5.697 20.708 1.00 95.75 321 CYS A CA 1
ATOM 2441 C C . CYS A 1 321 ? -16.257 -4.852 21.885 1.00 95.75 321 CYS A C 1
ATOM 2443 O O . CYS A 1 321 ? -16.265 -5.334 23.011 1.00 95.75 321 CYS A O 1
ATOM 2445 N N . GLY A 1 322 ? -16.627 -3.589 21.656 1.00 94.06 322 GLY A N 1
ATOM 2446 C CA . GLY A 1 322 ? -17.107 -2.696 22.711 1.00 94.06 322 GLY A CA 1
ATOM 2447 C C . GLY A 1 322 ? -16.021 -2.086 23.602 1.00 94.06 322 GLY A C 1
ATOM 2448 O O . GLY A 1 322 ? -16.368 -1.332 24.505 1.00 94.06 322 GLY A O 1
ATOM 2449 N N . HIS A 1 323 ? -14.728 -2.354 23.359 1.00 95.12 323 HIS A N 1
ATOM 2450 C CA . HIS A 1 323 ? -13.626 -1.762 24.137 1.00 95.12 323 HIS A CA 1
ATOM 2451 C C . HIS A 1 323 ? -13.699 -0.232 24.139 1.00 95.12 323 HIS A C 1
ATOM 2453 O O . HIS A 1 323 ? -13.749 0.380 23.070 1.00 95.12 323 HIS A O 1
ATOM 2459 N N . PHE A 1 324 ? -13.664 0.376 25.321 1.00 95.19 324 PHE A N 1
ATOM 2460 C CA . PHE A 1 324 ? -13.663 1.825 25.503 1.00 95.19 324 PHE A CA 1
ATOM 2461 C C . PHE A 1 324 ? -12.230 2.361 25.597 1.00 95.19 324 PHE A C 1
ATOM 2463 O O . PHE A 1 324 ? -11.416 1.822 26.339 1.00 95.19 324 PHE A O 1
ATOM 2470 N N . PHE A 1 325 ? -11.929 3.428 24.853 1.00 95.44 325 PHE A N 1
ATOM 2471 C CA . PHE A 1 325 ? -10.590 4.026 24.804 1.00 95.44 325 PHE A CA 1
ATOM 2472 C C . PHE A 1 325 ? -10.489 5.262 25.701 1.00 95.44 325 PHE A C 1
ATOM 2474 O O . PHE A 1 325 ? -9.655 5.335 26.596 1.00 95.44 325 PHE A O 1
ATOM 2481 N N . CYS A 1 326 ? -11.326 6.263 25.450 1.00 94.44 326 CYS A N 1
ATOM 2482 C CA . CYS A 1 326 ? -11.217 7.575 26.081 1.00 94.44 326 CYS A CA 1
ATOM 2483 C C . CYS A 1 326 ? -12.505 8.379 25.898 1.00 94.44 326 CYS A C 1
ATOM 2485 O O . CYS A 1 326 ? -13.455 7.909 25.260 1.00 94.44 326 CYS A O 1
ATOM 2487 N N . GLN A 1 327 ? -12.554 9.594 26.446 1.00 92.69 327 GLN A N 1
ATOM 2488 C CA . GLN A 1 327 ? -13.669 10.503 26.185 1.00 92.69 327 GLN A CA 1
ATOM 2489 C C . GLN A 1 327 ? -13.668 10.957 24.718 1.00 92.69 327 GLN A C 1
ATOM 2491 O O . GLN A 1 327 ? -12.645 10.910 24.037 1.00 92.69 327 GLN A O 1
ATOM 2496 N N . LYS A 1 328 ? -14.821 11.426 24.223 1.00 92.00 328 LYS A N 1
ATOM 2497 C CA . LYS A 1 328 ? -15.015 11.805 22.807 1.00 92.00 328 LYS A CA 1
ATOM 2498 C C . LYS A 1 328 ? -14.063 12.876 22.248 1.00 92.00 328 LYS A C 1
ATOM 2500 O O . LYS A 1 328 ? -13.965 13.010 21.035 1.00 92.00 328 LYS A O 1
ATOM 2505 N N . HIS A 1 329 ? -13.427 13.665 23.115 1.00 91.38 329 HIS A N 1
ATOM 2506 C CA . HIS A 1 329 ? -12.540 14.771 22.737 1.00 91.38 329 HIS A CA 1
ATOM 2507 C C . HIS A 1 329 ? -11.050 14.426 22.859 1.00 91.38 329 HIS A C 1
ATOM 2509 O O . HIS A 1 329 ? -10.210 15.269 22.548 1.00 91.38 329 HIS A O 1
ATOM 2515 N N . ASP A 1 330 ? -10.731 13.225 23.342 1.00 93.44 330 ASP A N 1
ATOM 2516 C CA . ASP A 1 330 ? -9.363 12.745 23.506 1.00 93.44 330 ASP A CA 1
ATOM 2517 C C . ASP A 1 330 ? -8.930 11.902 22.300 1.00 93.44 330 ASP A C 1
ATOM 2519 O O . ASP A 1 330 ? -9.748 11.296 21.602 1.00 93.44 330 ASP A O 1
ATOM 2523 N N . ASN A 1 331 ? -7.616 11.792 22.100 1.00 95.50 331 ASN A N 1
ATOM 2524 C CA . ASN A 1 331 ? -7.060 10.985 21.023 1.00 95.50 331 ASN A CA 1
ATOM 2525 C C . ASN A 1 331 ? -7.048 9.489 21.390 1.00 95.50 331 ASN A C 1
ATOM 2527 O O . ASN A 1 331 ? -6.199 9.035 22.162 1.00 95.50 331 ASN A O 1
ATOM 2531 N N . TYR A 1 332 ? -7.931 8.700 20.769 1.00 96.38 332 TYR A N 1
ATOM 2532 C CA . TYR A 1 332 ? -8.012 7.248 20.987 1.00 96.38 332 TYR A CA 1
ATOM 2533 C C . TYR A 1 332 ? -6.688 6.515 20.717 1.00 96.38 332 TYR A C 1
ATOM 2535 O O . TYR A 1 332 ? -6.427 5.484 21.341 1.00 96.38 332 TYR A O 1
ATOM 2543 N N . LYS A 1 333 ? -5.831 7.037 19.825 1.00 97.38 333 LYS A N 1
ATOM 2544 C CA . LYS A 1 333 ? -4.536 6.420 19.498 1.00 97.38 333 LYS A CA 1
ATOM 2545 C C . LYS A 1 333 ? -3.567 6.404 20.676 1.00 97.38 333 LYS A C 1
ATOM 2547 O O . LYS A 1 333 ? -2.675 5.562 20.701 1.00 97.38 333 LYS A O 1
ATOM 2552 N N . LEU A 1 334 ? -3.751 7.287 21.662 1.00 97.25 334 LEU A N 1
ATOM 2553 C CA . LEU A 1 334 ? -2.963 7.262 22.895 1.00 97.25 334 LEU A CA 1
ATOM 2554 C C . LEU A 1 334 ? -3.203 5.969 23.693 1.00 97.25 334 LEU A C 1
ATOM 2556 O O . LEU A 1 334 ? -2.291 5.497 24.367 1.00 97.25 334 LEU A O 1
ATOM 2560 N N . TYR A 1 335 ? -4.399 5.385 23.571 1.00 97.44 335 TYR A N 1
ATOM 2561 C CA . TYR A 1 335 ? -4.864 4.207 24.315 1.00 97.44 335 TYR A CA 1
ATOM 2562 C C . TYR A 1 335 ? -4.950 2.937 23.454 1.00 97.44 335 TYR A C 1
ATOM 2564 O O . TYR A 1 335 ? -5.105 1.832 23.974 1.00 97.44 335 TYR A O 1
ATOM 2572 N N . ALA A 1 336 ? -4.858 3.072 22.130 1.00 98.06 336 ALA A N 1
ATOM 2573 C CA . ALA A 1 336 ? -4.707 1.938 21.230 1.00 98.06 336 ALA A CA 1
ATOM 2574 C C . ALA A 1 336 ? -3.338 1.277 21.427 1.00 98.06 336 ALA A C 1
ATOM 2576 O O . ALA A 1 336 ? -2.344 1.944 21.714 1.00 98.06 336 ALA A O 1
ATOM 2577 N N . LEU A 1 337 ? -3.276 -0.041 21.240 1.00 98.25 337 LEU A N 1
ATOM 2578 C CA . LEU A 1 337 ? -2.003 -0.747 21.196 1.00 98.25 337 LEU A CA 1
ATOM 2579 C C . LEU A 1 337 ? -1.242 -0.311 19.947 1.00 98.25 337 LEU A C 1
ATOM 2581 O O . LEU A 1 337 ? -1.820 -0.336 18.863 1.00 98.25 337 LEU A O 1
ATOM 2585 N N . ARG A 1 338 ? 0.030 0.068 20.076 1.00 96.75 338 ARG A N 1
ATOM 2586 C CA . ARG A 1 338 ? 0.850 0.473 18.932 1.00 96.75 338 ARG A CA 1
ATOM 2587 C C . ARG A 1 338 ? 2.099 -0.388 18.783 1.00 96.75 338 ARG A C 1
ATOM 2589 O O . ARG A 1 338 ? 2.724 -0.729 19.791 1.00 96.75 338 ARG A O 1
ATOM 2596 N N . ARG A 1 339 ? 2.491 -0.653 17.537 1.00 95.75 339 ARG A N 1
ATOM 2597 C CA . ARG A 1 339 ? 3.807 -1.201 17.178 1.00 95.75 339 ARG A CA 1
ATOM 2598 C C . ARG A 1 339 ? 4.363 -0.521 15.935 1.00 95.75 339 ARG A C 1
ATOM 2600 O O . ARG A 1 339 ? 3.609 -0.006 15.111 1.00 95.75 339 ARG A O 1
ATOM 2607 N N . GLU A 1 340 ? 5.681 -0.534 15.820 1.00 94.19 340 GLU A N 1
ATOM 2608 C CA . GLU A 1 340 ? 6.411 0.005 14.675 1.00 94.19 340 GLU A CA 1
ATOM 2609 C C . GLU A 1 340 ? 6.731 -1.131 13.695 1.00 94.19 340 GLU A C 1
ATOM 2611 O O . GLU A 1 340 ? 7.018 -2.255 14.108 1.00 94.19 340 GLU A O 1
ATOM 2616 N N . ARG A 1 341 ? 6.650 -0.851 12.395 1.00 91.62 341 ARG A N 1
ATOM 2617 C CA . ARG A 1 341 ? 7.042 -1.762 11.315 1.00 91.62 341 ARG A CA 1
ATOM 2618 C C . ARG A 1 341 ? 8.035 -1.045 10.420 1.00 91.62 341 ARG A C 1
ATOM 2620 O O . ARG A 1 341 ? 7.680 -0.023 9.832 1.00 91.62 341 ARG A O 1
ATOM 2627 N N . ASP A 1 342 ? 9.246 -1.578 10.309 1.00 89.12 342 ASP A N 1
ATOM 2628 C CA . ASP A 1 342 ? 10.243 -1.048 9.386 1.00 89.12 342 ASP A CA 1
ATOM 2629 C C . ASP A 1 342 ? 9.817 -1.339 7.939 1.00 89.12 342 ASP A C 1
ATOM 2631 O O . ASP A 1 342 ? 9.315 -2.424 7.620 1.00 89.12 342 ASP A O 1
ATOM 2635 N N . LEU A 1 343 ? 9.988 -0.364 7.045 1.00 87.44 343 LEU A N 1
ATOM 2636 C CA . LEU A 1 343 ? 9.670 -0.564 5.635 1.00 87.44 343 LEU A CA 1
ATOM 2637 C C . LEU A 1 343 ? 10.612 -1.585 4.979 1.00 87.44 343 LEU A C 1
ATOM 2639 O O . LEU A 1 343 ? 10.196 -2.256 4.036 1.00 87.44 343 LEU A O 1
ATOM 2643 N N . PHE A 1 344 ? 11.831 -1.763 5.495 1.00 87.56 344 PHE A N 1
ATOM 2644 C CA . PHE A 1 344 ? 12.737 -2.841 5.112 1.00 87.56 344 PHE A CA 1
ATOM 2645 C C . PHE A 1 344 ? 12.128 -4.212 5.394 1.00 87.56 344 PHE A C 1
ATOM 2647 O O . PHE A 1 344 ? 12.138 -5.056 4.504 1.00 87.56 344 PHE A O 1
ATOM 2654 N N . ASP A 1 345 ? 11.521 -4.426 6.563 1.00 86.69 345 ASP A N 1
ATOM 2655 C CA . ASP A 1 345 ? 10.896 -5.713 6.904 1.00 86.69 345 ASP A CA 1
ATOM 2656 C C . ASP A 1 345 ? 9.714 -6.038 5.985 1.00 86.69 345 ASP A C 1
ATOM 2658 O O . ASP A 1 345 ? 9.412 -7.201 5.721 1.00 86.69 345 ASP A O 1
ATOM 2662 N N . LEU A 1 346 ? 9.042 -5.006 5.472 1.00 83.50 346 LEU A N 1
ATOM 2663 C CA . LEU A 1 346 ? 7.913 -5.142 4.556 1.00 83.50 346 LEU A CA 1
ATOM 2664 C C . LEU A 1 346 ? 8.374 -5.331 3.103 1.00 83.50 346 LEU A C 1
ATOM 2666 O O . LEU A 1 346 ? 7.871 -6.205 2.393 1.00 83.50 346 LEU A O 1
ATOM 2670 N N . ALA A 1 347 ? 9.347 -4.540 2.649 1.00 83.00 347 ALA A N 1
ATOM 2671 C CA . ALA A 1 347 ? 9.861 -4.572 1.281 1.00 83.00 347 ALA A CA 1
ATOM 2672 C C . ALA A 1 347 ? 10.853 -5.721 1.031 1.00 83.00 347 ALA A C 1
ATOM 2674 O O . ALA A 1 347 ? 10.937 -6.218 -0.089 1.00 83.00 347 ALA A O 1
ATOM 2675 N N . GLN A 1 348 ? 11.580 -6.133 2.068 1.00 85.81 348 GLN A N 1
ATOM 2676 C CA . GLN A 1 348 ? 12.614 -7.177 2.109 1.00 85.81 348 GLN A CA 1
ATOM 2677 C C . GLN A 1 348 ? 13.706 -7.062 1.067 1.00 85.81 348 GLN A C 1
ATOM 2679 O O . GLN A 1 348 ? 14.189 -8.031 0.488 1.00 85.81 348 GLN A O 1
ATOM 2684 N N . ARG A 1 349 ? 14.105 -5.815 0.863 1.00 84.12 349 ARG A N 1
ATOM 2685 C CA . ARG A 1 349 ? 15.239 -5.409 0.053 1.00 84.12 349 ARG A CA 1
ATOM 2686 C C . ARG A 1 349 ? 15.594 -3.978 0.412 1.00 84.12 349 ARG A C 1
ATOM 2688 O O . ARG A 1 349 ? 14.744 -3.231 0.888 1.00 84.12 349 ARG A O 1
ATOM 2695 N N . LEU A 1 350 ? 16.835 -3.592 0.159 1.00 84.88 350 LEU A N 1
ATOM 2696 C CA . LEU A 1 350 ? 17.246 -2.193 0.239 1.00 84.88 350 LEU A CA 1
ATOM 2697 C C . LEU A 1 350 ? 16.696 -1.418 -0.964 1.00 84.88 350 LEU A C 1
ATOM 2699 O O . LEU A 1 350 ? 16.235 -2.005 -1.954 1.00 84.88 350 LEU A O 1
ATOM 2703 N N . VAL A 1 351 ? 16.763 -0.086 -0.903 1.00 83.44 351 VAL A N 1
ATOM 2704 C CA . VAL A 1 351 ? 16.598 0.681 -2.141 1.00 83.44 351 VAL A CA 1
ATOM 2705 C C . VAL A 1 351 ? 17.770 0.383 -3.083 1.00 83.44 351 VAL A C 1
ATOM 2707 O O . VAL A 1 351 ? 18.847 0.035 -2.601 1.00 83.44 351 VAL A O 1
ATOM 2710 N N . PRO A 1 352 ? 17.602 0.509 -4.411 1.00 81.56 352 PRO A N 1
ATOM 2711 C CA . PRO A 1 352 ? 18.643 0.118 -5.368 1.00 81.56 352 PRO A CA 1
ATOM 2712 C C . PRO A 1 352 ? 20.017 0.759 -5.118 1.00 81.56 352 PRO A C 1
ATOM 2714 O O . PRO A 1 352 ? 21.043 0.136 -5.351 1.00 81.56 352 PRO A O 1
ATOM 2717 N N . SER A 1 353 ? 20.069 1.975 -4.569 1.00 78.00 353 SER A N 1
ATOM 2718 C CA . SER A 1 353 ? 21.313 2.644 -4.159 1.00 78.00 353 SER A CA 1
ATOM 2719 C C . SER A 1 353 ? 22.044 2.000 -2.967 1.00 78.00 353 SER A C 1
ATOM 2721 O O . SER A 1 353 ? 23.125 2.461 -2.609 1.00 78.00 353 SER A O 1
ATOM 2723 N N . GLY A 1 354 ? 21.484 0.962 -2.340 1.00 82.31 354 GLY A N 1
ATOM 2724 C CA . GLY A 1 354 ? 22.055 0.261 -1.184 1.00 82.31 354 GLY A CA 1
ATOM 2725 C C . GLY A 1 354 ? 21.739 0.901 0.171 1.00 82.31 354 GLY A C 1
ATOM 2726 O O . GLY A 1 354 ? 22.180 0.407 1.204 1.00 82.31 354 GLY A O 1
ATOM 2727 N N . GLU A 1 355 ? 20.974 1.990 0.198 1.00 85.19 355 GLU A N 1
ATOM 2728 C CA . GLU A 1 355 ? 20.593 2.670 1.436 1.00 85.19 355 GLU A CA 1
ATOM 2729 C C . GLU A 1 355 ? 19.379 1.995 2.110 1.00 85.19 355 GLU A C 1
ATOM 2731 O O . GLU A 1 355 ? 18.497 1.444 1.444 1.00 85.19 355 GLU A O 1
ATOM 2736 N N . SER A 1 356 ? 19.286 2.076 3.440 1.00 85.56 356 SER A N 1
ATOM 2737 C CA . SER A 1 356 ? 18.097 1.631 4.190 1.00 85.56 356 SER A CA 1
ATOM 2738 C C . SER A 1 356 ? 16.920 2.595 4.022 1.00 85.56 356 SER A C 1
ATOM 2740 O O . SER A 1 356 ? 17.101 3.752 3.636 1.00 85.56 356 SER A O 1
ATOM 2742 N N . TYR A 1 357 ? 15.702 2.172 4.350 1.00 87.88 357 TYR A N 1
ATOM 2743 C CA . TYR A 1 357 ? 14.560 3.087 4.409 1.00 87.88 357 TYR A CA 1
ATOM 2744 C C . TYR A 1 357 ? 14.737 4.131 5.528 1.00 87.88 357 TYR A C 1
ATOM 2746 O O . TYR A 1 357 ? 15.506 3.931 6.462 1.00 87.88 357 TYR A O 1
ATOM 2754 N N . LEU A 1 358 ? 14.081 5.286 5.385 1.00 87.44 358 LEU A N 1
ATOM 2755 C CA . LEU A 1 358 ? 14.129 6.400 6.346 1.00 87.44 358 LEU A CA 1
ATOM 2756 C C . LEU A 1 358 ? 12.936 6.397 7.309 1.00 87.44 358 LEU A C 1
ATOM 2758 O O . LEU A 1 358 ? 12.733 7.364 8.039 1.00 87.44 358 LEU A O 1
ATOM 2762 N N . GLY A 1 359 ? 12.105 5.361 7.269 1.00 88.12 359 GLY A N 1
ATOM 2763 C CA . GLY A 1 359 ? 10.899 5.276 8.071 1.00 88.12 359 GLY A CA 1
ATOM 2764 C C . GLY A 1 359 ? 10.072 4.041 7.747 1.00 88.12 359 GLY A C 1
ATOM 2765 O O . GLY A 1 359 ? 10.483 3.178 6.970 1.00 88.12 359 GLY A O 1
ATOM 2766 N N . GLY A 1 360 ? 8.880 3.985 8.326 1.00 91.06 360 GLY A N 1
ATOM 2767 C CA . GLY A 1 360 ? 7.997 2.831 8.236 1.00 91.06 360 GLY A CA 1
ATOM 2768 C C . GLY A 1 360 ? 6.589 3.163 8.701 1.00 91.06 360 GLY A C 1
ATOM 2769 O O . GLY A 1 360 ? 6.124 4.292 8.527 1.00 91.06 360 GLY A O 1
ATOM 2770 N N . TYR A 1 361 ? 5.914 2.182 9.296 1.00 92.94 361 TYR A N 1
ATOM 2771 C CA . TYR A 1 361 ? 4.553 2.336 9.797 1.00 92.94 361 TYR A CA 1
ATOM 2772 C C . TYR A 1 361 ? 4.466 2.283 11.317 1.00 92.94 361 TYR A C 1
ATOM 2774 O O . TYR A 1 361 ? 5.143 1.486 11.961 1.00 92.94 361 TYR A O 1
ATOM 2782 N N . VAL A 1 362 ? 3.556 3.073 11.880 1.00 94.88 362 VAL A N 1
ATOM 2783 C CA . VAL A 1 362 ? 2.995 2.858 13.213 1.00 94.88 362 VAL A CA 1
ATOM 2784 C C . VAL A 1 362 ? 1.607 2.249 13.039 1.00 94.88 362 VAL A C 1
ATOM 2786 O O . VAL A 1 362 ? 0.691 2.886 12.518 1.00 94.88 362 VAL A O 1
ATOM 2789 N N . GLU A 1 363 ? 1.455 0.997 13.459 1.00 96.62 363 GLU A N 1
ATOM 2790 C CA . GLU A 1 363 ? 0.187 0.269 13.423 1.00 96.62 363 GLU A CA 1
ATOM 2791 C C . GLU A 1 363 ? -0.537 0.441 14.763 1.00 96.62 363 GLU A C 1
ATOM 2793 O O . GLU A 1 363 ? -0.020 0.027 15.800 1.00 96.62 363 GLU A O 1
ATOM 2798 N N . TYR A 1 364 ? -1.743 1.014 14.748 1.00 98.19 364 TYR A N 1
ATOM 2799 C CA . TYR A 1 364 ? -2.601 1.185 15.923 1.00 98.19 364 TYR A CA 1
ATOM 2800 C C . TYR A 1 364 ? -3.710 0.148 15.928 1.00 98.19 364 TYR A C 1
ATOM 2802 O O . TYR A 1 364 ? -4.488 0.048 14.983 1.00 98.19 364 TYR A O 1
ATOM 2810 N N . THR A 1 365 ? -3.834 -0.582 17.025 1.00 98.50 365 THR A N 1
ATOM 2811 C CA . THR A 1 365 ? -4.680 -1.760 17.139 1.00 98.50 365 THR A CA 1
ATOM 2812 C C . THR A 1 365 ? -5.615 -1.650 18.345 1.00 98.50 365 THR A C 1
ATOM 2814 O O . THR A 1 365 ? -5.242 -1.152 19.408 1.00 98.50 365 THR A O 1
ATOM 2817 N N . CYS A 1 366 ? -6.853 -2.127 18.203 1.00 98.50 366 CYS A N 1
ATOM 2818 C CA . CYS A 1 366 ? -7.800 -2.214 19.308 1.00 98.50 366 CYS A CA 1
ATOM 2819 C C . CYS A 1 366 ? -7.312 -3.211 20.380 1.00 98.50 366 CYS A C 1
ATOM 2821 O O . CYS A 1 366 ? -7.153 -4.390 20.054 1.00 98.50 366 CYS A O 1
ATOM 2823 N N . PRO A 1 367 ? -7.184 -2.799 21.657 1.00 97.62 367 PRO A N 1
ATOM 2824 C CA . PRO A 1 367 ? -6.770 -3.687 22.746 1.00 97.62 367 PRO A CA 1
ATOM 2825 C C . PRO A 1 367 ? -7.746 -4.836 23.036 1.00 97.62 367 PRO A C 1
ATOM 2827 O O . PRO A 1 367 ? -7.355 -5.839 23.613 1.00 97.62 367 PRO A O 1
ATOM 2830 N N . GLY A 1 368 ? -9.024 -4.705 22.670 1.00 96.44 368 GLY A N 1
ATOM 2831 C CA . GLY A 1 368 ? -10.025 -5.732 22.972 1.00 96.44 368 GLY A CA 1
ATOM 2832 C C . GLY A 1 368 ? -10.163 -6.830 21.914 1.00 96.44 368 GLY A C 1
ATOM 2833 O O . GLY A 1 368 ? -10.684 -7.894 22.217 1.00 96.44 368 GLY A O 1
ATOM 2834 N N . CYS A 1 369 ? -9.770 -6.582 20.660 1.00 97.62 369 CYS A N 1
ATOM 2835 C CA . CYS A 1 369 ? -9.996 -7.544 19.566 1.00 97.62 369 CYS A CA 1
ATOM 2836 C C . CYS A 1 369 ? -8.902 -7.586 18.497 1.00 97.62 369 CYS A C 1
ATOM 2838 O O . CYS A 1 369 ? -9.100 -8.193 17.444 1.00 97.62 369 CYS A O 1
ATOM 2840 N N . ALA A 1 370 ? -7.778 -6.906 18.724 1.00 98.38 370 ALA A N 1
ATOM 2841 C CA . ALA A 1 370 ? -6.645 -6.866 17.806 1.00 98.38 370 ALA A CA 1
ATOM 2842 C C . ALA A 1 370 ? -6.961 -6.333 16.386 1.00 98.38 370 ALA A C 1
ATOM 2844 O O . ALA A 1 370 ? -6.207 -6.564 15.437 1.00 98.38 370 ALA A O 1
ATOM 2845 N N . THR A 1 371 ? -8.073 -5.606 16.226 1.00 98.62 371 THR A N 1
ATOM 2846 C CA . THR A 1 371 ? -8.421 -4.912 14.977 1.00 98.62 371 THR A CA 1
ATOM 2847 C C . THR A 1 371 ? -7.412 -3.814 14.686 1.00 98.62 371 THR A C 1
ATOM 2849 O O . THR A 1 371 ? -7.234 -2.944 15.536 1.00 98.62 371 THR A O 1
ATOM 2852 N N . LEU A 1 372 ? -6.837 -3.796 13.486 1.00 98.56 372 LEU A N 1
ATOM 2853 C CA . LEU A 1 372 ? -6.030 -2.680 13.003 1.00 98.56 372 LEU A CA 1
ATOM 2854 C C . LEU A 1 372 ? -6.944 -1.475 12.752 1.00 98.56 372 LEU A C 1
ATOM 2856 O O . LEU A 1 372 ? -7.820 -1.504 11.892 1.00 98.56 372 LEU A O 1
ATOM 2860 N N . LEU A 1 373 ? -6.780 -0.441 13.570 1.00 97.94 373 LEU A N 1
ATOM 2861 C CA . LEU A 1 373 ? -7.576 0.782 13.547 1.00 97.94 373 LEU A CA 1
ATOM 2862 C C . LEU A 1 373 ? -6.973 1.817 12.608 1.00 97.94 373 LEU A C 1
ATOM 2864 O O . LEU A 1 373 ? -7.712 2.505 11.917 1.00 97.94 373 LEU A O 1
ATOM 2868 N N . GLN A 1 374 ? -5.649 1.947 12.601 1.00 96.19 374 GLN A N 1
ATOM 2869 C CA . GLN A 1 374 ? -4.965 2.978 11.833 1.00 96.19 374 GLN A CA 1
ATOM 2870 C C . GLN A 1 374 ? -3.528 2.562 11.518 1.00 96.19 374 GLN A C 1
ATOM 2872 O O . GLN A 1 374 ? -2.889 1.886 12.322 1.00 96.19 374 GLN A O 1
ATOM 2877 N N . VAL A 1 375 ? -3.031 2.995 10.360 1.00 95.06 375 VAL A N 1
ATOM 2878 C CA . VAL A 1 375 ? -1.633 2.857 9.950 1.00 95.06 375 VAL A CA 1
ATOM 2879 C C . VAL A 1 375 ? -1.119 4.246 9.595 1.00 95.06 375 VAL A C 1
ATOM 2881 O O . VAL A 1 375 ? -1.567 4.832 8.609 1.00 95.06 375 VAL A O 1
ATOM 2884 N N . ASP A 1 376 ? -0.209 4.772 10.407 1.00 92.75 376 ASP A N 1
ATOM 2885 C CA . ASP A 1 376 ? 0.450 6.055 10.150 1.00 92.75 376 ASP A CA 1
ATOM 2886 C C . ASP A 1 376 ? 1.873 5.817 9.647 1.00 92.75 376 ASP A C 1
ATOM 2888 O O . ASP A 1 376 ? 2.505 4.831 10.013 1.00 92.75 376 ASP A O 1
ATOM 2892 N N . SER A 1 377 ? 2.391 6.723 8.823 1.00 90.06 377 SER A N 1
ATOM 2893 C CA . SER A 1 377 ? 3.782 6.677 8.365 1.00 90.06 377 SER A CA 1
ATOM 2894 C C . SER A 1 377 ? 4.661 7.531 9.277 1.00 90.06 377 SER A C 1
ATOM 2896 O O . SER A 1 377 ? 4.294 8.664 9.584 1.00 90.06 377 SER A O 1
ATOM 2898 N N . PHE A 1 378 ? 5.836 7.031 9.656 1.00 90.81 378 PHE A N 1
ATOM 2899 C CA . PHE A 1 378 ? 6.849 7.806 10.383 1.00 90.81 378 PHE A CA 1
ATOM 2900 C C . PHE A 1 378 ? 8.121 7.979 9.546 1.00 90.81 378 PHE A C 1
ATOM 2902 O O . PHE A 1 378 ? 8.322 7.284 8.550 1.00 90.81 378 PHE A O 1
ATOM 2909 N N . CYS A 1 379 ? 8.984 8.908 9.953 1.00 90.88 379 CYS A N 1
ATOM 2910 C CA . CYS A 1 379 ? 10.287 9.147 9.338 1.00 90.88 379 CYS A CA 1
ATOM 2911 C C . CYS A 1 379 ? 11.320 9.431 10.433 1.00 90.88 379 CYS A C 1
ATOM 2913 O O . CYS A 1 379 ? 11.188 10.410 11.168 1.00 90.88 379 CYS A O 1
ATOM 2915 N N . ASP A 1 380 ? 12.358 8.604 10.532 1.00 89.25 380 ASP A N 1
ATOM 2916 C CA . ASP A 1 380 ? 13.362 8.677 11.601 1.00 89.25 380 ASP A CA 1
ATOM 2917 C C . ASP A 1 380 ? 14.207 9.959 11.547 1.00 89.25 380 ASP A C 1
ATOM 2919 O O . ASP A 1 380 ? 14.795 10.359 12.548 1.00 89.25 380 ASP A O 1
ATOM 2923 N N . ALA A 1 381 ? 14.214 10.665 10.409 1.00 88.75 381 ALA A N 1
ATOM 2924 C CA . ALA A 1 381 ? 14.826 11.990 10.304 1.00 88.75 381 ALA A CA 1
ATOM 2925 C C . ALA A 1 381 ? 14.074 13.075 11.106 1.00 88.75 381 ALA A C 1
ATOM 2927 O O . ALA A 1 381 ? 14.618 14.156 11.333 1.00 88.75 381 ALA A O 1
ATOM 2928 N N . PHE A 1 382 ? 12.836 12.808 11.540 1.00 88.50 382 PHE A N 1
ATOM 2929 C CA . PHE A 1 382 ? 12.005 13.729 12.314 1.00 88.50 382 PHE A CA 1
ATOM 2930 C C . PHE A 1 382 ? 11.650 13.106 13.678 1.00 88.50 382 PHE A C 1
ATOM 2932 O O . PHE A 1 382 ? 10.823 12.191 13.721 1.00 88.50 382 PHE A O 1
ATOM 2939 N N . PRO A 1 383 ? 12.203 13.616 14.799 1.00 80.38 383 PRO A N 1
ATOM 2940 C CA . PRO A 1 383 ? 12.086 12.988 16.123 1.00 80.38 383 PRO A CA 1
ATOM 2941 C C . PRO A 1 383 ? 10.650 12.725 16.597 1.00 80.38 383 PRO A C 1
ATOM 2943 O O . PRO A 1 383 ? 10.377 11.697 17.209 1.00 80.38 383 PRO A O 1
ATOM 2946 N N . ASN A 1 384 ? 9.718 13.623 16.267 1.00 87.69 384 ASN A N 1
ATOM 2947 C CA . ASN A 1 384 ? 8.330 13.551 16.735 1.00 87.69 384 ASN A CA 1
ATOM 2948 C C . ASN A 1 384 ? 7.396 12.860 15.726 1.00 87.69 384 ASN A C 1
ATOM 2950 O O . ASN A 1 384 ? 6.185 12.850 15.914 1.00 87.69 384 ASN A O 1
ATOM 2954 N N . SER A 1 385 ? 7.924 12.275 14.642 1.00 88.75 385 SER A N 1
ATOM 2955 C CA . SER A 1 385 ? 7.097 11.645 13.596 1.00 88.75 385 SER A CA 1
ATOM 2956 C C . SER A 1 385 ? 6.357 10.384 14.055 1.00 88.75 385 SER A C 1
ATOM 2958 O O . SER A 1 385 ? 5.477 9.902 13.348 1.00 88.75 385 SER A O 1
ATOM 2960 N N . LYS A 1 386 ? 6.712 9.855 15.233 1.00 90.25 386 LYS A N 1
ATOM 2961 C CA . LYS A 1 386 ? 6.092 8.682 15.866 1.00 90.25 386 LYS A CA 1
ATOM 2962 C C . LYS A 1 386 ? 5.027 9.053 16.908 1.00 90.25 386 LYS A C 1
ATOM 2964 O O . LYS A 1 386 ? 4.414 8.158 17.495 1.00 90.25 386 LYS A O 1
ATOM 2969 N N . GLU A 1 387 ? 4.825 10.344 17.184 1.00 92.69 387 GLU A N 1
ATOM 2970 C CA . GLU A 1 387 ? 3.781 10.785 18.109 1.00 92.69 387 GLU A CA 1
ATOM 2971 C C . GLU A 1 387 ? 2.383 10.546 17.512 1.00 92.69 387 GLU A C 1
ATOM 2973 O O . GLU A 1 387 ? 2.162 10.832 16.334 1.00 92.69 387 GLU A O 1
ATOM 2978 N N . PRO A 1 388 ? 1.411 10.034 18.293 1.00 93.69 388 PRO A N 1
ATOM 2979 C CA . PRO A 1 388 ? 0.075 9.774 17.772 1.00 93.69 388 PRO A CA 1
ATOM 2980 C C . PRO A 1 388 ? -0.654 11.039 17.303 1.00 93.69 388 PRO A C 1
ATOM 2982 O O . PRO A 1 388 ? -1.014 11.901 18.108 1.00 93.69 388 PRO A O 1
ATOM 2985 N N . PHE A 1 389 ? -0.969 11.102 16.008 1.00 89.12 389 PHE A N 1
ATOM 2986 C CA . PHE A 1 389 ? -1.779 12.176 15.430 1.00 89.12 389 PHE A CA 1
ATOM 2987 C C . PHE A 1 389 ? -3.235 12.120 15.913 1.00 89.12 389 PHE A C 1
ATOM 2989 O O . PHE A 1 389 ? -3.803 11.043 16.110 1.00 89.12 389 PHE A O 1
ATOM 2996 N N . HIS A 1 390 ? -3.852 13.287 16.114 1.00 89.56 390 HIS A N 1
ATOM 2997 C CA . HIS A 1 390 ? -5.248 13.402 16.539 1.00 89.56 390 HIS A CA 1
ATOM 2998 C C . HIS A 1 390 ? -6.171 13.575 15.321 1.00 89.56 390 HIS A C 1
ATOM 3000 O O . HIS A 1 390 ? -6.573 14.683 14.979 1.00 89.56 390 HIS A O 1
ATOM 3006 N N . ASP A 1 391 ? -6.485 12.468 14.645 1.00 82.50 391 ASP A N 1
ATOM 3007 C CA . ASP A 1 391 ? -7.160 12.484 13.331 1.00 82.50 391 ASP A CA 1
ATOM 3008 C C . ASP A 1 391 ? -8.654 12.843 13.374 1.00 82.50 391 ASP A C 1
ATOM 3010 O O . ASP A 1 391 ? -9.265 13.101 12.337 1.00 82.50 391 ASP A O 1
ATOM 3014 N N . PHE A 1 392 ? -9.272 12.781 14.552 1.00 83.19 392 PHE A N 1
ATOM 3015 C CA . PHE A 1 392 ? -10.674 13.114 14.769 1.00 83.19 392 PHE A CA 1
ATOM 3016 C C . PHE A 1 392 ? -10.779 13.926 16.049 1.00 83.19 392 PHE A C 1
ATOM 3018 O O . PHE A 1 392 ? -10.478 13.410 17.119 1.00 83.19 392 PHE A O 1
ATOM 3025 N N . PHE A 1 393 ? -11.217 15.176 15.932 1.00 81.38 393 PHE A N 1
ATOM 3026 C CA . PHE A 1 393 ? -11.405 16.065 17.067 1.00 81.38 393 PHE A CA 1
ATOM 3027 C C . PHE A 1 393 ? -12.846 16.557 17.091 1.00 81.38 393 PHE A C 1
ATOM 3029 O O . PHE A 1 393 ? -13.294 17.236 16.167 1.00 81.38 393 PHE A O 1
ATOM 3036 N N . GLN A 1 394 ? -13.559 16.243 18.168 1.00 73.94 394 GLN A N 1
ATOM 3037 C CA . GLN A 1 394 ? -14.833 16.875 18.466 1.00 73.94 394 GLN A CA 1
ATOM 3038 C C . GLN A 1 394 ? -14.621 17.862 19.619 1.00 73.94 394 GLN A C 1
ATOM 3040 O O . GLN A 1 394 ? -14.273 17.430 20.723 1.00 73.94 394 GLN A O 1
ATOM 3045 N N . PRO A 1 395 ? -14.806 19.177 19.399 1.00 72.00 395 PRO A N 1
ATOM 3046 C CA . PRO A 1 395 ? -14.606 20.157 20.453 1.00 72.00 395 PRO A CA 1
ATOM 3047 C C . PRO A 1 395 ? -15.536 19.872 21.636 1.00 72.00 395 PRO A C 1
ATOM 3049 O O . PRO A 1 395 ? -16.678 19.426 21.473 1.00 72.00 395 PRO A O 1
ATOM 3052 N N . ARG A 1 396 ? -15.050 20.154 22.851 1.00 74.25 396 ARG A N 1
ATOM 3053 C CA . ARG A 1 396 ? -15.928 20.278 24.022 1.00 74.25 396 ARG A CA 1
ATOM 3054 C C . ARG A 1 396 ? -16.954 21.351 23.676 1.00 74.25 396 ARG A C 1
ATOM 3056 O O . ARG A 1 396 ? -16.559 22.382 23.145 1.00 74.25 396 ARG A O 1
ATOM 3063 N N . SER A 1 397 ? -18.239 21.098 23.918 1.00 61.16 397 SER A N 1
ATOM 3064 C CA . SER A 1 397 ? -19.309 22.044 23.599 1.00 61.16 397 SER A CA 1
ATOM 3065 C C . SER A 1 397 ? -18.983 23.423 24.177 1.00 61.16 397 SER A C 1
ATOM 3067 O O . SER A 1 397 ? -19.154 23.654 25.374 1.00 61.16 397 SER A O 1
ATOM 3069 N N . SER A 1 398 ? -18.504 24.339 23.340 1.00 46.34 398 SER A N 1
ATOM 3070 C CA . SER A 1 398 ? -18.770 25.752 23.528 1.00 46.34 398 SER A CA 1
ATOM 3071 C C . SER A 1 398 ? -20.257 25.936 23.243 1.00 46.34 398 SER A C 1
ATOM 3073 O O . SER A 1 398 ? -20.810 25.239 22.388 1.00 46.34 398 SER A O 1
ATOM 3075 N N . GLY A 1 399 ? -20.923 26.826 23.977 1.00 48.41 399 GLY A N 1
ATOM 3076 C CA . GLY A 1 399 ? -22.280 27.253 23.636 1.00 48.41 399 GLY A CA 1
ATOM 3077 C C . GLY A 1 399 ? -22.393 27.662 22.157 1.00 48.41 399 GLY A C 1
ATOM 3078 O O . GLY A 1 399 ? -21.370 27.763 21.473 1.00 48.41 399 GLY A O 1
ATOM 3079 N N . PRO A 1 400 ? -23.623 27.859 21.650 1.00 39.72 400 PRO A N 1
ATOM 3080 C CA . PRO A 1 400 ? -23.857 28.101 20.231 1.00 39.72 400 PRO A CA 1
ATOM 3081 C C . PRO A 1 400 ? -22.888 29.164 19.709 1.00 39.72 400 PRO A C 1
ATOM 3083 O O . PRO A 1 400 ? -22.760 30.230 20.311 1.00 39.72 400 PRO A O 1
ATOM 3086 N N . PHE A 1 401 ? -22.183 28.836 18.623 1.00 42.78 401 PHE A N 1
ATOM 3087 C CA . PHE A 1 401 ? -21.474 29.824 17.819 1.00 42.78 401 PHE A CA 1
ATOM 3088 C C . PHE A 1 401 ? -22.528 30.847 17.370 1.00 42.78 401 PHE A C 1
ATOM 3090 O O . PHE A 1 401 ? -23.353 30.527 16.513 1.00 42.78 401 PHE A O 1
ATOM 3097 N N . MET A 1 402 ? -22.570 32.004 18.037 1.00 33.22 402 MET A N 1
ATOM 3098 C CA . MET A 1 402 ? -23.284 33.194 17.567 1.00 33.22 402 MET A CA 1
ATOM 3099 C C . MET A 1 402 ? -22.428 33.939 16.559 1.00 33.22 402 MET A C 1
ATOM 3101 O O . MET A 1 402 ? -21.199 34.023 16.794 1.00 33.22 402 MET A O 1
#

Secondary structure (DSSP, 8-state):
-HHHHHHHHHHTT-------BS-TT-SSS-SSBEEEE-TTSPEE--B-GGGGGPPPPP-SSSPPPTT---SS-TTPPPPPHHHHHHHSSEEEEEEEEPTT-SPPSSBPPPP-EEEEEEE-S-SS-EE------SS-BS--BTTPPPB-TT---EEEE--HHHHHHHHHTT----SHHHHHHTT--EE---SS--SPEE--TT-EEEEE---BPPBS-GGGS-HHHHHHHHHTTSS-HHHHHHTT-PPEETTTTEE-HHHHHHHHHHHHHHHHHH-EETTSSS-SS-GGGGG-S--EEEE--SSSEEEEE-SS-EEEEETTT--EEEETTS-GGGTSEEEEEEHHHHH-S--TTSPPPSEEEEEEE-TTT--EEEEEEEETTSTTTTSPP--------PSP--

Foldseek 3Di:
DLQLVQLVCVQVVHQPHFAFWFFPQLPPAQRKFKFAAAQVRHTGGGGANLLQQAWTGWTPPAATAGRQGHPVGRVDDGDDPVVVVVRAQKDWPEKAWDQQQWWAALHTWHTGIKTKIFRHNGAWMKMPDDFDPLFFGGFAAFQTGGGGLQWAWFKFDADVVVLVVCVVVVDDDHDPVCCVVVVRGATDDDPDDDDIGTRGGGIMTIGIHHTGTYYWQLLNHDLQVLLVCCVVSRYPQVCSCQRNVFHFDPDSGGTDPVSSVVSSVVLLVVLLVQWAAQLRALAPDDPVVVPQPDWAFDTDSHPQWTWIDPPPFIFIAGPPQGDTQYGQADASSNNFTKDFDASCNRNVDAHSVRDHRQWGWIFTARNRGRTGRGIAIAGNVDVCRNPDDRSDGDDDDDDDPD

Sequence (402 aa):
MSDCIARMLYSAGNQDINAPWQGVWYAGGPGFFYGGHHRDGIPVAQGLYDSHGAGLGATPTRDGVHCGGNMNIPSGGISDVERIEMQYPFLYFTRNFHLNGGGAGKFNGGTGSFRVYMIYGSQDCSVSYRPYSRLPEGVGLFGGHPAGIGGIRAVYRTVGASLLERLKSGQYPIQPDQIDGDHWGTVAHPVEIKGRVNLPEFTIVADFVAGGGGYGDPLDRAPDLVAKDVRRGIVSPRIAEEIYGVVLSQNPAASDSVATLKRRQEIRDERMRESKPFSGTTSSLSDTVGRSTTWEQVLKFHEYLAIATNGKTEAIRCVRCGHFFCQKHDNYKLYALRRERDLFDLAQRLVPSGESYLGGYVEYTCPGCATLLQVDSFCDAFPNSKEPFHDFFQPRSSGPFM

pLDDT: mean 88.4, std 10.94, range [33.22, 98.69]

Radius of gyration: 23.64 Å; chains: 1; bounding box: 55×59×73 Å